Protein AF-A0A1Y2F6U6-F1 (afdb_monomer)

Organism: NCBI:txid1754190

Mean predicted aligned error: 13.82 Å

InterPro domains:
  IPR016137 RGS domain [PF00615] (166-212)
  IPR016137 RGS domain [PS50132] (163-225)
  IPR016137 RGS domain [SM00315] (163-368)
  IPR036305 RGS domain superfamily [SSF48097] (166-368)
  IPR044926 RGS, subdomain 2 [G3DSA:1.10.167.10] (152-228)
  IPR044926 RGS, subdomain 2 [G3DSA:1.10.167.10] (250-380)

Solvent-accessible surface area (backbone atoms only — not comparable to full-atom values): 23457 Å² total; per-residue (Å²): 130,87,77,76,64,89,52,55,55,88,90,59,56,77,87,38,65,68,56,40,53,49,48,68,70,49,52,92,79,51,93,49,42,67,47,55,54,44,57,74,55,58,32,69,64,54,55,47,47,50,50,41,70,67,42,44,61,58,52,48,54,53,46,48,43,57,71,50,48,47,52,51,50,49,54,56,51,65,68,49,63,88,81,43,77,59,47,62,56,53,51,53,44,54,53,50,47,52,52,32,46,52,51,29,52,55,46,68,69,35,68,74,49,63,76,32,77,64,30,78,78,53,47,52,65,52,33,56,52,48,39,54,49,50,50,45,55,66,54,47,46,57,52,51,50,52,49,52,50,52,60,60,50,63,78,69,66,48,97,43,71,69,33,50,51,57,36,61,72,32,75,66,52,31,50,56,51,43,56,50,25,53,75,69,74,44,37,43,52,52,52,48,53,54,50,51,52,58,56,51,49,64,63,60,58,58,73,67,65,78,73,78,85,69,86,77,94,72,92,77,94,70,93,76,83,82,82,78,87,73,94,70,88,86,82,82,93,75,81,81,86,81,75,86,82,75,86,71,81,78,74,78,76,78,76,74,75,94,79,86,90,83,89,85,82,88,82,89,83,91,82,86,88,82,97,72,89,75,76,79,77,78,71,79,73,79,82,47,76,65,55,54,52,52,52,54,54,48,47,52,37,56,42,29,54,37,88,91,23,95,37,50,52,94,60,59,68,69,55,44,54,46,39,56,51,52,51,53,50,63,72,73,47,92,57,58,74,65,59,47,50,53,55,59,68,55,53,53,52,68,56,51,52,46,42,52,52,46,43,43,71,72,44,47,50,55,52,53,51,53,52,52,52,49,53,53,55,64,72,75,109

Sequence (381 aa):
MDIDLSLFPSNWDIDNEEQFNYYKKCLPYMESEEDFDNIIQKSSLFKFIGIIVIHLPQISEVLIFLIIFLPLALIEVLKFDDTFKMKKKIIYSILLTFLCFIGFITFSSVKQINCSIIVKYIPSDTFAILLFLFSSIFLCVPTFKDIIYVENQKSETKATTNGMLKMLEDEILLREFSEFCRKENCAENILFYQHYWRYKKIFDNQRNSKIAKSNNYHNINSNIIVTSTYDYEDHDLVSQMSFDNNEASIYVEDNFSPNLINGIKEAQSNSDNDMSKKKYSNNGRKITKNDILLKEAKKLIDDFINTDSKLEINIKDKTKKKIIYDFSEIKNNELQQQDFKNRLKSLFDDAYKEVIESLFLNSYNNYIILKKNKKLADSMN

Secondary structure (DSSP, 8-state):
-----TTS-TTS-TT-HHHHHHHHHHGGG-SSHHHHHHHHHTTHHHHHHHHHHHHHHHHHHHHHIIIIIHHHHHHHHHHS-TT-HHHHHHHHHHHHHHHHHHHHHHHHH-HHHHTSHHHHHS-THHHHHHHHHHHIIIIIHHHHHHHHHHHHHTTT--SSHHHHHHHHHSHHHHHHHHHHHHHTT-HHHHHHHHHHHHHHHHHHHHHHTTS--S-------------------SS--PPPP-----------------------------------------------HHHHHHHHHHHHIIIIISTT-TT-----HHHHHHHHHHHHHHHHS---HHHHHHHHHTTTHHHHHHHHHHIIIIIIHHHHHHHHHHHHHHTT-

Structure (mmCIF, N/CA/C/O backbone):
data_AF-A0A1Y2F6U6-F1
#
_entry.id   AF-A0A1Y2F6U6-F1
#
loop_
_atom_site.group_PDB
_atom_site.id
_atom_site.type_symbol
_atom_site.label_atom_id
_atom_site.label_alt_id
_atom_site.label_comp_id
_atom_site.label_asym_id
_atom_site.label_entity_id
_atom_site.label_seq_id
_atom_site.pdbx_PDB_ins_code
_atom_site.Cartn_x
_atom_site.Cartn_y
_atom_site.Cartn_z
_atom_site.occupancy
_atom_site.B_iso_or_equiv
_atom_site.auth_seq_id
_atom_site.auth_comp_id
_atom_site.auth_asym_id
_atom_site.auth_atom_id
_atom_site.pdbx_PDB_model_num
ATOM 1 N N . MET A 1 1 ? 58.353 -7.578 -48.769 1.00 67.38 1 MET A N 1
ATOM 2 C CA . MET A 1 1 ? 57.278 -7.956 -49.703 1.00 67.38 1 MET A CA 1
ATOM 3 C C . MET A 1 1 ? 56.990 -6.716 -50.491 1.00 67.38 1 MET A C 1
ATOM 5 O O . MET A 1 1 ? 56.538 -5.743 -49.895 1.00 67.38 1 MET A O 1
ATOM 9 N N . ASP A 1 2 ? 57.343 -6.737 -51.765 1.00 85.88 2 ASP A N 1
ATOM 10 C CA . ASP A 1 2 ? 56.954 -5.666 -52.666 1.00 85.88 2 ASP A CA 1
ATOM 11 C C . ASP A 1 2 ? 55.442 -5.771 -52.835 1.00 85.88 2 ASP A C 1
ATOM 13 O O . ASP A 1 2 ? 54.910 -6.841 -53.133 1.00 85.88 2 ASP A O 1
ATOM 17 N N . ILE A 1 3 ? 54.746 -4.696 -52.479 1.00 90.62 3 ILE A N 1
ATOM 18 C CA . ILE A 1 3 ? 53.299 -4.613 -52.629 1.00 90.62 3 ILE A CA 1
ATOM 19 C C . ILE A 1 3 ? 53.067 -4.364 -54.114 1.00 90.62 3 ILE A C 1
ATOM 21 O O . ILE A 1 3 ? 53.479 -3.326 -54.628 1.00 90.62 3 ILE A O 1
ATOM 25 N N . ASP A 1 4 ? 52.454 -5.324 -54.799 1.00 91.25 4 ASP A N 1
ATOM 26 C CA . ASP A 1 4 ? 52.027 -5.134 -56.179 1.00 91.25 4 ASP A CA 1
ATOM 27 C C . ASP A 1 4 ? 50.946 -4.057 -56.191 1.00 91.25 4 ASP A C 1
ATOM 29 O O . ASP A 1 4 ? 49.896 -4.238 -55.585 1.00 91.25 4 ASP A O 1
ATOM 33 N N . LEU A 1 5 ? 51.232 -2.905 -56.793 1.00 93.56 5 LEU A N 1
ATOM 34 C CA . LEU A 1 5 ? 50.283 -1.797 -56.913 1.00 93.56 5 LEU A CA 1
ATOM 35 C C . LEU A 1 5 ? 49.474 -1.871 -58.211 1.00 93.56 5 LEU A C 1
ATOM 37 O O . LEU A 1 5 ? 48.604 -1.033 -58.420 1.00 93.56 5 LEU A O 1
ATOM 41 N N . SER A 1 6 ? 49.724 -2.862 -59.075 1.00 93.69 6 SER A N 1
ATOM 42 C CA . SER A 1 6 ? 48.957 -3.032 -60.315 1.00 93.69 6 SER A CA 1
ATOM 43 C C . SER A 1 6 ? 47.502 -3.446 -60.077 1.00 93.69 6 SER A C 1
ATOM 45 O O . SER A 1 6 ? 46.671 -3.272 -60.962 1.00 93.69 6 SER A O 1
ATOM 47 N N . LEU A 1 7 ? 47.199 -3.943 -58.873 1.00 92.88 7 LEU A N 1
ATOM 48 C CA . LEU A 1 7 ? 45.859 -4.317 -58.413 1.00 92.88 7 LEU A CA 1
ATOM 49 C C . LEU A 1 7 ? 45.202 -3.251 -57.514 1.00 92.88 7 LEU A C 1
ATOM 51 O O . LEU A 1 7 ? 44.118 -3.494 -56.983 1.00 92.88 7 LEU A O 1
ATOM 55 N N . PHE A 1 8 ? 45.852 -2.101 -57.290 1.00 94.00 8 PHE A N 1
ATOM 56 C CA . PHE A 1 8 ? 45.315 -1.035 -56.441 1.00 94.00 8 PHE A CA 1
ATOM 57 C C . PHE A 1 8 ? 44.169 -0.312 -57.162 1.00 94.00 8 PHE A C 1
ATOM 59 O O . PHE A 1 8 ? 44.398 0.177 -58.270 1.00 94.00 8 PHE A O 1
ATOM 66 N N . PRO A 1 9 ? 42.967 -0.203 -56.558 1.00 93.25 9 PRO A N 1
ATOM 67 C CA . PRO A 1 9 ? 41.831 0.433 -57.209 1.00 93.25 9 PRO A CA 1
ATOM 68 C C . PRO A 1 9 ? 42.154 1.852 -57.668 1.00 93.25 9 PRO A C 1
ATOM 70 O O . PRO A 1 9 ? 42.559 2.712 -56.886 1.00 93.25 9 PRO A O 1
ATOM 73 N N . SER A 1 10 ? 41.948 2.109 -58.952 1.00 93.94 10 SER A N 1
ATOM 74 C CA . SER A 1 10 ? 42.270 3.381 -59.608 1.00 93.94 10 SER A CA 1
ATOM 75 C C . SER A 1 10 ? 41.483 4.581 -59.061 1.00 93.94 10 SER A C 1
ATOM 77 O O . SER A 1 10 ? 41.882 5.731 -59.245 1.00 93.94 10 SER A O 1
ATOM 79 N N . ASN A 1 11 ? 40.368 4.324 -58.377 1.00 91.75 11 ASN A N 1
ATOM 80 C CA . ASN A 1 11 ? 39.524 5.315 -57.710 1.00 91.75 11 ASN A CA 1
ATOM 81 C C . ASN A 1 11 ? 39.897 5.557 -56.234 1.00 91.75 11 ASN A C 1
ATOM 83 O O . ASN A 1 11 ? 39.235 6.365 -55.576 1.00 91.75 11 ASN A O 1
ATOM 87 N N . TRP A 1 12 ? 40.895 4.853 -55.696 1.00 91.94 12 TRP A N 1
ATOM 88 C CA . TRP A 1 12 ? 41.352 5.002 -54.315 1.00 91.94 12 TRP A CA 1
ATOM 89 C C . TRP A 1 12 ? 42.521 5.978 -54.212 1.00 91.94 12 TRP A C 1
ATOM 91 O O . TRP A 1 12 ? 43.330 6.124 -55.125 1.00 91.94 12 TRP A O 1
ATOM 101 N N . ASP A 1 13 ? 42.600 6.649 -53.069 1.00 94.75 13 ASP A N 1
ATOM 102 C CA . ASP A 1 13 ? 43.692 7.543 -52.721 1.00 94.75 13 ASP A CA 1
ATOM 103 C C . ASP A 1 13 ? 44.753 6.752 -51.952 1.00 94.75 13 ASP A C 1
ATOM 105 O O . ASP A 1 13 ? 44.525 6.294 -50.830 1.00 94.75 13 ASP A O 1
ATOM 109 N N . ILE A 1 14 ? 45.920 6.564 -52.567 1.00 95.19 14 ILE A N 1
ATOM 110 C CA . ILE A 1 14 ? 47.028 5.814 -51.967 1.00 95.19 14 ILE A CA 1
ATOM 111 C C . ILE A 1 14 ? 47.599 6.510 -50.725 1.00 95.19 14 ILE A C 1
ATOM 113 O O . ILE A 1 14 ? 48.132 5.837 -49.841 1.00 95.19 14 ILE A O 1
ATOM 117 N N . ASP A 1 15 ? 47.442 7.833 -50.630 1.00 95.50 15 ASP A N 1
ATOM 118 C CA . ASP A 1 15 ? 47.896 8.621 -49.486 1.00 95.50 15 ASP A CA 1
ATOM 119 C C . ASP A 1 15 ? 46.904 8.541 -48.310 1.00 95.50 15 ASP A C 1
ATOM 121 O O . ASP A 1 15 ? 47.213 8.949 -47.186 1.00 95.50 15 ASP A O 1
ATOM 125 N N . ASN A 1 16 ? 45.716 7.962 -48.528 1.00 93.75 16 ASN A N 1
ATOM 126 C CA . ASN A 1 16 ? 44.767 7.670 -47.467 1.00 93.75 16 ASN A CA 1
ATOM 127 C C . ASN A 1 16 ? 45.171 6.384 -46.725 1.00 93.75 16 ASN A C 1
ATOM 129 O O . ASN A 1 16 ? 44.944 5.262 -47.187 1.00 93.75 16 ASN A O 1
ATOM 133 N N . GLU A 1 17 ? 45.728 6.558 -45.525 1.00 93.19 17 GLU A N 1
ATOM 134 C CA . GLU A 1 17 ? 46.228 5.474 -44.671 1.00 93.19 17 GLU A CA 1
ATOM 135 C C . GLU A 1 17 ? 45.186 4.367 -44.410 1.00 93.19 17 GLU A C 1
ATOM 137 O O . GLU A 1 17 ? 45.540 3.187 -44.349 1.00 93.19 17 GLU A O 1
ATOM 142 N N . GLU A 1 18 ? 43.895 4.697 -44.303 1.00 80.81 18 GLU A N 1
ATOM 143 C CA . GLU A 1 18 ? 42.837 3.701 -44.092 1.00 80.81 18 GLU A CA 1
ATOM 144 C C . GLU A 1 18 ? 42.615 2.828 -45.334 1.00 80.81 18 GLU A C 1
ATOM 146 O O . GLU A 1 18 ? 42.517 1.601 -45.222 1.00 80.81 18 GLU A O 1
ATOM 151 N N . GLN A 1 19 ? 42.580 3.443 -46.519 1.00 86.38 19 GLN A N 1
ATOM 152 C CA . GLN A 1 19 ? 42.400 2.739 -47.793 1.00 86.38 19 GLN A CA 1
ATOM 153 C C . GLN A 1 19 ? 43.611 1.857 -48.102 1.00 86.38 19 GLN A C 1
ATOM 155 O O . GLN A 1 19 ? 43.459 0.686 -48.455 1.00 86.38 19 GLN A O 1
ATOM 160 N N . PHE A 1 20 ? 44.817 2.374 -47.869 1.00 92.75 20 PHE A N 1
ATOM 161 C CA . PHE A 1 20 ? 46.051 1.623 -48.068 1.00 92.75 20 PHE A CA 1
ATOM 162 C C . PHE A 1 20 ? 46.188 0.440 -47.095 1.00 92.75 20 PHE A C 1
ATOM 164 O O . PHE A 1 20 ? 46.552 -0.671 -47.496 1.00 92.75 20 PHE A O 1
ATOM 171 N N . ASN A 1 21 ? 45.839 0.629 -45.817 1.00 85.56 21 ASN A N 1
ATOM 172 C CA . ASN A 1 21 ? 45.844 -0.456 -44.834 1.00 85.56 21 ASN A CA 1
ATOM 173 C C . ASN A 1 21 ? 44.807 -1.540 -45.164 1.00 85.56 21 ASN A C 1
ATOM 175 O O . ASN A 1 21 ? 45.090 -2.732 -44.998 1.00 85.56 21 ASN A O 1
ATOM 179 N N . TYR A 1 22 ? 43.629 -1.151 -45.660 1.00 80.94 22 TYR A N 1
ATOM 180 C CA . TYR A 1 22 ? 42.616 -2.095 -46.128 1.00 80.94 22 TYR A CA 1
ATOM 181 C C . TYR A 1 22 ? 43.105 -2.881 -47.351 1.00 80.94 22 TYR A C 1
ATOM 183 O O . TYR A 1 22 ? 43.048 -4.112 -47.351 1.00 80.94 22 TYR A O 1
ATOM 191 N N . TYR A 1 23 ? 43.666 -2.189 -48.346 1.00 89.56 23 TYR A N 1
ATOM 192 C CA . TYR A 1 23 ? 44.250 -2.793 -49.542 1.00 89.56 23 TYR A CA 1
ATOM 193 C C . TYR A 1 23 ? 45.287 -3.862 -49.188 1.00 89.56 23 TYR A C 1
ATOM 195 O O . TYR A 1 23 ? 45.158 -5.027 -49.565 1.00 89.56 23 TYR A O 1
ATOM 203 N N . LYS A 1 24 ? 46.271 -3.493 -48.361 1.00 91.38 24 LYS A N 1
ATOM 204 C CA . LYS A 1 24 ? 47.355 -4.383 -47.931 1.00 91.38 24 LYS A CA 1
ATOM 205 C C . LYS A 1 24 ? 46.846 -5.641 -47.223 1.00 91.38 24 LYS A C 1
ATOM 207 O O . LYS A 1 24 ? 47.450 -6.704 -47.346 1.00 91.38 24 LYS A O 1
ATOM 212 N N . LYS A 1 25 ? 45.747 -5.530 -46.471 1.00 82.25 25 LYS A N 1
ATOM 213 C CA . LYS A 1 25 ? 45.131 -6.654 -45.752 1.00 82.25 25 LYS A CA 1
ATOM 214 C C . LYS A 1 25 ? 44.403 -7.620 -46.690 1.00 82.25 25 LYS A C 1
ATOM 216 O O . LYS A 1 25 ? 44.369 -8.819 -46.417 1.00 82.25 25 LYS A O 1
ATOM 221 N N . CYS A 1 26 ? 43.817 -7.099 -47.763 1.00 78.12 26 CYS A N 1
ATOM 222 C CA . CYS A 1 26 ? 42.983 -7.848 -48.697 1.00 78.12 26 CYS A CA 1
ATOM 223 C C . CYS A 1 26 ? 43.759 -8.399 -49.905 1.00 78.12 26 CYS A C 1
ATOM 225 O O . CYS A 1 26 ? 43.351 -9.420 -50.445 1.00 78.12 26 CYS A O 1
ATOM 227 N N . LEU A 1 27 ? 44.906 -7.812 -50.263 1.00 87.88 27 LEU A N 1
ATOM 228 C CA . LEU A 1 27 ? 45.743 -8.204 -51.406 1.00 87.88 27 LEU A CA 1
ATOM 229 C C . LEU A 1 27 ? 45.997 -9.721 -51.573 1.00 87.88 27 LEU A C 1
ATOM 231 O O . LEU A 1 27 ? 45.923 -10.189 -52.703 1.00 87.88 27 LEU A O 1
ATOM 235 N N . PRO A 1 28 ? 46.239 -10.531 -50.517 1.00 86.75 28 PRO A N 1
ATOM 236 C CA . PRO A 1 28 ? 46.495 -11.968 -50.683 1.00 86.75 28 PRO A CA 1
ATOM 237 C C . PRO A 1 28 ? 45.309 -12.777 -51.227 1.00 86.75 28 PRO A C 1
ATOM 239 O O . PRO A 1 28 ? 45.477 -13.952 -51.543 1.00 86.75 28 PRO A O 1
ATOM 242 N N . TYR A 1 29 ? 44.114 -12.185 -51.259 1.00 76.81 29 TYR A N 1
ATOM 243 C CA . TYR A 1 29 ? 42.866 -12.853 -51.624 1.00 76.81 29 TYR A CA 1
ATOM 244 C C . TYR A 1 29 ? 42.280 -12.352 -52.950 1.00 76.81 29 TYR A C 1
ATOM 246 O O . TYR A 1 29 ? 41.166 -12.750 -53.279 1.00 76.81 29 TYR A O 1
ATOM 254 N N . MET A 1 30 ? 42.988 -11.477 -53.673 1.00 85.38 30 MET A N 1
ATOM 255 C CA . MET A 1 30 ? 42.488 -10.862 -54.906 1.00 85.38 30 MET A CA 1
ATOM 256 C C . MET A 1 30 ? 43.267 -11.354 -56.118 1.00 85.38 30 MET A C 1
ATOM 258 O O . MET A 1 30 ? 44.494 -11.436 -56.078 1.00 85.38 30 MET A O 1
ATOM 262 N N . GLU A 1 31 ? 42.544 -11.646 -57.198 1.00 91.88 31 GLU A N 1
ATOM 263 C CA . GLU A 1 31 ? 43.128 -11.997 -58.496 1.00 91.88 31 GLU A CA 1
ATOM 264 C C . GLU A 1 31 ? 43.044 -10.814 -59.478 1.00 91.88 31 GLU A C 1
ATOM 266 O O . GLU A 1 31 ? 43.812 -10.758 -60.439 1.00 91.88 31 GLU A O 1
ATOM 271 N N . SER A 1 32 ? 42.154 -9.846 -59.224 1.00 92.38 32 SER A N 1
ATOM 272 C CA . SER A 1 32 ? 41.930 -8.667 -60.067 1.00 92.38 32 SER A CA 1
ATOM 273 C C . SER A 1 32 ? 41.520 -7.415 -59.269 1.00 92.38 32 SER A C 1
ATOM 275 O O . SER A 1 32 ? 41.028 -7.512 -58.146 1.00 92.38 32 SER A O 1
ATOM 277 N N . GLU A 1 33 ? 41.690 -6.221 -59.855 1.00 90.94 33 GLU A N 1
ATOM 278 C CA . GLU A 1 33 ? 41.209 -4.941 -59.289 1.00 90.94 33 GLU A CA 1
ATOM 279 C C . GLU A 1 33 ? 39.685 -4.972 -59.043 1.00 90.94 33 GLU A C 1
ATOM 281 O O . GLU A 1 33 ? 39.200 -4.514 -58.006 1.00 90.94 33 GLU A O 1
ATOM 286 N N . GLU A 1 34 ? 38.933 -5.605 -59.952 1.00 86.56 34 GLU A N 1
ATOM 287 C CA . GLU A 1 34 ? 37.476 -5.757 -59.861 1.00 86.56 34 GLU A CA 1
ATOM 288 C C . GLU A 1 34 ? 37.030 -6.566 -58.630 1.00 86.56 34 GLU A C 1
ATOM 290 O O . GLU A 1 34 ? 35.884 -6.438 -58.197 1.00 86.56 34 GLU A O 1
ATOM 295 N N . ASP A 1 35 ? 37.905 -7.376 -58.020 1.00 81.44 35 ASP A N 1
ATOM 296 C CA . ASP A 1 35 ? 37.587 -8.134 -56.804 1.00 81.44 35 ASP A CA 1
ATOM 297 C C . ASP A 1 35 ? 37.471 -7.235 -55.567 1.00 81.44 35 ASP A C 1
ATOM 299 O O . ASP A 1 35 ? 36.643 -7.497 -54.690 1.00 81.44 35 ASP A O 1
ATOM 303 N N . PHE A 1 36 ? 38.226 -6.133 -55.515 1.00 80.50 36 PHE A N 1
ATOM 304 C CA . PHE A 1 36 ? 38.090 -5.134 -54.454 1.00 80.50 36 PHE A CA 1
ATOM 305 C C . PHE A 1 36 ? 36.737 -4.439 -54.545 1.00 80.50 36 PHE A C 1
ATOM 307 O O . PHE A 1 36 ? 35.992 -4.411 -53.561 1.00 80.50 36 PHE A O 1
ATOM 314 N N . ASP A 1 37 ? 36.377 -3.966 -55.738 1.00 77.00 37 ASP A N 1
ATOM 315 C CA . ASP A 1 37 ? 35.062 -3.384 -55.992 1.00 77.00 37 ASP A CA 1
ATOM 316 C C . ASP A 1 37 ? 33.958 -4.405 -55.733 1.00 77.00 37 ASP A C 1
ATOM 318 O O . ASP A 1 37 ? 32.958 -4.075 -55.100 1.00 77.00 37 ASP A O 1
ATOM 322 N N . ASN A 1 38 ? 34.161 -5.671 -56.096 1.00 72.19 38 ASN A N 1
ATOM 323 C CA . ASN A 1 38 ? 33.234 -6.745 -55.779 1.00 72.19 38 ASN A CA 1
ATOM 324 C C . ASN A 1 38 ? 33.166 -7.069 -54.287 1.00 72.19 38 ASN A C 1
ATOM 326 O O . ASN A 1 38 ? 32.120 -7.522 -53.871 1.00 72.19 38 ASN A O 1
ATOM 330 N N . ILE A 1 39 ? 34.169 -6.843 -53.446 1.00 69.06 39 ILE A N 1
ATOM 331 C CA . ILE A 1 39 ? 34.062 -7.050 -51.984 1.00 69.06 39 ILE A CA 1
ATOM 332 C C . ILE A 1 39 ? 33.438 -5.841 -51.287 1.00 69.06 39 ILE A C 1
ATOM 334 O O . ILE A 1 39 ? 32.725 -5.965 -50.288 1.00 69.06 39 ILE A O 1
ATOM 338 N N . ILE A 1 40 ? 33.662 -4.653 -51.839 1.00 64.56 40 ILE A N 1
ATOM 339 C CA . ILE A 1 40 ? 33.059 -3.410 -51.364 1.00 64.56 40 ILE A CA 1
ATOM 340 C C . ILE A 1 40 ? 31.579 -3.336 -51.786 1.00 64.56 40 ILE A C 1
ATOM 342 O O . ILE A 1 40 ? 30.739 -2.874 -50.996 1.00 64.56 40 ILE A O 1
ATOM 346 N N . GLN A 1 41 ? 31.249 -3.827 -52.993 1.00 63.78 41 GLN A N 1
ATOM 347 C CA . GLN A 1 41 ? 29.904 -3.881 -53.583 1.00 63.78 41 GLN A CA 1
ATOM 348 C C . GLN A 1 41 ? 29.143 -5.187 -53.304 1.00 63.78 41 GLN A C 1
ATOM 350 O O . GLN A 1 41 ? 27.955 -5.095 -52.985 1.00 63.78 41 GLN A O 1
ATOM 355 N N . LYS A 1 42 ? 29.757 -6.384 -53.366 1.00 52.56 42 LYS A N 1
ATOM 356 C CA . LYS A 1 42 ? 29.186 -7.630 -52.803 1.00 52.56 42 LYS A CA 1
ATOM 357 C C . LYS A 1 42 ? 29.424 -7.589 -51.292 1.00 52.56 42 LYS A C 1
ATOM 359 O O . LYS A 1 42 ? 30.460 -7.961 -50.774 1.00 52.56 42 LYS A O 1
ATOM 364 N N . SER A 1 43 ? 28.452 -7.208 -50.494 1.00 55.59 43 SER A N 1
ATOM 365 C CA . SER A 1 43 ? 27.049 -7.170 -50.833 1.00 55.59 43 SER A CA 1
ATOM 366 C C . SER A 1 43 ? 26.383 -6.218 -49.866 1.00 55.59 43 SER A C 1
ATOM 368 O O . SER A 1 43 ? 26.561 -6.334 -48.652 1.00 55.59 43 SER A O 1
ATOM 370 N N . SER A 1 44 ? 25.579 -5.290 -50.379 1.00 59.19 44 SER A N 1
ATOM 371 C CA . SER A 1 44 ? 24.551 -4.634 -49.565 1.00 59.19 44 SER A CA 1
ATOM 372 C C . SER A 1 44 ? 23.781 -5.675 -48.743 1.00 59.19 44 SER A C 1
ATOM 374 O O . SER A 1 44 ? 23.470 -5.421 -47.589 1.00 59.19 44 SER A O 1
ATOM 376 N N . LEU A 1 45 ? 23.615 -6.885 -49.288 1.00 62.31 45 LEU A N 1
ATOM 377 C CA . LEU A 1 45 ? 23.074 -8.078 -48.645 1.00 62.31 45 LEU A CA 1
ATOM 378 C C . LEU A 1 45 ? 23.979 -8.627 -47.521 1.00 62.31 45 LEU A C 1
ATOM 380 O O . LEU A 1 45 ? 23.446 -9.037 -46.506 1.00 62.31 45 LEU A O 1
ATOM 384 N N . PHE A 1 46 ? 25.314 -8.573 -47.610 1.00 64.25 46 PHE A N 1
ATOM 385 C CA . PHE A 1 46 ? 26.233 -8.976 -46.524 1.00 64.25 46 PHE A CA 1
ATOM 386 C C . PHE A 1 46 ? 26.276 -7.931 -45.401 1.00 64.25 46 PHE A C 1
ATOM 388 O O . PHE A 1 46 ? 26.282 -8.286 -44.228 1.00 64.25 46 PHE A O 1
ATOM 395 N N . LYS A 1 47 ? 26.215 -6.636 -45.743 1.00 67.62 47 LYS A N 1
ATOM 396 C CA . LYS A 1 47 ? 26.032 -5.549 -44.763 1.00 67.62 47 LYS A CA 1
ATOM 397 C C . LYS A 1 47 ? 24.663 -5.653 -44.084 1.00 67.62 47 LYS A C 1
ATOM 399 O O . LYS A 1 47 ? 24.567 -5.497 -42.873 1.00 67.62 47 LYS A O 1
ATOM 404 N N . PHE A 1 48 ? 23.616 -5.977 -44.841 1.00 68.81 48 PHE A N 1
ATOM 405 C CA . PHE A 1 48 ? 22.263 -6.173 -44.325 1.00 68.81 48 PHE A CA 1
ATOM 406 C C . PHE A 1 48 ? 22.158 -7.437 -43.464 1.00 68.81 48 PHE A C 1
ATOM 408 O O . PHE A 1 48 ? 21.618 -7.366 -42.370 1.00 68.81 48 PHE A O 1
ATOM 415 N N . ILE A 1 49 ? 22.743 -8.562 -43.892 1.00 73.56 49 ILE A N 1
ATOM 416 C CA . ILE A 1 49 ? 22.836 -9.799 -43.103 1.00 73.56 49 ILE A CA 1
ATOM 417 C C . ILE A 1 49 ? 23.672 -9.564 -41.847 1.00 73.56 49 ILE A C 1
ATOM 419 O O . ILE A 1 49 ? 23.260 -10.003 -40.788 1.00 73.56 49 ILE A O 1
ATOM 423 N N . GLY A 1 50 ? 24.795 -8.849 -41.919 1.00 70.31 50 GLY A N 1
ATOM 424 C CA . GLY A 1 50 ? 25.609 -8.522 -40.746 1.00 70.31 50 GLY A CA 1
ATOM 425 C C . GLY A 1 50 ? 24.842 -7.674 -39.732 1.00 70.31 50 GLY A C 1
ATOM 426 O O . GLY A 1 50 ? 24.781 -8.027 -38.559 1.00 70.31 50 GLY A O 1
ATOM 427 N N . ILE A 1 51 ? 24.178 -6.607 -40.189 1.00 69.12 51 ILE A N 1
ATOM 428 C CA . ILE A 1 51 ? 23.328 -5.758 -39.341 1.00 69.12 51 ILE A CA 1
ATOM 429 C C . ILE A 1 51 ? 22.169 -6.568 -38.752 1.00 69.12 51 ILE A C 1
ATOM 431 O O . ILE A 1 51 ? 21.892 -6.450 -37.564 1.00 69.12 51 ILE A O 1
ATOM 435 N N . ILE A 1 52 ? 21.512 -7.414 -39.547 1.00 74.25 52 ILE A N 1
ATOM 436 C CA . ILE A 1 52 ? 20.429 -8.274 -39.066 1.00 74.25 52 ILE A CA 1
ATOM 437 C C . ILE A 1 52 ? 20.966 -9.277 -38.051 1.00 74.25 52 ILE A C 1
ATOM 439 O O . ILE A 1 52 ? 20.473 -9.329 -36.942 1.00 74.25 52 ILE A O 1
ATOM 443 N N . VAL A 1 53 ? 21.991 -10.059 -38.360 1.00 77.81 53 VAL A N 1
ATOM 444 C CA . VAL A 1 53 ? 22.472 -11.112 -37.455 1.00 77.81 53 VAL A CA 1
ATOM 445 C C . VAL A 1 53 ? 22.989 -10.526 -36.137 1.00 77.81 53 VAL A C 1
ATOM 447 O O . VAL A 1 53 ? 22.759 -11.120 -35.087 1.00 77.81 53 VAL A O 1
ATOM 450 N N . ILE A 1 54 ? 23.623 -9.351 -36.168 1.00 75.56 54 ILE A N 1
ATOM 451 C CA . ILE A 1 54 ? 24.174 -8.705 -34.969 1.00 75.56 54 ILE A CA 1
ATOM 452 C C . ILE A 1 54 ? 23.088 -7.971 -34.168 1.00 75.56 54 ILE A C 1
ATOM 454 O O . ILE A 1 54 ? 23.039 -8.106 -32.946 1.00 75.56 54 ILE A O 1
ATOM 458 N N . HIS A 1 55 ? 22.203 -7.213 -34.823 1.00 74.88 55 HIS A N 1
ATOM 459 C CA . HIS A 1 55 ? 21.240 -6.349 -34.129 1.00 74.88 55 HIS A CA 1
ATOM 460 C C . HIS A 1 55 ? 19.838 -6.946 -33.990 1.00 74.88 55 HIS A C 1
ATOM 462 O O . HIS A 1 55 ? 19.102 -6.523 -33.105 1.00 74.88 55 HIS A O 1
ATOM 468 N N . LEU A 1 56 ? 19.440 -7.931 -34.803 1.00 79.81 56 LEU A N 1
ATOM 469 C CA . LEU A 1 56 ? 18.121 -8.571 -34.703 1.00 79.81 56 LEU A CA 1
ATOM 470 C C . LEU A 1 56 ? 17.891 -9.209 -33.327 1.00 79.81 56 LEU A C 1
ATOM 472 O O . LEU A 1 56 ? 16.801 -8.996 -32.803 1.00 79.81 56 LEU A O 1
ATOM 476 N N . PRO A 1 57 ? 18.856 -9.909 -32.690 1.00 79.31 57 PRO A N 1
ATOM 477 C CA . PRO A 1 57 ? 18.655 -10.421 -31.337 1.00 79.31 57 PRO A CA 1
ATOM 478 C C . PRO A 1 57 ? 18.354 -9.294 -30.343 1.00 79.31 57 PRO A C 1
ATOM 480 O O . PRO A 1 57 ? 17.365 -9.374 -29.620 1.00 79.31 57 PRO A O 1
ATOM 483 N N . GLN A 1 58 ? 19.122 -8.200 -30.391 1.00 75.56 58 GLN A N 1
ATOM 484 C CA . GLN A 1 58 ? 18.941 -7.031 -29.521 1.00 75.56 58 GLN A CA 1
ATOM 485 C C . GLN A 1 58 ? 17.584 -6.354 -29.760 1.00 75.56 58 GLN A C 1
ATOM 487 O O . GLN A 1 58 ? 16.836 -6.087 -28.825 1.00 75.56 58 GLN A O 1
ATOM 492 N N . ILE A 1 59 ? 17.222 -6.125 -31.025 1.00 77.94 59 ILE A N 1
ATOM 493 C CA . ILE A 1 59 ? 15.927 -5.548 -31.406 1.00 77.94 59 ILE A CA 1
ATOM 494 C C . ILE A 1 59 ? 14.783 -6.473 -30.974 1.00 77.94 59 ILE A C 1
ATOM 496 O O . ILE A 1 59 ? 13.760 -5.992 -30.489 1.00 77.94 59 ILE A O 1
ATOM 500 N N . SER A 1 60 ? 14.951 -7.791 -31.117 1.00 82.75 60 SER A N 1
ATOM 501 C CA . SER A 1 60 ? 13.945 -8.783 -30.732 1.00 82.75 60 SER A CA 1
ATOM 502 C C . SER A 1 60 ? 13.737 -8.836 -29.220 1.00 82.75 60 SER A C 1
ATOM 504 O O . SER A 1 60 ? 12.591 -8.849 -28.780 1.00 82.75 60 SER A O 1
ATOM 506 N N . GLU A 1 61 ? 14.808 -8.782 -28.423 1.00 80.44 61 GLU A N 1
ATOM 507 C 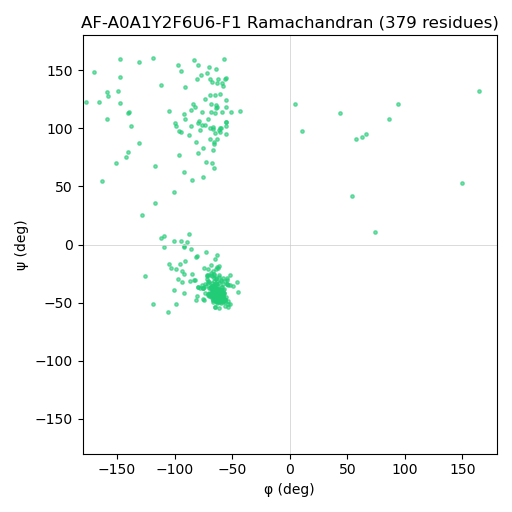CA . GLU A 1 61 ? 14.739 -8.742 -26.961 1.00 80.44 61 GLU A CA 1
ATOM 508 C C . GLU A 1 61 ? 13.980 -7.500 -26.496 1.00 80.44 61 GLU A C 1
ATOM 510 O O . GLU A 1 61 ? 13.047 -7.587 -25.695 1.00 80.44 61 GLU A O 1
ATOM 515 N N . VAL A 1 62 ? 14.311 -6.346 -27.076 1.00 80.06 62 VAL A N 1
ATOM 516 C CA . VAL A 1 62 ? 13.653 -5.088 -26.733 1.00 80.06 62 VAL A CA 1
ATOM 517 C C . VAL A 1 62 ? 12.188 -5.074 -27.186 1.00 80.06 62 VAL A C 1
ATOM 519 O O . VAL A 1 62 ? 11.325 -4.612 -26.441 1.00 80.06 62 VAL A O 1
ATOM 522 N N . LEU A 1 63 ? 11.864 -5.626 -28.361 1.00 83.06 63 LEU A N 1
ATOM 523 C CA . LEU A 1 63 ? 10.478 -5.767 -28.824 1.00 83.06 63 LEU A CA 1
ATOM 524 C C . LEU A 1 63 ? 9.664 -6.711 -27.936 1.00 83.06 63 LEU A C 1
ATOM 526 O O . LEU A 1 63 ? 8.525 -6.391 -27.606 1.00 83.06 63 LEU A O 1
ATOM 530 N N . ILE A 1 64 ? 10.232 -7.847 -27.523 1.00 88.12 64 ILE A N 1
ATOM 531 C CA . ILE A 1 64 ? 9.590 -8.782 -26.589 1.00 88.12 64 ILE A CA 1
ATOM 532 C C . ILE A 1 64 ? 9.324 -8.079 -25.257 1.00 88.12 64 ILE A C 1
ATOM 534 O O . ILE A 1 64 ? 8.209 -8.142 -24.736 1.00 88.12 64 ILE A O 1
ATOM 538 N N . PHE A 1 65 ? 10.314 -7.359 -24.728 1.00 83.38 65 PHE A N 1
ATOM 539 C CA . PHE A 1 65 ? 10.150 -6.574 -23.511 1.00 83.38 65 PHE A CA 1
ATOM 540 C C . PHE A 1 65 ? 9.022 -5.540 -23.648 1.00 83.38 65 PHE A C 1
ATOM 542 O O . PHE A 1 65 ? 8.154 -5.435 -22.781 1.00 83.38 65 PHE A O 1
ATOM 549 N N . LEU A 1 66 ? 8.973 -4.818 -24.766 1.00 82.94 66 LEU A N 1
ATOM 550 C CA . LEU A 1 66 ? 7.996 -3.755 -24.980 1.00 82.94 66 LEU A CA 1
ATOM 551 C C . LEU A 1 66 ? 6.574 -4.259 -25.252 1.00 82.94 66 LEU A C 1
ATOM 553 O O . LEU A 1 66 ? 5.620 -3.657 -24.774 1.00 82.94 66 LEU A O 1
ATOM 557 N N . ILE A 1 67 ? 6.416 -5.313 -26.054 1.00 87.00 67 ILE A N 1
ATOM 558 C CA . ILE A 1 67 ? 5.103 -5.796 -26.510 1.00 87.00 67 ILE A CA 1
ATOM 559 C C . ILE A 1 67 ? 4.493 -6.766 -25.497 1.00 87.00 67 ILE A C 1
ATOM 561 O O . ILE A 1 67 ? 3.273 -6.816 -25.359 1.00 87.00 67 ILE A O 1
ATOM 565 N N . ILE A 1 68 ? 5.320 -7.530 -24.778 1.00 89.38 68 ILE A N 1
ATOM 566 C CA . ILE A 1 68 ? 4.844 -8.561 -23.851 1.00 89.38 68 ILE A CA 1
ATOM 567 C C . ILE A 1 68 ? 5.014 -8.099 -22.406 1.00 89.38 68 ILE A C 1
ATOM 569 O O . ILE A 1 68 ? 4.028 -8.005 -21.677 1.00 89.38 68 ILE A O 1
ATOM 573 N N . PHE A 1 69 ? 6.234 -7.774 -21.973 1.00 84.69 69 PHE A N 1
ATOM 574 C CA . PHE A 1 69 ? 6.482 -7.492 -20.555 1.00 84.69 69 PHE A CA 1
ATOM 575 C C . PHE A 1 69 ? 5.877 -6.166 -20.093 1.00 84.69 69 PHE A C 1
ATOM 577 O O . PHE A 1 69 ? 5.271 -6.127 -19.025 1.00 84.69 69 PHE A O 1
ATOM 584 N N . LEU A 1 70 ? 5.991 -5.092 -20.880 1.00 84.69 70 LEU A N 1
ATOM 585 C CA . LEU A 1 70 ? 5.493 -3.776 -20.476 1.00 84.69 70 LEU A CA 1
ATOM 586 C C . LEU A 1 70 ? 3.957 -3.741 -20.314 1.00 84.69 70 LEU A C 1
ATOM 588 O O . LEU A 1 70 ? 3.497 -3.244 -19.283 1.00 84.69 70 LEU A O 1
ATOM 592 N N . PRO A 1 71 ? 3.138 -4.296 -21.236 1.00 86.81 71 PRO A N 1
ATOM 593 C CA . PRO A 1 71 ? 1.691 -4.336 -21.059 1.00 86.81 71 PRO A CA 1
ATOM 594 C C . PRO A 1 71 ? 1.280 -5.264 -19.922 1.00 86.81 71 PRO A C 1
ATOM 596 O O . PRO A 1 71 ? 0.369 -4.920 -19.176 1.00 86.81 71 PRO A O 1
ATOM 599 N N . LEU A 1 72 ? 1.967 -6.397 -19.731 1.00 85.25 72 LEU A N 1
ATOM 600 C CA . LEU A 1 72 ? 1.721 -7.273 -18.582 1.00 85.25 72 LEU A CA 1
ATOM 601 C C . LEU A 1 72 ? 2.024 -6.563 -17.259 1.00 85.25 72 LEU A C 1
ATOM 603 O O . LEU A 1 72 ? 1.204 -6.614 -16.344 1.00 85.25 72 LEU A O 1
ATOM 607 N N . ALA A 1 73 ? 3.147 -5.848 -17.173 1.00 83.94 73 ALA A N 1
ATOM 608 C CA . ALA A 1 73 ? 3.494 -5.044 -16.006 1.00 83.94 73 ALA A CA 1
ATOM 609 C C . ALA A 1 73 ? 2.450 -3.948 -15.755 1.00 83.94 73 ALA A C 1
ATOM 611 O O . ALA A 1 73 ? 2.024 -3.755 -14.620 1.00 83.94 73 ALA A O 1
ATOM 612 N N . LEU A 1 74 ? 1.984 -3.264 -16.805 1.00 86.44 74 LEU A N 1
ATOM 613 C CA . LEU A 1 74 ? 0.937 -2.254 -16.684 1.00 86.44 74 LEU A CA 1
ATOM 614 C C . LEU A 1 74 ? -0.391 -2.863 -16.216 1.00 86.44 74 LEU A C 1
ATOM 616 O O . LEU A 1 74 ? -1.012 -2.313 -15.313 1.00 86.44 74 LEU A O 1
ATOM 620 N N . ILE A 1 75 ? -0.814 -3.997 -16.782 1.00 89.06 75 ILE A N 1
ATOM 621 C CA . ILE A 1 75 ? -2.028 -4.718 -16.370 1.00 89.06 75 ILE A CA 1
ATOM 622 C C . ILE A 1 75 ? -1.936 -5.107 -14.894 1.00 89.06 75 ILE A C 1
ATOM 624 O O . ILE A 1 75 ? -2.889 -4.892 -14.149 1.00 89.06 75 ILE A O 1
ATOM 628 N N . GLU A 1 76 ? -0.797 -5.641 -14.455 1.00 82.44 76 GLU A N 1
ATOM 629 C CA . GLU A 1 76 ? -0.604 -6.040 -13.061 1.00 82.44 76 GLU A CA 1
ATOM 630 C C . GLU A 1 76 ? -0.618 -4.829 -12.119 1.00 82.44 76 GLU A C 1
ATOM 632 O O . GLU A 1 76 ? -1.288 -4.845 -11.090 1.00 82.44 76 GLU A O 1
ATOM 637 N N . VAL A 1 77 ? 0.019 -3.724 -12.513 1.00 83.94 77 VAL A N 1
ATOM 638 C CA . VAL A 1 77 ? -0.003 -2.473 -11.743 1.00 83.94 77 VAL A CA 1
ATOM 639 C C . VAL A 1 77 ? -1.404 -1.861 -11.692 1.00 83.94 77 VAL A C 1
ATOM 641 O O . VAL A 1 77 ? -1.787 -1.278 -10.676 1.00 83.94 77 VAL A O 1
ATOM 644 N N . LEU A 1 78 ? -2.199 -1.996 -12.755 1.00 84.88 78 LEU A N 1
ATOM 645 C CA . LEU A 1 78 ? -3.582 -1.521 -12.786 1.00 84.88 78 LEU A CA 1
ATOM 646 C C . LEU A 1 78 ? -4.496 -2.307 -11.838 1.00 84.88 78 LEU A C 1
ATOM 648 O O . LEU A 1 78 ? -5.449 -1.711 -11.334 1.00 84.88 78 LEU A O 1
ATOM 652 N N . LYS A 1 79 ? -4.182 -3.579 -11.546 1.00 84.88 79 LYS A N 1
ATOM 653 C CA . LYS A 1 79 ? -4.893 -4.387 -10.540 1.00 84.88 79 LYS A CA 1
ATOM 654 C C . LYS A 1 79 ? -4.614 -3.951 -9.105 1.00 84.88 79 LYS A C 1
ATOM 656 O O . LYS A 1 79 ? -5.407 -4.283 -8.228 1.00 84.88 79 LYS A O 1
ATOM 661 N N . PHE A 1 80 ? -3.516 -3.240 -8.840 1.00 76.69 80 PHE A N 1
ATOM 662 C CA . PHE A 1 80 ? -3.289 -2.699 -7.502 1.00 76.69 80 PHE A CA 1
ATOM 663 C C . PHE A 1 80 ? -4.377 -1.688 -7.149 1.00 76.69 80 PHE A C 1
ATOM 665 O O . PHE A 1 80 ? -4.762 -0.861 -7.980 1.00 76.69 80 PHE A O 1
ATOM 672 N N . ASP A 1 81 ? -4.849 -1.733 -5.904 1.00 76.38 81 ASP A N 1
ATOM 673 C CA . ASP A 1 81 ? -5.826 -0.771 -5.407 1.00 76.38 81 ASP A CA 1
ATOM 674 C C . ASP A 1 81 ? -5.317 0.669 -5.564 1.00 76.38 81 ASP A C 1
ATOM 676 O O . ASP A 1 81 ? -4.140 0.978 -5.345 1.00 76.38 81 ASP A O 1
ATOM 680 N N . ASP A 1 82 ? -6.223 1.588 -5.904 1.00 75.44 82 ASP A N 1
ATOM 681 C CA . ASP A 1 82 ? -5.908 3.017 -6.066 1.00 75.44 82 ASP A CA 1
ATOM 682 C C . ASP A 1 82 ? -5.436 3.687 -4.764 1.00 75.44 82 ASP A C 1
ATOM 684 O O . ASP A 1 82 ? -4.945 4.818 -4.772 1.00 75.44 82 ASP A O 1
ATOM 688 N N . THR A 1 83 ? -5.547 2.984 -3.636 1.00 65.50 83 THR A N 1
ATOM 689 C CA . THR A 1 83 ? -5.032 3.400 -2.329 1.00 65.50 83 THR A CA 1
ATOM 690 C C . THR A 1 83 ? -3.504 3.443 -2.289 1.00 65.50 83 THR A C 1
ATOM 692 O O . THR A 1 83 ? -2.930 4.198 -1.498 1.00 65.50 83 THR A O 1
ATOM 695 N N . PHE A 1 84 ? -2.814 2.703 -3.163 1.00 70.62 84 PHE A N 1
ATOM 696 C CA . PHE A 1 84 ? -1.359 2.707 -3.206 1.00 70.62 84 PHE A CA 1
ATOM 697 C C . PHE A 1 84 ? -0.830 3.951 -3.925 1.00 70.62 84 PHE A C 1
ATOM 699 O O . PHE A 1 84 ? -0.802 4.027 -5.153 1.00 70.62 84 PHE A O 1
ATOM 706 N N . LYS A 1 85 ? -0.276 4.903 -3.159 1.00 72.44 85 LYS A N 1
ATOM 707 C CA . LYS A 1 85 ? 0.433 6.086 -3.697 1.00 72.44 85 LYS A CA 1
ATOM 708 C C . LYS A 1 85 ? 1.527 5.716 -4.718 1.00 72.44 85 LYS A C 1
ATOM 710 O O . LYS A 1 85 ? 1.843 6.515 -5.599 1.00 72.44 85 LYS A O 1
ATOM 715 N N . MET A 1 86 ? 2.093 4.506 -4.626 1.00 75.31 86 MET A N 1
ATOM 716 C CA . MET A 1 86 ? 3.101 3.999 -5.567 1.00 75.31 86 MET A CA 1
ATOM 717 C C . MET A 1 86 ? 2.535 3.645 -6.946 1.00 75.31 86 MET A C 1
ATOM 719 O O . MET A 1 86 ? 3.268 3.773 -7.922 1.00 75.31 86 MET A O 1
ATOM 723 N N . LYS A 1 87 ? 1.243 3.302 -7.062 1.00 84.06 87 LYS A N 1
ATOM 724 C CA . LYS A 1 87 ? 0.601 2.937 -8.337 1.00 84.06 87 LYS A CA 1
ATOM 725 C C . LYS A 1 87 ? 0.807 4.021 -9.393 1.00 84.06 87 LYS A C 1
ATOM 727 O O . LYS A 1 87 ? 1.326 3.747 -10.469 1.00 84.06 87 LYS A O 1
ATOM 732 N N . LYS A 1 88 ? 0.499 5.278 -9.050 1.00 85.88 88 LYS A N 1
ATOM 733 C CA . LYS A 1 88 ? 0.678 6.426 -9.957 1.00 85.88 88 LYS A CA 1
ATOM 734 C C . LYS A 1 88 ? 2.138 6.598 -10.385 1.00 85.88 88 LYS A C 1
ATOM 736 O O . LYS A 1 88 ? 2.397 6.821 -11.560 1.00 85.88 88 LYS A O 1
ATOM 741 N N . LYS A 1 89 ? 3.092 6.457 -9.455 1.00 83.69 89 LYS A N 1
ATOM 742 C CA . LYS A 1 89 ? 4.531 6.582 -9.753 1.00 83.69 89 LYS A CA 1
ATOM 743 C C . LYS A 1 89 ? 5.017 5.484 -10.700 1.00 83.69 89 LYS A C 1
ATOM 745 O O . LYS A 1 89 ? 5.744 5.786 -11.639 1.00 83.69 89 LYS A O 1
ATOM 750 N N . ILE A 1 90 ? 4.584 4.241 -10.485 1.00 85.06 90 ILE A N 1
ATOM 751 C CA . ILE A 1 90 ? 4.938 3.110 -11.351 1.00 85.06 90 ILE A CA 1
ATOM 752 C C . ILE A 1 90 ? 4.326 3.295 -12.746 1.00 85.06 90 ILE A C 1
ATOM 754 O O . ILE A 1 90 ? 5.028 3.114 -13.735 1.00 85.06 90 ILE A O 1
ATOM 758 N N . ILE A 1 91 ? 3.066 3.737 -12.842 1.00 89.19 91 ILE A N 1
ATOM 759 C CA . ILE A 1 91 ? 2.423 4.048 -14.131 1.00 89.19 91 ILE A CA 1
ATOM 760 C C . ILE A 1 91 ? 3.193 5.147 -14.876 1.00 89.19 91 ILE A C 1
ATOM 762 O O . ILE A 1 91 ? 3.510 4.971 -16.049 1.00 89.19 91 ILE A O 1
ATOM 766 N N . TYR A 1 92 ? 3.545 6.254 -14.210 1.00 87.81 92 TYR A N 1
ATOM 767 C CA . TYR A 1 92 ? 4.347 7.311 -14.837 1.00 87.81 92 TYR A CA 1
ATOM 768 C C . TYR A 1 92 ? 5.725 6.814 -15.279 1.00 87.81 92 TYR A C 1
ATOM 770 O O . TYR A 1 92 ? 6.174 7.188 -16.358 1.00 87.81 92 TYR A O 1
ATOM 778 N N . SER A 1 93 ? 6.364 5.947 -14.489 1.00 86.56 93 SER A N 1
ATOM 779 C CA . SER A 1 93 ? 7.631 5.309 -14.859 1.00 86.56 93 SER A CA 1
ATOM 780 C C . SER A 1 93 ? 7.481 4.487 -16.143 1.00 86.56 93 SER A C 1
ATOM 782 O O . SER A 1 93 ? 8.204 4.723 -17.103 1.00 86.56 93 SER A O 1
ATOM 784 N N . ILE A 1 94 ? 6.472 3.609 -16.215 1.00 86.94 94 ILE A N 1
ATOM 785 C CA . ILE A 1 94 ? 6.171 2.784 -17.397 1.00 86.94 94 ILE A CA 1
ATOM 786 C C . ILE A 1 94 ? 5.912 3.653 -18.639 1.00 86.94 94 ILE A C 1
ATOM 788 O O . ILE A 1 94 ? 6.449 3.376 -19.712 1.00 86.94 94 ILE A O 1
ATOM 792 N N . LEU A 1 95 ? 5.119 4.722 -18.503 1.00 88.88 95 LEU A N 1
ATOM 793 C CA . LEU A 1 95 ? 4.832 5.650 -19.601 1.00 88.88 95 LEU A CA 1
ATOM 794 C C . LEU A 1 95 ? 6.087 6.396 -20.068 1.00 88.88 95 LEU A C 1
ATOM 796 O O . LEU A 1 95 ? 6.301 6.550 -21.269 1.00 88.88 95 LEU A O 1
ATOM 800 N N . LEU A 1 96 ? 6.935 6.831 -19.136 1.00 88.56 96 LEU A N 1
ATOM 801 C CA . LEU A 1 96 ? 8.194 7.498 -19.457 1.00 88.56 96 LEU A CA 1
ATOM 802 C C . LEU A 1 96 ? 9.168 6.542 -20.160 1.00 88.56 96 LEU A C 1
ATOM 804 O O . LEU A 1 96 ? 9.753 6.912 -21.174 1.00 88.56 96 LEU A O 1
ATOM 808 N N . THR A 1 97 ? 9.285 5.299 -19.684 1.00 85.56 97 THR A N 1
ATOM 809 C CA . THR A 1 97 ? 10.046 4.217 -20.330 1.00 85.56 97 THR A CA 1
ATOM 810 C C . THR A 1 97 ? 9.576 4.003 -21.770 1.00 85.56 97 THR A C 1
ATOM 812 O O . THR A 1 97 ? 10.398 3.937 -22.684 1.00 85.56 97 THR A O 1
ATOM 815 N N . PHE A 1 98 ? 8.261 3.969 -21.993 1.00 87.44 98 PHE A N 1
ATOM 816 C CA . PHE A 1 98 ? 7.677 3.837 -23.326 1.00 87.44 98 PHE A CA 1
ATOM 817 C C . PHE A 1 98 ? 8.014 5.030 -24.239 1.00 87.44 98 PHE A C 1
ATOM 819 O O . PHE A 1 98 ? 8.409 4.834 -25.388 1.00 87.44 98 PHE A O 1
ATOM 826 N N . LEU A 1 99 ? 7.933 6.264 -23.729 1.00 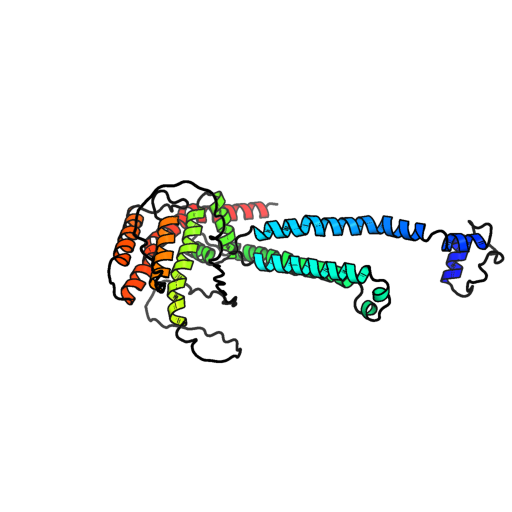89.50 99 LEU A N 1
ATOM 827 C CA . LEU A 1 99 ? 8.300 7.472 -24.478 1.00 89.50 99 LEU A CA 1
ATOM 828 C C . LEU A 1 99 ? 9.793 7.507 -24.837 1.00 89.50 99 LEU A C 1
ATOM 830 O O . LEU A 1 99 ? 10.136 7.802 -25.983 1.00 89.50 99 LEU A O 1
ATOM 834 N N . CYS A 1 100 ? 10.680 7.168 -23.896 1.00 87.12 100 CYS A N 1
ATOM 835 C CA . CYS A 1 100 ? 12.120 7.056 -24.150 1.00 87.12 100 CYS A CA 1
ATOM 836 C C . CYS A 1 100 ? 12.418 6.015 -25.231 1.00 87.12 100 CYS A C 1
ATOM 838 O O . CYS A 1 100 ? 13.267 6.245 -26.090 1.00 87.12 100 CYS A O 1
ATOM 840 N N . PHE A 1 101 ? 11.688 4.900 -25.228 1.00 84.62 101 PHE A N 1
ATOM 841 C CA . PHE A 1 101 ? 11.835 3.872 -26.246 1.00 84.62 101 PHE A CA 1
ATOM 842 C C . PHE A 1 101 ? 11.370 4.334 -27.635 1.00 84.62 101 PHE A C 1
ATOM 844 O O . PHE A 1 101 ? 12.085 4.133 -28.616 1.00 84.62 101 PHE A O 1
ATOM 851 N N . ILE A 1 102 ? 10.216 5.003 -27.738 1.00 87.50 102 ILE A N 1
ATOM 852 C CA . ILE A 1 102 ? 9.770 5.606 -29.006 1.00 87.50 102 ILE A CA 1
ATOM 853 C C . ILE A 1 102 ? 10.819 6.605 -29.511 1.00 87.50 102 ILE A C 1
ATOM 855 O O . ILE A 1 102 ? 11.154 6.596 -30.697 1.00 87.50 102 ILE A O 1
ATOM 859 N N . GLY A 1 103 ? 11.382 7.423 -28.617 1.00 86.12 103 GLY A N 1
ATOM 860 C CA . GLY A 1 103 ? 12.501 8.315 -28.928 1.00 86.12 103 GLY A CA 1
ATOM 861 C C . GLY A 1 103 ? 13.697 7.554 -29.504 1.00 86.12 103 GLY A C 1
ATOM 862 O O . GLY A 1 103 ? 14.180 7.882 -30.583 1.00 86.12 103 GLY A O 1
ATOM 863 N N . PHE A 1 104 ? 14.112 6.466 -28.855 1.00 86.56 104 PHE A N 1
ATOM 864 C CA . PHE A 1 104 ? 15.209 5.627 -29.336 1.00 86.56 104 PHE A CA 1
ATOM 865 C C . PHE A 1 104 ? 14.953 5.061 -30.745 1.00 86.56 104 PHE A C 1
ATOM 867 O O . PHE A 1 104 ? 15.808 5.190 -31.624 1.00 86.56 104 PHE A O 1
ATOM 874 N N . ILE A 1 105 ? 13.772 4.482 -30.994 1.00 82.69 105 ILE A N 1
ATOM 875 C CA . ILE A 1 105 ? 13.425 3.890 -32.297 1.00 82.69 105 ILE A CA 1
ATOM 876 C C . ILE A 1 105 ? 13.328 4.948 -33.397 1.00 82.69 105 ILE A C 1
ATOM 878 O O . ILE A 1 105 ? 13.837 4.729 -34.499 1.00 82.69 105 ILE A O 1
ATOM 882 N N . THR A 1 106 ? 12.697 6.091 -33.119 1.00 83.25 106 THR A N 1
ATOM 883 C CA . THR A 1 106 ? 12.530 7.174 -34.102 1.00 83.25 106 THR A CA 1
ATOM 884 C C . THR A 1 106 ? 13.872 7.773 -34.514 1.00 83.25 106 THR A C 1
ATOM 886 O O . THR A 1 106 ? 14.122 7.918 -35.710 1.00 83.25 106 THR A O 1
ATOM 889 N N . PHE A 1 107 ? 14.773 8.034 -33.562 1.00 79.56 107 PHE A N 1
ATOM 890 C CA . PHE A 1 107 ? 16.115 8.535 -33.870 1.00 79.56 107 PHE A CA 1
ATOM 891 C C . PHE A 1 107 ? 16.966 7.491 -34.601 1.00 79.56 107 PHE A C 1
ATOM 893 O O . PHE A 1 107 ? 17.612 7.825 -35.587 1.00 79.56 107 PHE A O 1
ATOM 900 N N . SER A 1 108 ? 16.902 6.220 -34.197 1.00 76.69 108 SER A N 1
ATOM 901 C CA . SER A 1 108 ? 17.711 5.157 -34.814 1.00 76.69 108 SER A CA 1
ATOM 902 C C . SER A 1 108 ? 17.257 4.792 -36.234 1.00 76.69 108 SER A C 1
ATOM 904 O O . SER A 1 108 ? 18.081 4.445 -37.079 1.00 76.69 108 SER A O 1
ATOM 906 N N . SER A 1 109 ? 15.952 4.871 -36.521 1.00 75.31 109 SER A N 1
ATOM 907 C CA . SER A 1 109 ? 15.384 4.403 -37.797 1.00 75.31 109 SER A CA 1
ATOM 908 C C . SER A 1 109 ? 15.459 5.441 -38.919 1.00 75.31 109 SER A C 1
ATOM 910 O O . SER A 1 109 ? 15.467 5.084 -40.100 1.00 75.31 109 SER A O 1
ATOM 912 N N . VAL A 1 110 ? 15.510 6.736 -38.592 1.00 75.88 110 VAL A N 1
ATOM 913 C CA . VAL A 1 110 ? 15.452 7.803 -39.597 1.00 75.88 110 VAL A CA 1
ATOM 914 C C . VAL A 1 110 ? 16.865 8.230 -39.995 1.00 75.88 110 VAL A C 1
ATOM 916 O O . VAL A 1 110 ? 17.483 9.091 -39.372 1.00 75.88 110 VAL A O 1
ATOM 919 N N . LYS A 1 111 ? 17.364 7.678 -41.109 1.00 73.00 111 LYS A N 1
ATOM 920 C CA . LYS A 1 111 ? 18.697 7.999 -41.664 1.00 73.00 111 LYS A CA 1
ATOM 921 C C . LYS A 1 111 ? 18.943 9.504 -41.852 1.00 73.00 111 LYS A C 1
ATOM 923 O O . LYS A 1 111 ? 20.057 9.966 -41.643 1.00 73.00 111 LYS A O 1
ATOM 928 N N . GLN A 1 112 ? 17.909 10.269 -42.212 1.00 65.00 112 GLN A N 1
ATOM 929 C CA . GLN A 1 112 ? 17.997 11.728 -42.369 1.00 65.00 112 GLN A CA 1
ATOM 930 C C . GLN A 1 112 ? 18.272 12.452 -41.041 1.00 65.00 112 GLN A C 1
ATOM 932 O O . GLN A 1 112 ? 18.949 13.476 -41.032 1.00 65.00 112 GLN A O 1
ATOM 937 N N . ILE A 1 113 ? 17.785 11.911 -39.921 1.00 62.66 113 ILE A N 1
ATOM 938 C CA . ILE A 1 113 ? 18.014 12.470 -38.586 1.00 62.66 113 ILE A CA 1
ATOM 939 C C . ILE A 1 113 ? 19.423 12.112 -38.108 1.00 62.66 113 ILE A C 1
ATOM 941 O O . ILE A 1 113 ? 20.089 12.983 -37.556 1.00 62.66 113 ILE A O 1
ATOM 945 N N . ASN A 1 114 ? 19.928 10.910 -38.413 1.00 56.00 114 ASN A N 1
ATOM 946 C CA . ASN A 1 114 ? 21.295 10.492 -38.057 1.00 56.00 114 ASN A CA 1
ATOM 947 C C . ASN A 1 114 ? 22.394 11.401 -38.627 1.00 56.00 114 ASN A C 1
ATOM 949 O O . ASN A 1 114 ? 23.440 11.554 -38.004 1.00 56.00 114 ASN A O 1
ATOM 953 N N . CYS A 1 115 ? 22.153 12.044 -39.771 1.00 64.69 115 CYS A N 1
ATOM 954 C CA . CYS A 1 115 ? 23.078 13.024 -40.350 1.00 64.69 115 CYS A CA 1
ATOM 955 C C . CYS A 1 115 ? 22.759 14.481 -39.962 1.00 64.69 115 CYS A C 1
ATOM 957 O O . CYS A 1 115 ? 23.417 15.402 -40.444 1.00 64.69 115 CYS A O 1
ATOM 959 N N . SER A 1 116 ? 21.746 14.718 -39.124 1.00 73.00 116 SER A N 1
ATOM 960 C CA . SER A 1 116 ? 21.354 16.064 -38.705 1.00 73.00 116 SER A CA 1
ATOM 961 C C . SER A 1 116 ? 22.260 16.607 -37.596 1.00 73.00 116 SER A C 1
ATOM 963 O O . SER A 1 116 ? 22.803 15.863 -36.779 1.00 73.00 116 SER A O 1
ATOM 965 N N . ILE A 1 117 ? 22.357 17.939 -37.513 1.00 77.81 117 ILE A N 1
ATOM 966 C CA . ILE A 1 117 ? 23.096 18.640 -36.450 1.00 77.81 117 ILE A CA 1
ATOM 967 C C . ILE A 1 117 ? 22.610 18.211 -35.054 1.00 77.81 117 ILE A C 1
ATOM 969 O O . ILE A 1 117 ? 23.403 18.167 -34.121 1.00 77.81 117 ILE A O 1
ATOM 973 N N . ILE A 1 118 ? 21.335 17.843 -34.908 1.00 73.94 118 ILE A N 1
ATOM 974 C CA . ILE A 1 118 ? 20.734 17.456 -33.626 1.00 73.94 118 ILE A CA 1
ATOM 975 C C . ILE A 1 118 ? 21.369 16.171 -33.074 1.00 73.94 118 ILE A C 1
ATOM 977 O O . ILE A 1 118 ? 21.670 16.114 -31.883 1.00 73.94 118 ILE A O 1
ATOM 981 N N . VAL A 1 119 ? 21.651 15.173 -33.921 1.00 70.88 119 VAL A N 1
ATOM 982 C CA . VAL A 1 119 ? 22.249 13.892 -33.487 1.00 70.88 119 VAL A CA 1
ATOM 983 C C . VAL A 1 119 ? 23.693 14.054 -33.020 1.00 70.88 119 VAL A C 1
ATOM 985 O O . VAL A 1 119 ? 24.151 13.303 -32.162 1.00 70.88 119 VAL A O 1
ATOM 988 N N . LYS A 1 120 ? 24.389 15.099 -33.485 1.00 73.75 120 LYS A N 1
ATOM 989 C CA . LYS A 1 120 ? 25.708 15.467 -32.956 1.00 73.75 120 LYS A CA 1
ATOM 990 C C . LYS A 1 120 ? 25.651 15.863 -31.475 1.00 73.75 120 LYS A C 1
ATOM 992 O O . LYS A 1 120 ? 26.621 15.648 -30.757 1.00 73.75 120 LYS A O 1
ATOM 997 N N . TYR A 1 121 ? 24.538 16.448 -31.029 1.00 84.62 121 TYR A N 1
ATOM 998 C CA . TYR A 1 121 ? 24.346 16.857 -29.636 1.00 84.62 121 TYR A CA 1
ATOM 999 C C . TYR A 1 121 ? 23.640 15.789 -28.796 1.00 84.62 121 TYR A C 1
ATOM 1001 O O . TYR A 1 121 ? 23.912 15.687 -27.603 1.00 84.62 121 TYR A O 1
ATOM 1009 N N . ILE A 1 122 ? 22.741 15.006 -29.398 1.00 86.00 122 ILE A N 1
ATOM 1010 C CA . ILE A 1 122 ? 21.968 13.964 -28.716 1.00 86.00 122 ILE A CA 1
ATOM 1011 C C . ILE A 1 122 ? 22.063 12.673 -29.540 1.00 86.00 122 ILE A C 1
ATOM 1013 O O . ILE A 1 122 ? 21.211 12.431 -30.400 1.00 86.00 122 ILE A O 1
ATOM 1017 N N . PRO A 1 123 ? 23.098 11.843 -29.317 1.00 81.00 123 PRO A N 1
ATOM 1018 C CA . PRO A 1 123 ? 23.191 10.549 -29.978 1.00 81.00 123 PRO A CA 1
ATOM 1019 C C . PRO A 1 123 ? 22.034 9.649 -29.530 1.00 81.00 123 PRO A C 1
ATOM 1021 O O . PRO A 1 123 ? 21.557 9.759 -28.397 1.00 81.00 123 PRO A O 1
ATOM 1024 N N . SER A 1 124 ? 21.608 8.723 -30.393 1.00 77.31 124 SER A N 1
ATOM 1025 C CA . SER A 1 124 ? 20.541 7.749 -30.099 1.00 77.31 124 SER A CA 1
ATOM 1026 C C . SER A 1 124 ? 20.753 7.024 -28.766 1.00 77.31 124 SER A C 1
ATOM 1028 O O . SER A 1 124 ? 19.802 6.805 -28.015 1.00 77.31 124 SER A O 1
ATOM 1030 N N . ASP A 1 125 ? 22.009 6.742 -28.422 1.00 78.25 125 ASP A N 1
ATOM 1031 C CA . ASP A 1 125 ? 22.405 6.041 -27.198 1.00 78.25 125 ASP A CA 1
ATOM 1032 C C . ASP A 1 125 ? 22.048 6.819 -25.924 1.00 78.25 125 ASP A C 1
ATOM 1034 O O . ASP A 1 125 ? 21.858 6.233 -24.859 1.00 78.25 125 ASP A O 1
ATOM 1038 N N . THR A 1 126 ? 21.857 8.138 -26.029 1.00 81.56 126 THR A N 1
ATOM 1039 C CA . THR A 1 126 ? 21.403 8.973 -24.909 1.00 81.56 126 THR A CA 1
ATOM 1040 C C . THR A 1 126 ? 20.009 8.563 -24.443 1.00 81.56 126 THR A C 1
ATOM 1042 O O . THR A 1 126 ? 19.746 8.581 -23.243 1.00 81.56 126 THR A O 1
ATOM 1045 N N . PHE A 1 127 ? 19.124 8.123 -25.345 1.00 81.44 127 PHE A N 1
ATOM 1046 C CA . PHE A 1 127 ? 17.802 7.620 -24.957 1.00 81.44 127 PHE A CA 1
ATOM 1047 C C . PHE A 1 127 ? 17.892 6.302 -24.188 1.00 81.44 127 PHE A C 1
ATOM 1049 O O . PHE A 1 127 ? 17.139 6.115 -23.236 1.00 81.44 127 PHE A O 1
ATOM 1056 N N . ALA A 1 128 ? 18.830 5.421 -24.547 1.00 80.12 128 ALA A N 1
ATOM 1057 C CA . ALA A 1 128 ? 19.078 4.191 -23.801 1.00 80.12 128 ALA A CA 1
ATOM 1058 C C . ALA A 1 128 ? 19.635 4.497 -22.400 1.00 80.12 128 ALA A C 1
ATOM 1060 O O . ALA A 1 128 ? 19.143 3.963 -21.408 1.00 80.12 128 ALA A O 1
ATOM 1061 N N . ILE A 1 129 ? 20.593 5.423 -22.288 1.00 83.31 129 ILE A N 1
ATOM 1062 C CA . ILE A 1 129 ? 21.131 5.859 -20.989 1.00 83.31 129 ILE A CA 1
ATOM 1063 C C . ILE A 1 129 ? 20.033 6.502 -20.131 1.00 83.31 129 ILE A C 1
ATOM 1065 O O . ILE A 1 129 ? 19.893 6.158 -18.958 1.00 83.31 129 ILE A O 1
ATOM 1069 N N . LEU A 1 130 ? 19.216 7.391 -20.708 1.00 84.75 130 LEU A N 1
ATOM 1070 C CA . LEU A 1 130 ? 18.074 8.002 -20.023 1.00 84.75 130 LEU A CA 1
ATOM 1071 C C . LEU A 1 130 ? 17.062 6.951 -19.566 1.00 84.75 130 LEU A C 1
ATOM 1073 O O . LEU A 1 130 ? 16.575 7.035 -18.445 1.00 84.75 130 LEU A O 1
ATOM 1077 N N . LEU A 1 131 ? 16.780 5.942 -20.392 1.00 85.69 131 LEU A N 1
ATOM 1078 C CA . LEU A 1 131 ? 15.898 4.830 -20.043 1.00 85.69 131 LEU A CA 1
ATOM 1079 C C . LEU A 1 131 ? 16.398 4.089 -18.795 1.00 85.69 131 LEU A C 1
ATOM 1081 O O . LEU A 1 131 ? 15.630 3.898 -17.849 1.00 85.69 131 LEU A O 1
ATOM 1085 N N . PHE A 1 132 ? 17.682 3.716 -18.761 1.00 81.50 132 PHE A N 1
ATOM 1086 C CA . PHE A 1 132 ? 18.290 3.058 -17.601 1.00 81.50 132 PHE A CA 1
ATOM 1087 C C . PHE A 1 132 ? 18.304 3.960 -16.367 1.00 81.50 132 PHE A C 1
ATOM 1089 O O . PHE A 1 132 ? 18.005 3.498 -15.264 1.00 81.50 132 PHE A O 1
ATOM 1096 N N . LEU A 1 133 ? 18.608 5.245 -16.546 1.00 85.56 133 LEU A N 1
ATOM 1097 C CA . LEU A 1 133 ? 18.663 6.222 -15.464 1.00 85.56 133 LEU A CA 1
ATOM 1098 C C . LEU A 1 133 ? 17.275 6.459 -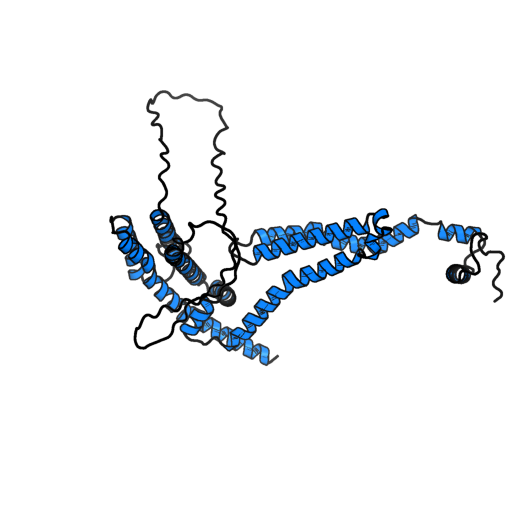14.861 1.00 85.56 133 LEU A C 1
ATOM 1100 O O . LEU A 1 133 ? 17.120 6.376 -13.645 1.00 85.56 133 LEU A O 1
ATOM 1104 N N . PHE A 1 134 ? 16.248 6.672 -15.685 1.00 83.69 134 PHE A N 1
ATOM 1105 C CA . PHE A 1 134 ? 14.875 6.829 -15.211 1.00 83.69 134 PHE A CA 1
ATOM 1106 C C . PHE A 1 134 ? 14.354 5.553 -14.562 1.00 83.69 134 PHE A C 1
ATOM 1108 O O . PHE A 1 134 ? 13.817 5.626 -13.461 1.00 83.69 134 PHE A O 1
ATOM 1115 N N . SER A 1 135 ? 14.563 4.387 -15.177 1.00 79.75 135 SER A N 1
ATOM 1116 C CA . SER A 1 135 ? 14.161 3.108 -14.584 1.00 79.75 135 SER A CA 1
ATOM 1117 C C . SER A 1 135 ? 14.794 2.919 -13.199 1.00 79.75 135 SER A C 1
ATOM 1119 O O . SER A 1 135 ? 14.094 2.660 -12.218 1.00 79.75 135 SER A O 1
ATOM 1121 N N . SER A 1 136 ? 16.098 3.182 -13.078 1.00 80.25 136 SER A N 1
ATOM 1122 C CA . SER A 1 136 ? 16.823 3.086 -11.806 1.00 80.25 136 SER A CA 1
ATOM 1123 C C . SER A 1 136 ? 16.321 4.099 -10.772 1.00 80.25 136 SER A C 1
ATOM 1125 O O . SER A 1 136 ? 16.100 3.751 -9.613 1.00 80.25 136 SER A O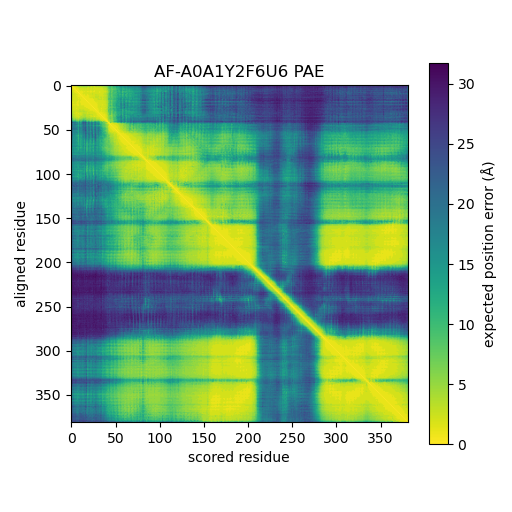 1
ATOM 1127 N N . ILE A 1 137 ? 16.092 5.353 -11.166 1.00 85.19 137 ILE A N 1
ATOM 1128 C CA . ILE A 1 137 ? 15.627 6.400 -10.246 1.00 85.19 137 ILE A CA 1
ATOM 1129 C C . ILE A 1 137 ? 14.183 6.157 -9.801 1.00 85.19 137 ILE A C 1
ATOM 1131 O O . ILE A 1 137 ? 13.874 6.342 -8.630 1.00 85.19 137 ILE A O 1
ATOM 1135 N N . PHE A 1 138 ? 13.286 5.746 -10.693 1.00 79.12 138 PHE A N 1
ATOM 1136 C CA . PHE A 1 138 ? 11.872 5.591 -10.353 1.00 79.12 138 PHE A CA 1
ATOM 1137 C C . PHE A 1 138 ? 11.553 4.264 -9.664 1.00 79.12 138 PHE A C 1
ATOM 1139 O O . PHE A 1 138 ? 10.631 4.232 -8.850 1.00 79.12 138 PHE A O 1
ATOM 1146 N N . LEU A 1 139 ? 12.288 3.187 -9.956 1.00 76.19 139 LEU A N 1
ATOM 1147 C CA . LEU A 1 139 ? 12.034 1.869 -9.367 1.00 76.19 139 LEU A CA 1
ATOM 1148 C C . LEU A 1 139 ? 12.972 1.575 -8.196 1.00 76.19 139 LEU A C 1
ATOM 1150 O O . LEU A 1 139 ? 12.511 1.226 -7.106 1.00 76.19 139 LEU A O 1
ATOM 1154 N N . CYS A 1 140 ? 14.282 1.736 -8.394 1.00 77.88 140 CYS A N 1
ATOM 1155 C CA . CYS A 1 140 ? 15.256 1.333 -7.386 1.00 77.88 140 CYS A CA 1
ATOM 1156 C C . CYS A 1 140 ? 15.274 2.319 -6.218 1.00 77.88 140 CYS A C 1
ATOM 1158 O O . CYS A 1 140 ? 15.199 1.882 -5.075 1.00 77.88 140 CYS A O 1
ATOM 1160 N N . VAL A 1 141 ? 15.324 3.634 -6.463 1.00 82.62 141 VAL A N 1
ATOM 1161 C CA . VAL A 1 141 ? 15.500 4.615 -5.372 1.00 82.62 141 VAL A CA 1
ATOM 1162 C C . VAL A 1 141 ? 14.363 4.581 -4.342 1.00 82.62 141 VAL A C 1
ATOM 1164 O O . VAL A 1 141 ? 14.686 4.525 -3.156 1.00 82.62 141 VAL A O 1
ATOM 1167 N N . PRO A 1 142 ? 13.061 4.570 -4.702 1.00 78.12 142 PRO A N 1
ATOM 1168 C CA . PRO A 1 142 ? 11.995 4.464 -3.706 1.00 78.12 142 PRO A CA 1
ATOM 1169 C C . PRO A 1 142 ? 12.070 3.157 -2.919 1.00 78.12 142 PRO A C 1
ATOM 1171 O O . PRO A 1 142 ? 11.940 3.176 -1.703 1.00 78.12 142 PRO A O 1
ATOM 1174 N N . THR A 1 143 ? 12.365 2.045 -3.595 1.00 74.06 143 THR A N 1
ATOM 1175 C CA . THR A 1 143 ? 12.482 0.729 -2.955 1.00 74.06 143 THR A CA 1
ATOM 1176 C C . THR A 1 143 ? 13.663 0.683 -1.986 1.00 74.06 143 THR A C 1
ATOM 1178 O O . THR A 1 143 ? 13.508 0.257 -0.847 1.00 74.06 143 THR A O 1
ATOM 1181 N N . PHE A 1 144 ? 14.835 1.177 -2.393 1.00 74.12 144 PHE A N 1
ATOM 1182 C CA . PHE A 1 144 ? 16.004 1.284 -1.520 1.00 74.12 144 PHE A CA 1
ATOM 1183 C C . PHE A 1 144 ? 15.753 2.234 -0.356 1.00 74.12 144 PHE A C 1
ATOM 1185 O O . PHE A 1 144 ? 16.135 1.921 0.766 1.00 74.12 144 PHE A O 1
ATOM 1192 N N . LYS A 1 145 ? 15.089 3.369 -0.596 1.00 85.12 145 LYS A N 1
ATOM 1193 C CA . LYS A 1 145 ? 14.719 4.307 0.465 1.00 85.12 145 LYS A CA 1
ATOM 1194 C C . LYS A 1 145 ? 13.798 3.640 1.482 1.00 85.12 145 LYS A C 1
ATOM 1196 O O . LYS A 1 145 ? 14.063 3.767 2.671 1.00 85.12 145 LYS A O 1
ATOM 1201 N N . ASP A 1 146 ? 12.780 2.909 1.033 1.00 76.44 146 ASP A N 1
ATOM 1202 C CA . ASP A 1 146 ? 11.864 2.174 1.908 1.00 76.44 146 ASP A CA 1
ATOM 1203 C C . ASP A 1 146 ? 12.607 1.070 2.684 1.00 76.44 146 ASP A C 1
ATOM 1205 O O . ASP A 1 146 ? 12.409 0.937 3.888 1.00 76.44 146 ASP A O 1
ATOM 1209 N N . ILE A 1 147 ? 13.522 0.329 2.044 1.00 76.88 147 ILE A N 1
ATOM 1210 C CA . ILE A 1 147 ? 14.347 -0.700 2.706 1.00 76.88 147 ILE A CA 1
ATOM 1211 C C . ILE A 1 147 ? 15.257 -0.083 3.772 1.00 76.88 147 ILE A C 1
ATOM 1213 O O . ILE A 1 147 ? 15.273 -0.561 4.903 1.00 76.88 147 ILE A O 1
ATOM 1217 N N . ILE A 1 148 ? 15.998 0.978 3.435 1.00 82.25 148 ILE A N 1
ATOM 1218 C CA . ILE A 1 148 ? 16.890 1.678 4.373 1.00 82.25 148 ILE A CA 1
ATOM 1219 C C . ILE A 1 148 ? 16.078 2.266 5.526 1.00 82.25 148 ILE A C 1
ATOM 1221 O O . ILE A 1 148 ? 16.483 2.172 6.681 1.00 82.25 148 ILE A O 1
ATOM 1225 N N . TYR A 1 149 ? 14.916 2.848 5.225 1.00 86.50 149 TYR A N 1
ATOM 1226 C CA . TYR A 1 149 ? 14.017 3.398 6.228 1.00 86.50 149 TYR A CA 1
ATOM 1227 C C . TYR A 1 149 ? 13.546 2.325 7.214 1.00 86.50 149 TYR A C 1
ATOM 1229 O O . TYR A 1 149 ? 13.685 2.498 8.425 1.00 86.50 149 TYR A O 1
ATOM 1237 N N . VAL A 1 150 ? 13.064 1.191 6.697 1.00 79.12 150 VAL A N 1
ATOM 1238 C CA . VAL A 1 150 ? 12.660 0.030 7.498 1.00 79.12 150 VAL A CA 1
ATOM 1239 C C . VAL A 1 150 ? 13.835 -0.497 8.322 1.00 79.12 150 VAL A C 1
ATOM 1241 O O . VAL A 1 150 ? 13.661 -0.799 9.500 1.00 79.12 150 VAL A O 1
ATOM 1244 N N . GLU A 1 151 ? 15.037 -0.582 7.750 1.00 80.75 151 GLU A N 1
ATOM 1245 C CA . GLU A 1 151 ? 16.226 -1.065 8.459 1.00 80.75 151 GLU A CA 1
ATOM 1246 C C . GLU A 1 151 ? 16.635 -0.145 9.615 1.00 80.75 151 GLU A C 1
ATOM 1248 O O . GLU A 1 151 ? 16.928 -0.624 10.711 1.00 80.75 151 GLU A O 1
ATOM 1253 N N . ASN A 1 152 ? 16.578 1.171 9.410 1.00 85.06 152 ASN A N 1
ATOM 1254 C CA . ASN A 1 152 ? 16.902 2.150 10.444 1.00 85.06 152 ASN A CA 1
ATOM 1255 C C . ASN A 1 152 ? 15.869 2.122 11.587 1.00 85.06 152 ASN A C 1
ATOM 1257 O O . ASN A 1 152 ? 16.241 2.034 12.760 1.00 85.06 152 ASN A O 1
ATOM 1261 N N . GLN A 1 153 ? 14.574 2.101 11.253 1.00 82.81 153 GLN A N 1
ATOM 1262 C CA . GLN A 1 153 ? 13.467 2.057 12.222 1.00 82.81 153 GLN A CA 1
ATOM 1263 C C . GLN A 1 153 ? 13.415 0.752 13.035 1.00 82.81 153 GLN A C 1
ATOM 1265 O O . GLN A 1 153 ? 13.018 0.770 14.202 1.00 82.81 153 GLN A O 1
ATOM 1270 N N . LYS A 1 154 ? 13.879 -0.383 12.485 1.00 72.62 154 LYS A N 1
ATOM 1271 C CA . LYS A 1 154 ? 13.949 -1.673 13.213 1.00 72.62 154 LYS A CA 1
ATOM 1272 C C . LYS A 1 154 ? 14.711 -1.584 14.534 1.00 72.62 154 LYS A C 1
ATOM 1274 O O . LYS A 1 154 ? 14.467 -2.388 15.433 1.00 72.62 154 LYS A O 1
ATOM 1279 N N . SER A 1 155 ? 15.670 -0.667 14.642 1.00 66.69 155 SER A N 1
ATOM 1280 C CA . SER A 1 155 ? 16.469 -0.503 15.858 1.00 66.69 155 SER A CA 1
ATOM 1281 C C . SER A 1 155 ? 15.699 0.172 17.002 1.00 66.69 155 SER A C 1
ATOM 1283 O O . SER A 1 155 ? 16.047 -0.026 18.166 1.00 66.69 155 SER A O 1
ATOM 1285 N N . GLU A 1 156 ? 14.616 0.891 16.693 1.00 74.94 156 GLU A N 1
ATOM 1286 C CA . GLU A 1 156 ? 13.895 1.737 17.649 1.00 74.94 156 GLU A CA 1
ATOM 1287 C C . GLU A 1 156 ? 12.557 1.148 18.124 1.00 74.94 156 GLU A C 1
ATOM 1289 O O . GLU A 1 156 ? 12.031 1.568 19.162 1.00 74.94 156 GLU A O 1
ATOM 1294 N N . THR A 1 157 ? 12.003 0.147 17.428 1.00 81.88 157 THR A N 1
ATOM 1295 C CA . THR A 1 157 ? 10.704 -0.443 17.789 1.00 81.88 157 THR A CA 1
ATOM 1296 C C . THR A 1 157 ? 10.786 -1.235 19.097 1.00 81.88 157 THR A C 1
ATOM 1298 O O . THR A 1 157 ? 11.235 -2.384 19.145 1.00 81.88 157 THR A O 1
ATOM 1301 N N . LYS A 1 158 ? 10.330 -0.613 20.189 1.00 91.25 158 LYS A N 1
ATOM 1302 C CA . LYS A 1 158 ? 10.183 -1.247 21.507 1.00 91.25 158 LYS A CA 1
ATOM 1303 C C . LYS A 1 158 ? 8.929 -2.127 21.541 1.00 91.25 158 LYS A C 1
ATOM 1305 O O . LYS A 1 158 ? 7.903 -1.784 20.953 1.00 91.25 158 LYS A O 1
ATOM 1310 N N . ALA A 1 159 ? 8.990 -3.234 22.283 1.00 94.19 159 ALA A N 1
ATOM 1311 C CA . ALA A 1 159 ? 7.851 -4.123 22.548 1.00 94.19 159 ALA A CA 1
ATOM 1312 C C . ALA A 1 159 ? 6.889 -3.502 23.583 1.00 94.19 159 ALA A C 1
ATOM 1314 O O . ALA A 1 159 ? 6.684 -4.033 24.669 1.00 94.19 159 ALA A O 1
ATOM 1315 N N . THR A 1 160 ? 6.372 -2.313 23.283 1.00 96.31 160 THR A N 1
ATOM 1316 C CA . THR A 1 160 ? 5.437 -1.562 24.126 1.00 96.31 160 THR A CA 1
ATOM 1317 C C . THR A 1 160 ? 4.257 -1.091 23.287 1.00 96.31 160 THR A C 1
ATOM 1319 O O . THR A 1 160 ? 4.388 -0.935 22.071 1.00 96.31 160 THR A O 1
ATOM 1322 N N . THR A 1 161 ? 3.115 -0.820 23.922 1.00 95.31 161 THR A N 1
ATOM 1323 C CA . THR A 1 161 ? 1.916 -0.323 23.229 1.00 95.31 161 THR A CA 1
ATOM 1324 C C . THR A 1 161 ? 2.205 0.972 22.473 1.00 95.31 161 THR A C 1
ATOM 1326 O O . THR A 1 161 ? 1.828 1.103 21.315 1.00 95.31 161 THR A O 1
ATOM 1329 N N . ASN A 1 162 ? 2.971 1.891 23.073 1.00 95.19 162 ASN A N 1
ATOM 1330 C CA . ASN A 1 162 ? 3.391 3.126 22.403 1.00 95.19 162 ASN A CA 1
ATOM 1331 C C . ASN A 1 162 ? 4.315 2.857 21.206 1.00 95.19 162 ASN A C 1
ATOM 1333 O O . ASN A 1 162 ? 4.237 3.567 20.210 1.00 95.19 162 ASN A O 1
ATOM 1337 N N . GLY A 1 163 ? 5.174 1.833 21.280 1.00 94.44 163 GLY A N 1
ATOM 1338 C CA . GLY A 1 163 ? 5.984 1.396 20.140 1.00 94.44 163 GLY A CA 1
ATOM 1339 C C . GLY A 1 163 ? 5.118 0.889 18.986 1.00 94.44 163 GLY A C 1
ATOM 1340 O O . GLY A 1 163 ? 5.335 1.285 17.844 1.00 94.44 163 GLY A O 1
ATOM 1341 N N . MET A 1 164 ? 4.086 0.098 19.294 1.00 96.62 164 MET A N 1
ATOM 1342 C CA . MET A 1 164 ? 3.115 -0.355 18.299 1.00 96.62 164 MET A CA 1
ATOM 1343 C C . MET A 1 164 ? 2.336 0.814 17.695 1.00 96.62 164 MET A C 1
ATOM 1345 O O . MET A 1 164 ? 2.199 0.875 16.482 1.00 96.62 164 MET A O 1
ATOM 1349 N N . LEU A 1 165 ? 1.845 1.754 18.508 1.00 96.06 165 LEU A N 1
ATOM 1350 C CA . LEU A 1 165 ? 1.097 2.910 18.007 1.00 96.06 165 LEU A CA 1
ATOM 1351 C C . LEU A 1 165 ? 1.946 3.757 17.053 1.00 96.06 165 LEU A C 1
ATOM 1353 O O . LEU A 1 165 ? 1.495 4.032 15.948 1.00 96.06 165 LEU A O 1
ATOM 1357 N N . LYS A 1 166 ? 3.200 4.057 17.414 1.00 94.44 166 LYS A N 1
ATOM 1358 C CA . LYS A 1 166 ? 4.148 4.745 16.519 1.00 94.44 166 LYS A CA 1
ATOM 1359 C C . LYS A 1 166 ? 4.382 3.981 15.214 1.00 94.44 166 LYS A C 1
ATOM 1361 O O . LYS A 1 166 ? 4.471 4.584 14.153 1.00 94.44 166 LYS A O 1
ATOM 1366 N N . MET A 1 167 ? 4.463 2.653 15.284 1.00 94.56 167 MET A N 1
ATOM 1367 C CA . MET A 1 167 ? 4.599 1.803 14.100 1.00 94.56 167 MET A CA 1
ATOM 1368 C C . MET A 1 167 ? 3.341 1.838 13.217 1.00 94.56 167 MET A C 1
ATOM 1370 O O . MET A 1 167 ? 3.457 1.843 11.998 1.00 94.56 167 MET A O 1
ATOM 1374 N N . LEU A 1 168 ? 2.145 1.857 13.813 1.00 95.69 168 LEU A N 1
ATOM 1375 C CA . LEU A 1 168 ? 0.879 1.939 13.077 1.00 95.69 168 LEU A CA 1
ATOM 1376 C C . LEU A 1 168 ? 0.653 3.324 12.445 1.00 95.69 168 LEU A C 1
ATOM 1378 O O . LEU A 1 168 ? -0.044 3.422 11.438 1.00 95.69 168 LEU A O 1
ATOM 1382 N N . GLU A 1 169 ? 1.237 4.379 13.015 1.00 93.62 169 GLU A N 1
ATOM 1383 C CA . GLU A 1 169 ? 1.219 5.740 12.459 1.00 93.62 169 GLU A CA 1
ATOM 1384 C C . GLU A 1 169 ? 2.110 5.888 11.218 1.00 93.62 169 GLU A C 1
ATOM 1386 O O . GLU A 1 169 ? 1.842 6.715 10.344 1.00 93.62 169 GLU A O 1
ATOM 1391 N N . ASP A 1 170 ? 3.154 5.071 11.120 1.00 93.06 170 ASP A N 1
ATOM 1392 C CA . ASP A 1 170 ? 4.089 5.064 10.006 1.00 93.06 170 ASP A CA 1
ATOM 1393 C C . ASP A 1 170 ? 3.547 4.254 8.816 1.00 93.06 170 ASP A C 1
ATOM 1395 O O . ASP A 1 170 ? 3.351 3.045 8.910 1.00 93.06 170 ASP A O 1
ATOM 1399 N N . GLU A 1 171 ? 3.338 4.891 7.656 1.00 89.38 171 GLU A N 1
ATOM 1400 C CA . GLU A 1 171 ? 2.763 4.225 6.472 1.00 89.38 171 GLU A CA 1
ATOM 1401 C C . GLU A 1 171 ? 3.591 3.025 5.968 1.00 89.38 171 GLU A C 1
ATOM 1403 O O . GLU A 1 171 ? 3.029 2.088 5.389 1.00 89.38 171 GLU A O 1
ATOM 1408 N N . ILE A 1 172 ? 4.916 3.051 6.140 1.00 88.06 172 ILE A N 1
ATOM 1409 C CA . ILE A 1 172 ? 5.819 2.001 5.658 1.00 88.06 172 ILE A CA 1
ATOM 1410 C C . ILE A 1 172 ? 5.817 0.836 6.648 1.00 88.06 172 ILE A C 1
ATOM 1412 O O . ILE A 1 172 ? 5.637 -0.316 6.242 1.00 88.06 172 ILE A O 1
ATOM 1416 N N . LEU A 1 173 ? 5.952 1.123 7.944 1.00 91.44 173 LEU A N 1
ATOM 1417 C CA . LEU A 1 173 ? 5.944 0.081 8.972 1.00 91.44 173 LEU A CA 1
ATOM 1418 C C . LEU A 1 173 ? 4.561 -0.550 9.145 1.00 91.44 173 LEU A C 1
ATOM 1420 O O . LEU A 1 173 ? 4.467 -1.768 9.293 1.00 91.44 173 LEU A O 1
ATOM 1424 N N . LEU A 1 174 ? 3.486 0.238 9.047 1.00 94.69 174 LEU A N 1
ATOM 1425 C CA . LEU A 1 174 ? 2.114 -0.264 9.019 1.00 94.69 174 LEU A CA 1
ATOM 1426 C C . LEU A 1 174 ? 1.920 -1.252 7.868 1.00 94.69 174 LEU A C 1
ATOM 1428 O O . LEU A 1 174 ? 1.289 -2.287 8.061 1.00 94.69 174 LEU A O 1
ATOM 1432 N N . ARG A 1 175 ? 2.471 -0.967 6.680 1.00 91.69 175 ARG A N 1
ATOM 1433 C CA . ARG A 1 175 ? 2.389 -1.880 5.530 1.00 91.69 175 ARG A CA 1
ATOM 1434 C C . ARG A 1 175 ? 3.092 -3.199 5.828 1.00 91.69 175 ARG A C 1
ATOM 1436 O O . ARG A 1 175 ? 2.503 -4.258 5.625 1.00 91.69 175 ARG A O 1
ATOM 1443 N N . GLU A 1 176 ? 4.316 -3.147 6.341 1.00 92.00 176 GLU A N 1
ATOM 1444 C CA . GLU A 1 176 ? 5.048 -4.357 6.717 1.00 92.00 176 GLU A CA 1
ATOM 1445 C C . GLU A 1 176 ? 4.304 -5.166 7.794 1.00 92.00 176 GLU A C 1
ATOM 1447 O O . GLU A 1 176 ? 4.133 -6.380 7.661 1.00 92.00 176 GLU A O 1
ATOM 1452 N N . PHE A 1 177 ? 3.799 -4.495 8.830 1.00 96.06 177 PHE A N 1
ATOM 1453 C CA . PHE A 1 177 ? 3.038 -5.140 9.894 1.00 96.06 177 PHE A CA 1
ATOM 1454 C C . PHE A 1 177 ? 1.688 -5.685 9.411 1.00 96.06 177 PHE A C 1
ATOM 1456 O O . PHE A 1 177 ? 1.247 -6.736 9.871 1.00 96.06 177 PHE A O 1
ATOM 1463 N N . SER A 1 178 ? 1.046 -5.034 8.441 1.00 96.19 178 SER A N 1
ATOM 1464 C CA . SER A 1 178 ? -0.195 -5.525 7.837 1.00 96.19 178 SER A CA 1
ATOM 1465 C C . SER A 1 178 ? 0.011 -6.838 7.076 1.00 96.19 178 SER A C 1
ATOM 1467 O O . SER A 1 178 ? -0.822 -7.736 7.180 1.00 96.19 178 SER A O 1
ATOM 1469 N N . GLU A 1 179 ? 1.149 -7.010 6.392 1.00 92.62 179 GLU A N 1
ATOM 1470 C CA . GLU A 1 179 ? 1.503 -8.280 5.743 1.00 92.62 179 GLU A CA 1
ATOM 1471 C C . GLU A 1 179 ? 1.771 -9.383 6.767 1.00 92.62 179 GLU A C 1
ATOM 1473 O O . GLU A 1 179 ? 1.419 -10.541 6.538 1.00 92.62 179 GLU A O 1
ATOM 1478 N N . PHE A 1 180 ? 2.359 -9.034 7.914 1.00 96.44 180 PHE A N 1
ATOM 1479 C CA . PHE A 1 180 ? 2.462 -9.957 9.039 1.00 96.44 180 PHE A CA 1
ATOM 1480 C C . PHE A 1 180 ? 1.069 -10.366 9.545 1.00 96.44 180 PHE A C 1
ATOM 1482 O O . PHE A 1 180 ? 0.775 -11.556 9.629 1.00 96.44 180 PHE A O 1
ATOM 1489 N N . CYS A 1 181 ? 0.175 -9.401 9.772 1.00 97.50 181 CYS A N 1
ATOM 1490 C CA . CYS A 1 181 ? -1.192 -9.663 10.221 1.00 97.50 181 CYS A CA 1
ATOM 1491 C C . CYS A 1 181 ? -1.999 -10.499 9.216 1.00 97.50 181 CYS A C 1
ATOM 1493 O O . CYS A 1 181 ? -2.815 -11.327 9.610 1.00 97.50 181 CYS A O 1
ATOM 1495 N N . ARG A 1 182 ? -1.744 -10.345 7.911 1.00 95.75 182 ARG A N 1
ATOM 1496 C CA . ARG A 1 182 ? -2.362 -11.179 6.872 1.00 95.75 182 ARG A CA 1
ATOM 1497 C C . ARG A 1 182 ? -1.957 -12.649 6.982 1.00 95.75 182 ARG A C 1
ATOM 1499 O O . ARG A 1 182 ? -2.774 -13.513 6.690 1.00 95.75 182 ARG A O 1
ATOM 1506 N N . LYS A 1 183 ? -0.722 -12.935 7.401 1.00 96.38 183 LYS A N 1
ATOM 1507 C CA . LYS A 1 183 ? -0.235 -14.309 7.614 1.00 96.38 183 LYS A CA 1
ATOM 1508 C C . LYS A 1 183 ? -0.780 -14.921 8.903 1.00 96.38 183 LYS A C 1
ATOM 1510 O O . LYS A 1 183 ? -1.076 -16.108 8.923 1.00 96.38 183 LYS A O 1
ATOM 1515 N N . GLU A 1 184 ? -0.953 -14.101 9.936 1.00 96.75 184 GLU A N 1
ATOM 1516 C CA . GLU A 1 184 ? -1.494 -14.502 11.243 1.00 96.75 184 GLU A CA 1
ATOM 1517 C C . GLU A 1 184 ? -3.034 -14.439 11.319 1.00 96.75 184 GLU A C 1
ATOM 1519 O O . GLU A 1 184 ? -3.603 -14.591 12.395 1.00 96.75 184 GLU A O 1
ATOM 1524 N N . ASN A 1 185 ? -3.725 -14.222 10.191 1.00 96.19 185 ASN A N 1
ATOM 1525 C CA . ASN A 1 185 ? -5.188 -14.103 10.112 1.00 96.19 185 ASN A CA 1
ATOM 1526 C C . ASN A 1 185 ? -5.788 -13.046 11.064 1.00 96.19 185 ASN A C 1
ATOM 1528 O O . ASN A 1 185 ? -6.812 -13.293 11.691 1.00 96.19 185 ASN A O 1
ATOM 1532 N N . CYS A 1 186 ? -5.149 -11.879 11.175 1.00 97.44 186 CYS A N 1
ATOM 1533 C CA . CYS A 1 186 ? -5.651 -10.732 11.942 1.00 97.44 186 CYS A CA 1
ATOM 1534 C C . CYS A 1 186 ? -5.679 -9.425 11.124 1.00 97.44 186 CYS A C 1
ATOM 1536 O O . CYS A 1 186 ? -5.574 -8.317 11.662 1.00 97.44 186 CYS A O 1
ATOM 1538 N N . ALA A 1 187 ? -5.773 -9.540 9.795 1.00 97.50 187 ALA A N 1
ATOM 1539 C CA . ALA A 1 187 ? -5.774 -8.401 8.876 1.00 97.50 187 ALA A CA 1
ATOM 1540 C C . ALA A 1 187 ? -6.992 -7.478 9.069 1.00 97.50 187 ALA A C 1
ATOM 1542 O O . ALA A 1 187 ? -6.885 -6.271 8.859 1.00 97.50 187 ALA A O 1
ATOM 1543 N N . GLU A 1 188 ? -8.128 -8.017 9.508 1.00 98.19 188 GLU A N 1
ATOM 1544 C CA . GLU A 1 188 ? -9.357 -7.281 9.802 1.00 98.19 188 GLU A CA 1
ATOM 1545 C C . GLU A 1 188 ? -9.154 -6.205 10.876 1.00 98.19 188 GLU A C 1
ATOM 1547 O O . GLU A 1 188 ? -9.655 -5.091 10.730 1.00 98.19 188 GLU A O 1
ATOM 1552 N N . ASN A 1 189 ? -8.321 -6.473 11.886 1.00 98.25 189 ASN A N 1
ATOM 1553 C CA . ASN A 1 189 ? -7.989 -5.506 12.934 1.00 98.25 189 ASN A CA 1
ATOM 1554 C C . ASN A 1 189 ? -7.197 -4.307 12.381 1.00 98.25 189 ASN A C 1
ATOM 1556 O O . ASN A 1 189 ? -7.447 -3.158 12.754 1.00 98.25 189 ASN A O 1
ATOM 1560 N N . ILE A 1 190 ? -6.272 -4.555 11.447 1.00 98.19 190 ILE A N 1
ATOM 1561 C CA . ILE A 1 190 ? -5.508 -3.497 10.769 1.00 98.19 190 ILE A CA 1
ATOM 1562 C C . ILE A 1 190 ? -6.401 -2.691 9.822 1.00 98.19 190 ILE A C 1
ATOM 1564 O O . ILE A 1 190 ? -6.323 -1.461 9.794 1.00 98.19 190 ILE A O 1
ATOM 1568 N N . LEU A 1 191 ? -7.275 -3.364 9.073 1.00 97.00 191 LEU A N 1
ATOM 1569 C CA . LEU A 1 191 ? -8.231 -2.701 8.188 1.00 97.00 191 LEU A CA 1
ATOM 1570 C C . LEU A 1 191 ? -9.193 -1.813 8.985 1.00 97.00 191 LEU A C 1
ATOM 1572 O O . LEU A 1 191 ? -9.407 -0.658 8.610 1.00 97.00 191 LEU A O 1
ATOM 1576 N N . PHE A 1 192 ? -9.705 -2.300 10.118 1.00 98.38 192 PHE A N 1
ATOM 1577 C CA . PHE A 1 192 ? -10.533 -1.503 11.016 1.00 98.38 192 PHE A CA 1
ATOM 1578 C C . PHE A 1 192 ? -9.776 -0.280 11.547 1.00 98.38 192 PHE A C 1
ATOM 1580 O O . PHE A 1 192 ? -10.305 0.829 11.473 1.00 98.38 192 PHE A O 1
ATOM 1587 N N . TYR A 1 193 ? -8.526 -0.439 12.004 1.00 98.06 193 TYR A N 1
ATOM 1588 C CA . TYR A 1 193 ? -7.674 0.678 12.435 1.00 98.06 193 TYR A CA 1
ATOM 1589 C C . TYR A 1 193 ? -7.566 1.769 11.354 1.00 98.06 193 TYR A C 1
ATOM 1591 O O . TYR A 1 193 ? -7.800 2.951 11.626 1.00 98.06 193 TYR A O 1
ATOM 1599 N N . GLN A 1 194 ? -7.272 1.384 10.108 1.00 96.75 194 GLN A N 1
ATOM 1600 C CA . GLN A 1 194 ? -7.160 2.320 8.985 1.00 96.75 194 GLN A CA 1
ATOM 1601 C C . GLN A 1 194 ? -8.494 3.019 8.678 1.00 96.75 194 GLN A C 1
ATOM 1603 O O . GLN A 1 194 ? -8.535 4.239 8.479 1.00 96.75 194 GLN A O 1
ATOM 1608 N N . HIS A 1 195 ? -9.598 2.265 8.662 1.00 97.06 195 HIS A N 1
ATOM 1609 C CA . HIS A 1 195 ? -10.938 2.801 8.423 1.00 97.06 195 HIS A CA 1
ATOM 1610 C C . HIS A 1 195 ? -11.396 3.748 9.537 1.00 97.06 195 HIS A C 1
ATOM 1612 O O . HIS A 1 195 ? -11.968 4.799 9.243 1.00 97.06 195 HIS A O 1
ATOM 1618 N N . TYR A 1 196 ? -11.092 3.431 10.795 1.00 97.75 196 TYR A N 1
ATOM 1619 C CA . TYR A 1 196 ? -11.374 4.275 11.952 1.00 97.75 196 TYR A CA 1
ATOM 1620 C C . TYR A 1 196 ? -10.688 5.642 11.835 1.00 97.75 196 TYR A C 1
ATOM 1622 O O . TYR A 1 196 ? -11.340 6.679 11.977 1.00 97.75 196 TYR A O 1
ATOM 1630 N N . TRP A 1 197 ? -9.395 5.684 11.499 1.00 96.38 197 TRP A N 1
ATOM 1631 C CA . TRP A 1 197 ? -8.681 6.956 11.340 1.00 96.38 197 TRP A CA 1
ATOM 1632 C C . TRP A 1 197 ? -9.145 7.746 10.119 1.00 96.38 197 TRP A C 1
ATOM 1634 O O . TRP A 1 197 ? -9.301 8.970 10.197 1.00 96.38 197 TRP A O 1
ATOM 1644 N N . ARG A 1 198 ? -9.452 7.062 9.008 1.00 95.50 198 ARG A N 1
ATOM 1645 C CA . ARG A 1 198 ? -10.081 7.694 7.840 1.00 95.50 198 ARG A CA 1
ATOM 1646 C C . ARG A 1 198 ? -11.410 8.344 8.219 1.00 95.50 198 ARG A C 1
ATOM 1648 O O . ARG A 1 198 ? -11.642 9.488 7.836 1.00 95.50 198 ARG A O 1
ATOM 1655 N N . TYR A 1 199 ? -12.240 7.646 8.989 1.00 96.56 199 TYR A N 1
ATOM 1656 C CA . TYR A 1 199 ? -13.507 8.146 9.512 1.00 96.56 199 TYR A CA 1
ATOM 1657 C C . TYR A 1 199 ? -13.309 9.363 10.430 1.00 96.56 199 TYR A C 1
ATOM 1659 O O . TYR A 1 199 ? -13.932 10.407 10.219 1.00 96.56 199 TYR A O 1
ATOM 1667 N N . LYS A 1 200 ? -12.375 9.287 11.386 1.00 96.12 200 LYS A N 1
ATOM 1668 C CA . LYS A 1 200 ? -12.066 10.370 12.335 1.00 96.12 200 LYS A CA 1
ATOM 1669 C C . LYS A 1 200 ? -11.610 11.652 11.624 1.00 96.12 200 LYS A C 1
ATOM 1671 O O . LYS A 1 200 ? -12.071 12.744 11.964 1.00 96.12 200 LYS A O 1
ATOM 1676 N N . LYS A 1 201 ? -10.817 11.519 10.553 1.00 94.75 201 LYS A N 1
ATOM 1677 C CA . LYS A 1 201 ? -10.320 12.638 9.730 1.00 94.75 201 LYS A CA 1
ATOM 1678 C C . LYS A 1 201 ? -11.436 13.445 9.047 1.00 94.75 201 LYS A C 1
ATOM 1680 O O . LYS A 1 201 ? -11.263 14.641 8.798 1.00 94.75 201 LYS A O 1
ATOM 1685 N N . ILE A 1 202 ? -12.604 12.844 8.785 1.00 94.25 202 ILE A N 1
ATOM 1686 C CA . ILE A 1 202 ? -13.758 13.546 8.185 1.00 94.25 202 ILE A CA 1
ATOM 1687 C C . ILE A 1 202 ? -14.277 14.653 9.119 1.00 94.25 202 ILE A C 1
ATOM 1689 O O . ILE A 1 202 ? -14.798 15.667 8.648 1.00 94.25 202 ILE A O 1
ATOM 1693 N N . PHE A 1 203 ? -14.109 14.499 10.435 1.00 93.50 203 PHE A N 1
ATOM 1694 C CA . PHE A 1 203 ? -14.532 15.493 11.422 1.00 93.50 203 PHE A CA 1
ATOM 1695 C C . PHE A 1 203 ? -13.539 16.653 11.546 1.00 93.50 203 PHE A C 1
ATOM 1697 O O . PHE A 1 203 ? -13.962 17.801 11.700 1.00 93.50 203 PHE A O 1
ATOM 1704 N N . ASP A 1 204 ? -12.239 16.381 11.432 1.00 89.88 204 ASP A N 1
ATOM 1705 C CA . ASP A 1 204 ? -11.192 17.386 11.649 1.00 89.88 204 ASP A CA 1
ATOM 1706 C C . ASP A 1 204 ? -11.082 18.362 10.464 1.00 89.88 204 ASP A C 1
ATOM 1708 O O . ASP A 1 204 ? -10.999 19.578 10.654 1.00 89.88 204 ASP A O 1
ATOM 1712 N N . ASN A 1 205 ? -11.249 17.865 9.232 1.00 82.88 205 ASN A N 1
ATOM 1713 C CA . ASN A 1 205 ? -11.248 18.687 8.014 1.00 82.88 205 ASN A CA 1
ATOM 1714 C C . ASN A 1 205 ? -12.368 19.748 7.979 1.00 82.88 205 ASN A C 1
ATOM 1716 O O . ASN A 1 205 ? -12.299 20.720 7.223 1.00 82.88 205 ASN A O 1
ATOM 1720 N N . GLN A 1 206 ? -13.414 19.605 8.800 1.00 75.25 206 GLN A N 1
ATOM 1721 C CA . GLN A 1 206 ? -14.524 20.559 8.811 1.00 75.25 206 GLN A CA 1
ATOM 1722 C C . GLN A 1 206 ? -14.151 21.906 9.429 1.00 75.25 206 GLN A C 1
ATOM 1724 O O . GLN A 1 206 ? -14.714 22.920 9.009 1.00 75.25 206 GLN A O 1
ATOM 1729 N N . ARG A 1 207 ? -13.212 21.938 10.384 1.00 67.00 207 ARG A N 1
ATOM 1730 C CA . ARG A 1 207 ? -12.813 23.185 11.057 1.00 67.00 207 ARG A CA 1
ATOM 1731 C C . ARG A 1 207 ? -12.042 24.124 10.125 1.00 67.00 207 ARG A C 1
ATOM 1733 O O . ARG A 1 207 ? -12.259 25.329 10.186 1.00 67.00 207 ARG A O 1
ATOM 1740 N N . ASN A 1 208 ? -11.276 23.578 9.180 1.00 64.12 208 ASN A N 1
ATOM 1741 C CA . ASN A 1 208 ? -10.409 24.371 8.298 1.00 64.12 208 ASN A CA 1
ATOM 1742 C C . ASN A 1 208 ? -11.088 24.801 6.983 1.00 64.12 208 ASN A C 1
ATOM 1744 O O . ASN A 1 208 ? -10.636 25.726 6.316 1.00 64.12 208 ASN A O 1
ATOM 1748 N N . SER A 1 209 ? -12.231 24.203 6.627 1.00 59.41 209 SER A N 1
ATOM 1749 C CA . SER A 1 209 ? -12.944 24.521 5.375 1.00 59.41 209 SER A CA 1
ATOM 1750 C C . SER A 1 209 ? -13.658 25.886 5.345 1.00 59.41 209 SER A C 1
ATOM 1752 O O . SER A 1 209 ? -14.176 26.278 4.301 1.00 59.41 209 SER A O 1
ATOM 1754 N N . LYS A 1 210 ? -13.711 26.631 6.462 1.00 53.09 210 LYS A N 1
ATOM 1755 C CA . LYS A 1 210 ? -14.410 27.931 6.538 1.00 53.09 210 LYS A CA 1
ATOM 1756 C C . LYS A 1 210 ? -13.577 29.150 6.103 1.00 53.09 210 LYS A C 1
ATOM 1758 O O . LYS A 1 210 ? -14.152 30.229 6.031 1.00 53.09 210 LYS A O 1
ATOM 1763 N N . ILE A 1 211 ? -12.291 29.001 5.761 1.00 47.22 211 ILE A N 1
ATOM 1764 C CA . ILE A 1 211 ? -11.413 30.138 5.391 1.00 47.22 211 ILE A CA 1
ATOM 1765 C C . ILE A 1 211 ? -11.053 30.177 3.887 1.00 47.22 211 ILE A C 1
ATOM 1767 O O . ILE A 1 211 ? -10.482 31.149 3.415 1.00 47.22 211 ILE A O 1
ATOM 1771 N N . ALA A 1 212 ? -11.487 29.214 3.068 1.00 41.56 212 ALA A N 1
ATOM 1772 C CA . ALA A 1 212 ? -11.204 29.217 1.623 1.00 41.56 212 ALA A CA 1
ATOM 1773 C C . ALA A 1 212 ? -12.380 29.726 0.758 1.00 41.56 212 ALA A C 1
ATOM 1775 O O . ALA A 1 212 ? -12.730 29.137 -0.261 1.00 41.56 212 ALA A O 1
ATOM 1776 N N . LYS A 1 213 ? -13.015 30.832 1.167 1.00 44.47 213 LYS A N 1
ATOM 1777 C CA . LYS A 1 213 ? -13.793 31.698 0.260 1.00 44.47 213 LYS A CA 1
ATOM 1778 C C . LYS A 1 213 ? -13.145 33.080 0.228 1.00 44.47 213 LYS A C 1
ATOM 1780 O O . LYS A 1 213 ? -13.700 34.050 0.727 1.00 44.47 213 LYS A O 1
ATOM 1785 N N . SER A 1 214 ? -11.946 33.147 -0.330 1.00 33.50 214 SER A N 1
ATOM 1786 C CA . SER A 1 214 ? -11.316 34.395 -0.741 1.00 33.50 214 SER A CA 1
ATOM 1787 C C . SER A 1 214 ? -10.425 34.097 -1.936 1.00 33.50 214 SER A C 1
ATOM 1789 O O . SER A 1 214 ? -9.690 33.114 -1.943 1.00 33.50 214 SER A O 1
ATOM 1791 N N . ASN A 1 215 ? -10.574 34.927 -2.955 1.00 38.28 215 ASN A N 1
ATOM 1792 C CA . ASN A 1 215 ? -9.909 34.854 -4.243 1.00 38.28 215 ASN A CA 1
ATOM 1793 C C . ASN A 1 215 ? -8.373 34.875 -4.139 1.00 38.28 215 ASN A C 1
ATOM 1795 O O . ASN A 1 215 ? -7.814 35.440 -3.203 1.00 38.28 215 ASN A O 1
ATOM 1799 N N . ASN A 1 216 ? -7.762 34.392 -5.226 1.00 33.81 216 ASN A N 1
ATOM 1800 C CA . ASN A 1 216 ? -6.397 34.629 -5.711 1.00 33.81 216 ASN A CA 1
ATOM 1801 C C . ASN A 1 216 ? -5.250 33.758 -5.175 1.00 33.81 216 ASN A C 1
ATOM 1803 O O . ASN A 1 216 ? -4.742 33.931 -4.074 1.00 33.81 216 ASN A O 1
ATOM 1807 N N . TYR A 1 217 ? -4.777 32.887 -6.076 1.00 35.28 217 TYR A N 1
ATOM 1808 C CA . TYR A 1 217 ? -3.400 32.864 -6.587 1.00 35.28 217 TYR A CA 1
ATOM 1809 C C . TYR A 1 217 ? -2.399 33.772 -5.846 1.00 35.28 217 TYR A C 1
ATOM 1811 O O . TYR A 1 217 ? -2.269 34.948 -6.172 1.00 35.28 217 TYR A O 1
ATOM 1819 N N . HIS A 1 218 ? -1.634 33.207 -4.916 1.00 31.23 218 HIS A N 1
ATOM 1820 C CA . HIS A 1 218 ? -0.186 33.043 -5.067 1.00 31.23 218 HIS A CA 1
ATOM 1821 C C . HIS A 1 218 ? 0.388 32.292 -3.859 1.00 31.23 218 HIS A C 1
ATOM 1823 O O . HIS A 1 218 ? 0.235 32.698 -2.714 1.00 31.23 218 HIS A O 1
ATOM 1829 N N . ASN A 1 219 ? 1.043 31.178 -4.176 1.00 36.19 219 ASN A N 1
ATOM 1830 C CA . ASN A 1 219 ? 2.281 30.663 -3.596 1.00 36.19 219 ASN A CA 1
ATOM 1831 C C . ASN A 1 219 ? 2.860 31.454 -2.400 1.00 36.19 219 ASN A C 1
ATOM 1833 O O . ASN A 1 219 ? 3.235 32.605 -2.588 1.00 36.19 219 ASN A O 1
ATOM 1837 N N . ILE A 1 220 ? 3.020 30.801 -1.242 1.00 29.55 220 ILE A N 1
ATOM 1838 C CA . ILE A 1 220 ? 4.236 30.825 -0.404 1.00 29.55 220 ILE A CA 1
ATOM 1839 C C . ILE A 1 220 ? 4.141 29.686 0.628 1.00 29.55 220 ILE A C 1
ATOM 1841 O O . ILE A 1 220 ? 3.217 29.620 1.440 1.00 29.55 220 ILE A O 1
ATOM 1845 N N . ASN A 1 221 ? 5.154 28.815 0.593 1.00 35.75 221 ASN A N 1
ATOM 1846 C CA . ASN A 1 221 ? 5.577 27.945 1.688 1.00 35.75 221 ASN A CA 1
ATOM 1847 C C . ASN A 1 221 ? 5.593 28.717 3.013 1.00 35.75 221 ASN A C 1
ATOM 1849 O O . ASN A 1 221 ? 6.432 29.595 3.209 1.00 35.75 221 ASN A O 1
ATOM 1853 N N . SER A 1 222 ? 4.735 28.345 3.958 1.00 31.41 222 SER A N 1
ATOM 1854 C CA . SER A 1 222 ? 4.955 28.686 5.361 1.00 31.41 222 SER A CA 1
ATOM 1855 C C . SER A 1 222 ? 4.571 27.509 6.248 1.00 31.41 222 SER A C 1
ATOM 1857 O O . SER A 1 222 ? 3.415 27.100 6.334 1.00 31.41 222 SER A O 1
ATOM 1859 N N . ASN A 1 223 ? 5.591 26.954 6.902 1.00 35.25 223 ASN A N 1
ATOM 1860 C CA . ASN A 1 223 ? 5.448 26.063 8.041 1.00 35.25 223 ASN A CA 1
ATOM 1861 C C . ASN A 1 223 ? 4.821 26.866 9.185 1.00 35.25 223 ASN A C 1
ATOM 1863 O O . ASN A 1 223 ? 5.521 27.572 9.908 1.00 35.25 223 ASN A O 1
ATOM 1867 N N . ILE A 1 224 ? 3.500 26.785 9.334 1.00 27.30 224 ILE A N 1
ATOM 1868 C CA . ILE A 1 224 ? 2.799 27.320 10.500 1.00 27.30 224 ILE A CA 1
ATOM 1869 C C . ILE A 1 224 ? 2.597 26.163 11.476 1.00 27.30 224 ILE A C 1
ATOM 1871 O O . ILE A 1 224 ? 1.678 25.356 11.346 1.00 27.30 224 ILE A O 1
ATOM 1875 N N . I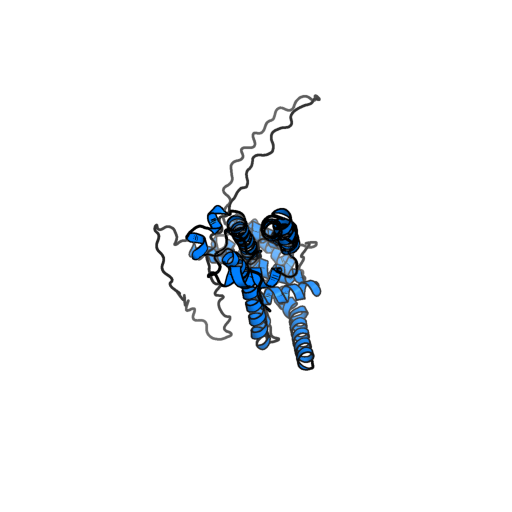LE A 1 225 ? 3.498 26.091 12.454 1.00 33.12 225 ILE A N 1
ATOM 1876 C CA . ILE A 1 225 ? 3.328 25.295 13.666 1.00 33.12 225 ILE A CA 1
ATOM 1877 C C . ILE A 1 225 ? 2.255 25.998 14.500 1.00 33.12 225 ILE A C 1
ATOM 1879 O O . ILE A 1 225 ? 2.478 27.082 15.035 1.00 33.12 225 ILE A O 1
ATOM 1883 N N . VAL A 1 226 ? 1.070 25.394 14.572 1.00 29.36 226 VAL A N 1
ATOM 1884 C CA . VAL A 1 226 ? -0.012 25.828 15.459 1.00 29.36 226 VAL A CA 1
ATOM 1885 C C . VAL A 1 226 ? 0.190 25.143 16.806 1.00 29.36 226 VAL A C 1
ATOM 1887 O O . VAL A 1 226 ? -0.243 24.014 17.013 1.00 29.36 226 VAL A O 1
ATOM 1890 N N . THR A 1 227 ? 0.854 25.823 17.735 1.00 27.55 227 THR A N 1
ATOM 1891 C CA . THR A 1 227 ? 0.829 25.474 19.157 1.00 27.55 227 THR A CA 1
ATOM 1892 C C . THR A 1 227 ? -0.506 25.923 19.748 1.00 27.55 227 THR A C 1
ATOM 1894 O O . THR A 1 227 ? -0.719 27.103 20.014 1.00 27.55 227 THR A O 1
ATOM 1897 N N . SER A 1 228 ? -1.435 24.987 19.955 1.00 31.50 228 SER A N 1
ATOM 1898 C CA . SER A 1 228 ? -2.582 25.223 20.836 1.00 31.50 228 SER A CA 1
ATOM 1899 C C . SER A 1 228 ? -2.171 24.896 22.270 1.00 31.50 228 SER A C 1
ATOM 1901 O O . SER A 1 228 ? -2.092 23.726 22.641 1.00 31.50 228 SER A O 1
ATOM 1903 N N . THR A 1 229 ? -1.900 25.925 23.068 1.00 25.91 229 THR A N 1
ATOM 1904 C CA . THR A 1 229 ? -1.771 25.825 24.525 1.00 25.91 229 THR A CA 1
ATOM 1905 C C . THR A 1 229 ? -3.131 25.477 25.123 1.00 25.91 229 THR A C 1
ATOM 1907 O O . THR A 1 229 ? -3.999 26.341 25.247 1.00 25.91 229 THR A O 1
ATOM 1910 N N . TYR A 1 230 ? -3.318 24.207 25.469 1.00 30.69 230 TYR A N 1
ATOM 1911 C CA . TYR A 1 230 ? -4.258 23.812 26.506 1.00 30.69 230 TYR A CA 1
ATOM 1912 C C . TYR A 1 230 ? -3.434 23.438 27.727 1.00 30.69 230 TYR A C 1
ATOM 1914 O O . TYR A 1 230 ? -2.632 22.509 27.681 1.00 30.69 230 TYR A O 1
ATOM 1922 N N . ASP A 1 231 ? -3.610 24.237 28.771 1.00 27.81 231 ASP A N 1
ATOM 1923 C CA . ASP A 1 231 ? -3.029 24.036 30.087 1.00 27.81 231 ASP A CA 1
ATOM 1924 C C . ASP A 1 231 ? -3.788 22.879 30.748 1.00 27.81 231 ASP A C 1
ATOM 1926 O O . ASP A 1 231 ? -4.959 23.010 31.111 1.00 27.81 231 ASP A O 1
ATOM 1930 N N . TYR A 1 232 ? -3.160 21.708 30.772 1.00 32.69 232 TYR A N 1
ATOM 1931 C CA . TYR A 1 232 ? -3.596 20.557 31.552 1.00 32.69 232 TYR A CA 1
ATOM 1932 C C . TYR A 1 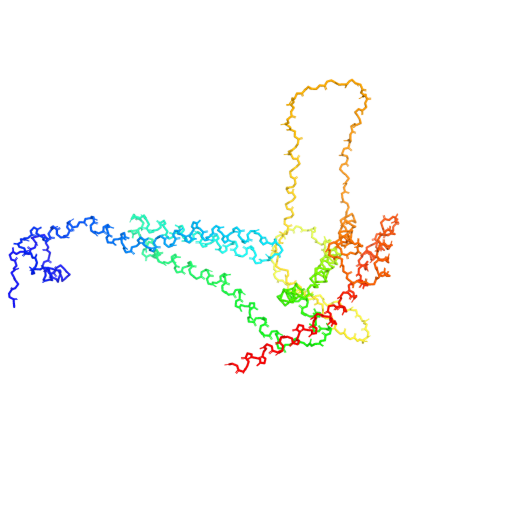232 ? -2.342 19.903 32.123 1.00 32.69 232 TYR A C 1
ATOM 1934 O O . TYR A 1 232 ? -1.487 19.417 31.381 1.00 32.69 232 TYR A O 1
ATOM 1942 N N . GLU A 1 233 ? -2.227 19.969 33.444 1.00 32.19 233 GLU A N 1
ATOM 1943 C CA . GLU A 1 233 ? -1.108 19.440 34.209 1.00 32.19 233 GLU A CA 1
ATOM 1944 C C . GLU A 1 233 ? -1.027 17.906 34.094 1.00 32.19 233 GLU A C 1
ATOM 1946 O O . GLU A 1 233 ? -2.001 17.193 34.326 1.00 32.19 233 GLU A O 1
ATOM 1951 N N . ASP A 1 234 ? 0.176 17.454 33.734 1.00 35.19 234 ASP A N 1
ATOM 1952 C CA . ASP A 1 234 ? 0.838 16.196 34.100 1.00 35.19 234 ASP A CA 1
ATOM 1953 C C . ASP A 1 234 ? 0.147 14.849 33.778 1.00 35.19 234 ASP A C 1
ATOM 1955 O O . ASP A 1 234 ? -0.592 14.282 34.578 1.00 35.19 234 ASP A O 1
ATOM 1959 N N . HIS A 1 235 ? 0.441 14.305 32.586 1.00 33.84 235 HIS A N 1
ATOM 1960 C CA . HIS A 1 235 ? 1.052 12.978 32.347 1.00 33.84 235 HIS A CA 1
ATOM 1961 C C . HIS A 1 235 ? 0.886 12.546 30.867 1.00 33.84 235 HIS A C 1
ATOM 1963 O O . HIS A 1 235 ? -0.203 12.584 30.303 1.00 33.84 235 HIS A O 1
ATOM 1969 N N . ASP A 1 236 ? 1.995 12.095 30.268 1.00 35.31 236 ASP A N 1
ATOM 1970 C CA . ASP A 1 236 ? 2.152 11.416 28.967 1.00 35.31 236 ASP A CA 1
ATOM 1971 C C . ASP A 1 236 ? 1.843 12.196 27.668 1.00 35.31 236 ASP A C 1
ATOM 1973 O O . ASP A 1 236 ? 0.743 12.216 27.115 1.00 35.31 236 ASP A O 1
ATOM 1977 N N . LEU A 1 237 ? 2.921 12.750 27.101 1.00 34.69 237 LEU A N 1
ATOM 1978 C CA . LEU A 1 237 ? 3.011 13.347 25.766 1.00 34.69 237 LEU A CA 1
ATOM 1979 C C . LEU A 1 237 ? 2.719 12.319 24.655 1.00 34.69 237 LEU A C 1
ATOM 1981 O O . LEU A 1 237 ? 3.606 11.585 24.211 1.00 34.69 237 LEU A O 1
ATOM 1985 N N . VAL A 1 238 ? 1.485 12.319 24.150 1.00 35.81 238 VAL A N 1
ATOM 1986 C CA . VAL A 1 238 ? 1.127 11.729 22.852 1.00 35.81 238 VAL A CA 1
ATOM 1987 C C . VAL A 1 238 ? 1.377 12.774 21.762 1.00 35.81 238 VAL A C 1
ATOM 1989 O O . VAL A 1 238 ? 0.763 13.841 21.745 1.00 35.81 238 VAL A O 1
ATOM 1992 N N . SER A 1 239 ? 2.316 12.478 20.863 1.00 34.19 239 SER A N 1
ATOM 1993 C CA . SER A 1 239 ? 2.689 13.329 19.732 1.00 34.19 239 SER A CA 1
ATOM 1994 C C . SER A 1 239 ? 1.501 13.575 18.794 1.00 34.19 239 SER A C 1
ATOM 1996 O O . SER A 1 239 ? 0.827 12.645 18.359 1.00 34.19 239 SER A O 1
ATOM 1998 N N . GLN A 1 240 ? 1.252 14.843 18.460 1.00 36.88 240 GLN A N 1
ATOM 1999 C CA . GLN A 1 240 ? 0.316 15.230 17.405 1.00 36.88 240 GLN A CA 1
ATOM 2000 C C . GLN A 1 240 ? 0.878 14.835 16.032 1.00 36.88 240 GLN A C 1
ATOM 2002 O O . GLN A 1 240 ? 2.004 15.185 15.687 1.00 36.88 240 GLN A O 1
ATOM 2007 N N . MET A 1 241 ? 0.067 14.125 15.247 1.00 35.69 241 MET A N 1
ATOM 2008 C CA . MET A 1 241 ? 0.379 13.709 13.879 1.00 35.69 241 MET A CA 1
ATOM 2009 C C . MET A 1 241 ? 0.537 14.921 12.948 1.00 35.69 241 MET A C 1
ATOM 2011 O O . MET A 1 241 ? -0.426 15.652 12.710 1.00 35.69 241 MET A O 1
ATOM 2015 N N . SER A 1 242 ? 1.710 15.091 12.339 1.00 28.70 242 SER A N 1
ATOM 2016 C CA . SER A 1 242 ? 1.877 15.889 11.121 1.00 28.70 242 SER A CA 1
ATOM 2017 C C . SER A 1 242 ? 1.905 14.944 9.920 1.00 28.70 242 SER A C 1
ATOM 2019 O O . SER A 1 242 ? 2.913 14.295 9.657 1.00 28.70 242 SER A O 1
ATOM 2021 N N . PHE A 1 243 ? 0.795 14.842 9.190 1.00 36.31 243 PHE A N 1
ATOM 2022 C CA . PHE A 1 243 ? 0.817 14.244 7.857 1.00 36.31 243 PHE A CA 1
ATOM 2023 C C . PHE A 1 243 ? 1.238 15.320 6.858 1.00 36.31 243 PHE A C 1
ATOM 2025 O O . PHE A 1 243 ? 0.555 16.339 6.743 1.00 36.31 243 PHE A O 1
ATOM 2032 N N . ASP A 1 244 ? 2.333 15.082 6.135 1.00 31.98 244 ASP A N 1
ATOM 2033 C CA . ASP A 1 244 ? 2.764 15.920 5.016 1.00 31.98 244 ASP A CA 1
ATOM 2034 C C . ASP A 1 244 ? 1.632 16.042 3.986 1.00 31.98 244 ASP A C 1
ATOM 2036 O O . ASP A 1 244 ? 1.318 15.115 3.230 1.00 31.98 244 ASP A O 1
ATOM 2040 N N . ASN A 1 245 ? 1.000 17.214 3.969 1.00 38.50 245 ASN A N 1
ATOM 2041 C CA . ASN A 1 245 ? 0.051 17.624 2.947 1.00 38.50 245 ASN A CA 1
ATOM 2042 C C . ASN A 1 245 ? 0.829 18.001 1.681 1.00 38.50 245 ASN A C 1
ATOM 2044 O O . ASN A 1 245 ? 1.078 19.175 1.433 1.00 38.50 245 ASN A O 1
ATOM 2048 N N . ASN A 1 246 ? 1.182 17.012 0.859 1.00 33.94 246 ASN A N 1
ATOM 2049 C CA . ASN A 1 246 ? 1.428 17.267 -0.559 1.00 33.94 246 ASN A CA 1
ATOM 2050 C C . ASN A 1 246 ? 0.120 17.059 -1.324 1.00 33.94 246 ASN A C 1
ATOM 2052 O O . ASN A 1 246 ? -0.382 15.941 -1.463 1.00 33.94 246 ASN A O 1
ATOM 2056 N N . GLU A 1 247 ? -0.440 18.184 -1.761 1.00 36.44 247 GLU A N 1
ATOM 2057 C CA . GLU A 1 247 ? -1.685 18.319 -2.504 1.00 36.44 247 GLU A CA 1
ATOM 2058 C C . GLU A 1 247 ? -1.680 17.463 -3.779 1.00 36.44 247 GLU A C 1
ATOM 2060 O O . GLU A 1 247 ? -1.099 17.810 -4.802 1.00 36.44 247 GLU A O 1
ATOM 2065 N N . ALA A 1 248 ? -2.416 16.356 -3.747 1.00 31.91 248 ALA A N 1
ATOM 2066 C CA . ALA A 1 248 ? -3.245 15.997 -4.882 1.00 31.91 248 ALA A CA 1
ATOM 2067 C C . ALA A 1 248 ? -4.655 16.442 -4.506 1.00 31.91 248 ALA A C 1
ATOM 2069 O O . ALA A 1 248 ? -5.296 15.823 -3.653 1.00 31.91 248 ALA A O 1
ATOM 2070 N N . SER A 1 249 ? -5.121 17.543 -5.095 1.00 32.94 249 SER A N 1
ATOM 2071 C CA . SER A 1 249 ? -6.540 17.863 -5.104 1.00 32.94 249 SER A CA 1
ATOM 2072 C C . SER A 1 249 ? -7.281 16.621 -5.596 1.00 32.94 249 SER A C 1
ATOM 2074 O O . SER A 1 249 ? -7.099 16.150 -6.719 1.00 32.94 249 SER A O 1
ATOM 2076 N N . ILE A 1 250 ? -8.070 16.027 -4.705 1.00 29.83 250 ILE A N 1
ATOM 2077 C CA . ILE A 1 250 ? -9.035 15.006 -5.081 1.00 29.83 250 ILE A CA 1
ATOM 2078 C C . ILE A 1 250 ? -10.091 15.766 -5.877 1.00 29.83 250 ILE A C 1
ATOM 2080 O O . ILE A 1 250 ? -11.040 16.309 -5.315 1.00 29.83 250 ILE A O 1
ATOM 2084 N N . TYR A 1 251 ? -9.899 15.840 -7.193 1.00 29.78 251 TYR A N 1
ATOM 2085 C CA . TYR A 1 251 ? -11.036 15.895 -8.089 1.00 29.78 251 TYR A CA 1
ATOM 2086 C C . TYR A 1 251 ? -11.814 14.613 -7.815 1.00 29.78 251 TYR A C 1
ATOM 2088 O O . TYR A 1 251 ? -11.423 13.522 -8.224 1.00 29.78 251 TYR A O 1
ATOM 2096 N N . VAL A 1 252 ? -12.884 14.740 -7.035 1.00 34.06 252 VAL A N 1
ATOM 2097 C CA . VAL A 1 252 ? -13.994 13.804 -7.131 1.00 34.06 252 VAL A CA 1
ATOM 2098 C C . VAL A 1 252 ? -14.569 14.065 -8.520 1.00 34.06 252 VAL A C 1
ATOM 2100 O O . VAL A 1 252 ? -15.423 14.930 -8.696 1.00 34.06 252 VAL A O 1
ATOM 2103 N N . GLU A 1 253 ? -14.015 13.405 -9.538 1.00 29.39 253 GLU A N 1
ATOM 2104 C CA . GLU A 1 253 ? -14.741 13.200 -10.783 1.00 29.39 253 GLU A CA 1
ATOM 2105 C C . GLU A 1 253 ? -15.911 12.281 -10.439 1.00 29.39 253 GLU A C 1
ATOM 2107 O O . GLU A 1 253 ? -15.828 11.057 -10.522 1.00 29.39 253 GLU A O 1
ATOM 2112 N N . ASP A 1 254 ? -17.020 12.895 -10.027 1.00 35.78 254 ASP A N 1
ATOM 2113 C CA . ASP A 1 254 ? -18.350 12.306 -10.108 1.00 35.78 254 ASP A CA 1
ATOM 2114 C C . ASP A 1 254 ? -18.715 12.154 -11.597 1.00 35.78 254 ASP A C 1
ATOM 2116 O O . ASP A 1 254 ? -19.642 12.778 -12.104 1.00 35.78 254 ASP A O 1
ATOM 2120 N N . ASN A 1 255 ? -17.995 11.296 -12.322 1.00 32.22 255 ASN A N 1
ATOM 2121 C CA . ASN A 1 255 ? -18.451 10.750 -13.596 1.00 32.22 255 ASN A CA 1
ATOM 2122 C C . ASN A 1 255 ? -19.329 9.520 -13.326 1.00 32.22 255 ASN A C 1
ATOM 2124 O O . ASN A 1 255 ? -19.108 8.431 -13.849 1.00 32.22 255 ASN A O 1
ATOM 2128 N N . PHE A 1 256 ? -20.378 9.710 -12.523 1.00 34.41 256 PHE A N 1
ATOM 2129 C CA . PHE A 1 256 ? -21.583 8.899 -12.653 1.00 34.41 256 PHE A CA 1
ATOM 2130 C C . PHE A 1 256 ? -22.400 9.504 -13.795 1.00 34.41 256 PHE A C 1
ATOM 2132 O O . PHE A 1 256 ? -23.233 10.381 -13.586 1.00 34.41 256 PHE A O 1
ATOM 2139 N N . SER A 1 257 ? -22.133 9.049 -15.020 1.00 28.20 257 SER A N 1
ATOM 2140 C CA . SER A 1 257 ? -23.040 9.245 -16.153 1.00 28.20 257 SER A CA 1
ATOM 2141 C C . SER A 1 257 ? -24.297 8.400 -15.915 1.00 28.20 257 SER A C 1
ATOM 2143 O O . SER A 1 257 ? -24.201 7.170 -15.919 1.00 28.20 257 SER A O 1
ATOM 2145 N N . PRO A 1 258 ? -25.490 8.990 -15.718 1.00 36.00 258 PRO A N 1
ATOM 2146 C CA . PRO A 1 258 ? -26.728 8.239 -15.640 1.00 36.00 258 PRO A CA 1
ATOM 2147 C C . PRO A 1 258 ? -27.321 8.159 -17.048 1.00 36.00 258 PRO A C 1
ATOM 2149 O O . PRO A 1 258 ? -28.382 8.709 -17.305 1.00 36.00 258 PRO A O 1
ATOM 2152 N N . ASN A 1 259 ? -26.620 7.528 -17.987 1.00 34.81 259 ASN A N 1
ATOM 2153 C CA . ASN A 1 259 ? -27.126 7.315 -19.342 1.00 34.81 259 ASN A CA 1
ATOM 2154 C C . ASN A 1 259 ? -26.702 5.936 -19.846 1.00 34.81 259 ASN A C 1
ATOM 2156 O O . ASN A 1 259 ? -25.802 5.844 -20.672 1.00 34.81 259 ASN A O 1
ATOM 2160 N N . LEU A 1 260 ? -27.349 4.867 -19.362 1.00 37.03 260 LEU A N 1
ATOM 2161 C CA . LEU A 1 260 ? -27.466 3.623 -20.136 1.00 37.03 260 LEU A CA 1
ATOM 2162 C C . LEU A 1 260 ? -28.564 2.664 -19.632 1.00 37.03 260 LEU A C 1
ATOM 2164 O O . LEU A 1 260 ? -28.295 1.500 -19.380 1.00 37.03 260 LEU A O 1
ATOM 2168 N N . ILE A 1 261 ? -29.819 3.111 -19.508 1.00 36.50 261 ILE A N 1
ATOM 2169 C CA . ILE A 1 261 ? -30.973 2.193 -19.604 1.00 36.50 261 ILE A CA 1
ATOM 2170 C C . ILE A 1 261 ? -32.080 2.898 -20.390 1.00 36.50 261 ILE A C 1
ATOM 2172 O O . ILE A 1 261 ? -33.010 3.471 -19.833 1.00 36.50 261 ILE A O 1
ATOM 2176 N N . ASN A 1 262 ? -31.937 2.896 -21.712 1.00 37.06 262 ASN A N 1
ATOM 2177 C CA . ASN A 1 262 ? -33.049 3.008 -22.648 1.00 37.06 262 ASN A CA 1
ATOM 2178 C C . ASN A 1 262 ? -32.583 2.448 -23.991 1.00 37.06 262 ASN A C 1
ATOM 2180 O O . ASN A 1 262 ? -31.782 3.084 -24.670 1.00 37.06 262 ASN A O 1
ATOM 2184 N N . GLY A 1 263 ? -33.092 1.272 -24.369 1.00 33.81 263 GLY A N 1
ATOM 2185 C CA . GLY A 1 263 ? -32.973 0.806 -25.749 1.00 33.81 263 GLY A CA 1
ATOM 2186 C C . GLY A 1 263 ? -32.899 -0.698 -25.989 1.00 33.81 263 GLY A C 1
ATOM 2187 O O . GLY A 1 263 ? -32.013 -1.100 -26.723 1.00 33.81 263 GLY A O 1
ATOM 2188 N N . ILE A 1 264 ? -33.831 -1.506 -25.467 1.00 36.06 264 ILE A N 1
ATOM 2189 C CA . ILE A 1 264 ? -34.399 -2.624 -26.248 1.00 36.06 264 ILE A CA 1
ATOM 2190 C C . ILE A 1 264 ? -35.910 -2.635 -25.987 1.00 36.06 264 ILE A C 1
ATOM 2192 O O . ILE A 1 264 ? -36.377 -3.024 -24.918 1.00 36.06 264 ILE A O 1
ATOM 2196 N N . LYS A 1 265 ? -36.664 -2.121 -26.960 1.00 45.31 265 LYS A N 1
ATOM 2197 C CA . LYS A 1 265 ? -38.085 -2.416 -27.152 1.00 45.31 265 LYS A CA 1
ATOM 2198 C C . LYS A 1 265 ? -38.197 -3.506 -28.219 1.00 45.31 265 LYS A C 1
ATOM 2200 O O . LYS A 1 265 ? -37.358 -3.552 -29.110 1.00 45.31 265 LYS A O 1
ATOM 2205 N N . GLU A 1 266 ? -39.313 -4.231 -28.125 1.00 39.53 266 GLU A N 1
ATOM 2206 C CA . GLU A 1 266 ? -39.881 -5.252 -29.028 1.00 39.53 266 GLU A CA 1
ATOM 2207 C C . GLU A 1 266 ? -39.487 -6.697 -28.651 1.00 39.53 266 GLU A C 1
ATOM 2209 O O . GLU A 1 266 ? -38.312 -7.008 -28.541 1.00 39.53 266 GLU A O 1
ATOM 2214 N N . ALA A 1 267 ? -40.407 -7.628 -28.351 1.00 40.81 267 ALA A N 1
ATOM 2215 C CA . ALA A 1 267 ? -41.794 -7.760 -28.800 1.00 40.81 267 ALA A CA 1
ATOM 2216 C C . ALA A 1 267 ? -42.759 -8.379 -27.751 1.00 40.81 267 ALA A C 1
ATOM 2218 O O . ALA A 1 267 ? -42.404 -9.283 -27.005 1.00 40.81 267 ALA A O 1
ATOM 2219 N N . GLN A 1 268 ? -43.995 -7.858 -27.770 1.00 46.84 268 GLN A N 1
ATOM 2220 C CA . GLN A 1 268 ? -45.302 -8.525 -27.606 1.00 46.84 268 GLN A CA 1
ATOM 2221 C C . GLN A 1 268 ? -45.517 -9.585 -26.501 1.00 46.84 268 GLN A C 1
ATOM 2223 O O . GLN A 1 268 ? -45.149 -10.743 -26.645 1.00 46.84 268 GLN A O 1
ATOM 2228 N N . SER A 1 269 ? -46.359 -9.260 -25.514 1.00 43.53 269 SER A N 1
ATOM 2229 C CA . SER A 1 269 ? -47.715 -9.844 -25.428 1.00 43.53 269 SER A CA 1
ATOM 2230 C C . SER A 1 269 ? -48.571 -9.134 -24.367 1.00 43.53 269 SER A C 1
ATOM 2232 O O . SER A 1 269 ? -48.070 -8.569 -23.399 1.00 43.53 269 SER A O 1
ATOM 2234 N N . ASN A 1 270 ? -49.869 -9.092 -24.651 1.00 50.12 270 ASN A N 1
ATOM 2235 C CA . ASN A 1 270 ? -50.910 -8.292 -24.015 1.00 50.12 270 ASN A CA 1
ATOM 2236 C C . ASN A 1 270 ? -51.215 -8.697 -22.564 1.00 50.12 270 ASN A C 1
ATOM 2238 O O . ASN A 1 270 ? -51.391 -9.879 -22.285 1.00 50.12 270 ASN A O 1
ATOM 2242 N N . SER A 1 271 ? -51.439 -7.711 -21.693 1.00 51.19 271 SER A N 1
ATOM 2243 C CA . SER A 1 271 ? -52.459 -7.803 -20.642 1.00 51.19 271 SER A CA 1
ATOM 2244 C C . SER A 1 271 ? -52.857 -6.405 -20.180 1.00 51.19 271 SER A C 1
ATOM 2246 O O . SER A 1 271 ? -52.011 -5.571 -19.857 1.00 51.19 271 SER A O 1
ATOM 2248 N N . ASP A 1 272 ? -54.162 -6.179 -20.191 1.00 54.31 272 ASP A N 1
ATOM 2249 C CA . ASP A 1 272 ? -54.848 -4.913 -19.992 1.00 54.31 272 ASP A CA 1
ATOM 2250 C C . ASP A 1 272 ? -54.780 -4.355 -18.560 1.00 54.31 272 ASP A C 1
ATOM 2252 O O . ASP A 1 272 ? -54.753 -5.090 -17.576 1.00 54.31 272 ASP A O 1
ATOM 2256 N N . ASN A 1 273 ? -54.884 -3.023 -18.511 1.00 59.25 273 ASN A N 1
ATOM 2257 C CA . ASN A 1 273 ? -55.458 -2.195 -17.447 1.00 59.25 273 ASN A CA 1
ATOM 2258 C C . ASN A 1 273 ? -54.814 -2.222 -16.052 1.00 59.25 273 ASN A C 1
ATOM 2260 O O . ASN A 1 273 ? -55.304 -2.892 -15.150 1.00 59.25 273 ASN A O 1
ATOM 2264 N N . ASP A 1 274 ? -53.884 -1.289 -15.809 1.00 48.84 274 ASP A N 1
ATOM 2265 C CA . ASP A 1 274 ? -53.993 -0.491 -14.582 1.00 48.84 274 ASP A CA 1
ATOM 2266 C C . ASP A 1 274 ? -53.464 0.944 -14.758 1.00 48.84 274 ASP A C 1
ATOM 2268 O O . ASP A 1 274 ? -52.320 1.207 -15.146 1.00 48.84 274 ASP A O 1
ATOM 2272 N N . MET A 1 275 ? -54.354 1.898 -14.504 1.00 57.00 275 MET A N 1
ATOM 2273 C CA . MET A 1 275 ? -54.195 3.320 -14.759 1.00 57.00 275 MET A CA 1
ATOM 2274 C C . MET A 1 275 ? -53.732 4.017 -13.472 1.00 57.00 275 MET A C 1
ATOM 2276 O O . MET A 1 275 ? -54.496 4.702 -12.804 1.00 57.00 275 MET A O 1
ATOM 2280 N N . SER A 1 276 ? -52.452 3.888 -13.111 1.00 50.44 276 SER A N 1
ATOM 2281 C CA . SER A 1 276 ? -51.842 4.786 -12.115 1.00 50.44 276 SER A CA 1
ATOM 2282 C C . SER A 1 276 ? -50.336 4.982 -12.332 1.00 50.44 276 SER A C 1
ATOM 2284 O O . SER A 1 276 ? -49.482 4.579 -11.546 1.00 50.44 276 SER A O 1
ATOM 2286 N N . LYS A 1 277 ? -49.973 5.694 -13.408 1.00 54.84 277 LYS A N 1
ATOM 2287 C CA . LYS A 1 277 ? -48.618 6.252 -13.568 1.00 54.84 277 LYS A CA 1
ATOM 2288 C C . LYS A 1 277 ? -48.374 7.339 -12.511 1.00 54.84 277 LYS A C 1
ATOM 2290 O O . LYS A 1 277 ? -48.471 8.533 -12.795 1.00 54.84 277 LYS A O 1
ATOM 2295 N N . LYS A 1 278 ? -48.020 6.929 -11.288 1.00 51.97 278 LYS A N 1
ATOM 2296 C CA . LYS A 1 278 ? -47.353 7.787 -10.302 1.00 51.97 278 LYS A CA 1
ATOM 2297 C C . LYS A 1 278 ? -46.023 8.222 -10.910 1.00 51.97 278 LYS A C 1
ATOM 2299 O O . LYS A 1 278 ? -45.055 7.468 -10.939 1.00 51.97 278 LYS A O 1
ATOM 2304 N N . LYS A 1 279 ? -45.995 9.448 -11.437 1.00 50.88 279 LYS A N 1
ATOM 2305 C CA . LYS A 1 279 ? -44.760 10.164 -11.757 1.00 50.88 279 LYS A CA 1
ATOM 2306 C C . LYS A 1 279 ? -43.923 10.208 -10.478 1.00 50.88 279 LYS A C 1
ATOM 2308 O O . LYS A 1 279 ? -44.215 11.001 -9.586 1.00 50.88 279 LYS A O 1
ATOM 2313 N N . TYR A 1 280 ? -42.913 9.347 -10.381 1.00 48.31 280 TYR A N 1
ATOM 2314 C CA . TYR A 1 280 ? -41.848 9.483 -9.396 1.00 48.31 280 TYR A CA 1
ATOM 2315 C C . TYR A 1 280 ? -41.113 10.784 -9.716 1.00 48.31 280 TYR A C 1
ATOM 2317 O O . TYR A 1 280 ? -40.219 10.843 -10.556 1.00 48.31 280 TYR A O 1
ATOM 2325 N N . SER A 1 281 ? -41.581 11.862 -9.092 1.00 48.88 281 SER A N 1
ATOM 2326 C CA . SER A 1 281 ? -40.851 13.111 -8.973 1.00 48.88 281 SER A CA 1
ATOM 2327 C C . SER A 1 281 ? -39.563 12.783 -8.220 1.00 48.88 281 SER A C 1
ATOM 2329 O O . SER A 1 281 ? -39.551 12.671 -6.995 1.00 48.88 281 SER A O 1
ATOM 2331 N N . ASN A 1 282 ? -38.485 12.565 -8.976 1.00 51.41 282 ASN A N 1
ATOM 2332 C CA . ASN A 1 282 ? -37.114 12.554 -8.479 1.00 51.41 282 ASN A CA 1
ATOM 2333 C C . ASN A 1 282 ? -36.767 13.986 -8.046 1.00 51.41 282 ASN A C 1
ATOM 2335 O O . ASN A 1 282 ? -36.005 14.698 -8.696 1.00 51.41 282 ASN A O 1
ATOM 2339 N N . ASN A 1 283 ? -37.378 14.442 -6.953 1.00 57.19 283 ASN A N 1
ATOM 2340 C CA . ASN A 1 283 ? -36.909 15.613 -6.240 1.00 57.19 283 ASN A CA 1
ATOM 2341 C C . ASN A 1 283 ? -35.552 15.234 -5.655 1.00 57.19 283 ASN A C 1
ATOM 2343 O O . ASN A 1 283 ? -35.482 14.524 -4.652 1.00 57.19 283 ASN A O 1
ATOM 2347 N N . GLY A 1 284 ? -34.479 15.656 -6.329 1.00 72.12 284 GLY A N 1
ATOM 2348 C CA . GLY A 1 284 ? -33.103 15.450 -5.896 1.00 72.12 284 GLY A CA 1
ATOM 2349 C C . GLY A 1 284 ? -32.912 16.014 -4.493 1.00 72.12 284 GLY A C 1
ATOM 2350 O O . GLY A 1 284 ? -32.700 17.214 -4.311 1.00 72.12 284 GLY A O 1
ATOM 2351 N N . ARG A 1 285 ? -33.042 15.150 -3.483 1.00 79.06 285 ARG A N 1
ATOM 2352 C CA . ARG A 1 285 ? -32.826 15.511 -2.087 1.00 79.06 285 ARG A CA 1
ATOM 2353 C C . ARG A 1 285 ? -31.355 15.885 -1.960 1.00 79.06 285 ARG A C 1
ATOM 2355 O O . ARG A 1 285 ? -30.482 15.065 -2.233 1.00 79.06 285 ARG A O 1
ATOM 2362 N N . LYS A 1 286 ? -31.081 17.138 -1.593 1.00 85.25 286 LYS A N 1
ATOM 2363 C CA . LYS A 1 286 ? -29.715 17.613 -1.354 1.00 85.25 286 LYS A CA 1
ATOM 2364 C C . LYS A 1 286 ? -29.100 16.748 -0.253 1.00 85.25 286 LYS A C 1
ATOM 2366 O O . LYS A 1 286 ? -29.577 16.789 0.878 1.00 85.25 286 LYS A O 1
ATOM 2371 N N . ILE A 1 287 ? -28.079 15.967 -0.601 1.00 88.25 287 ILE A N 1
ATOM 2372 C CA . ILE A 1 287 ? -27.317 15.151 0.348 1.00 88.25 287 ILE A CA 1
ATOM 2373 C C . ILE A 1 287 ? -26.642 16.108 1.328 1.00 88.25 287 ILE A C 1
ATOM 2375 O O . ILE A 1 287 ? -25.862 16.979 0.932 1.00 88.25 287 ILE A O 1
ATOM 2379 N N . THR A 1 288 ? -26.975 15.989 2.608 1.00 92.00 288 THR A N 1
ATOM 2380 C CA . THR A 1 288 ? -26.373 16.815 3.650 1.00 92.00 288 THR A CA 1
ATOM 2381 C C . THR A 1 288 ? -25.038 16.217 4.093 1.00 92.00 288 THR A C 1
ATOM 2383 O O . THR A 1 288 ? -24.774 15.026 3.941 1.00 92.00 288 THR A O 1
ATOM 2386 N N . LYS A 1 289 ? -24.167 17.035 4.696 1.00 90.81 289 LYS A N 1
ATOM 2387 C CA . LYS A 1 289 ? -22.898 16.543 5.267 1.00 90.81 289 LYS A CA 1
ATOM 2388 C C . LYS A 1 289 ? -23.118 15.481 6.352 1.00 90.81 289 LYS A C 1
ATOM 2390 O O . LYS A 1 289 ? -22.289 14.590 6.502 1.00 90.81 289 LYS A O 1
ATOM 2395 N N . ASN A 1 290 ? -24.222 15.574 7.092 1.00 93.44 290 ASN A N 1
ATOM 2396 C CA . ASN A 1 290 ? -24.575 14.593 8.115 1.00 93.44 290 ASN A CA 1
ATOM 2397 C C . ASN A 1 290 ? -24.936 13.242 7.483 1.00 93.44 290 ASN A C 1
ATOM 2399 O O . ASN A 1 290 ? -24.538 12.213 8.018 1.00 93.44 290 ASN A O 1
ATOM 2403 N N . ASP A 1 291 ? -25.588 13.241 6.316 1.00 93.81 291 ASP A N 1
ATOM 2404 C CA . ASP A 1 291 ? -25.897 12.006 5.583 1.00 93.81 291 ASP A CA 1
ATOM 2405 C C . ASP A 1 291 ? -24.621 11.270 5.158 1.00 93.81 291 ASP A C 1
ATOM 2407 O O . ASP A 1 291 ? -24.555 10.047 5.249 1.00 93.81 291 ASP A O 1
ATOM 2411 N N . ILE A 1 292 ? -23.582 12.008 4.749 1.00 94.31 292 ILE A N 1
ATOM 2412 C CA . ILE A 1 292 ? -22.272 11.431 4.408 1.00 94.31 292 ILE A CA 1
ATOM 2413 C C . ILE A 1 292 ? -21.637 10.780 5.645 1.00 94.31 292 ILE A C 1
ATOM 2415 O O . ILE A 1 292 ? -21.178 9.644 5.564 1.00 94.31 292 ILE A O 1
ATOM 2419 N N . LEU A 1 293 ? -21.652 11.458 6.799 1.00 96.00 293 LEU A N 1
ATOM 2420 C CA . LEU A 1 293 ? -21.104 10.911 8.048 1.00 96.00 293 LEU A CA 1
ATOM 2421 C C . LEU A 1 293 ? -21.850 9.652 8.506 1.00 96.00 293 LEU A C 1
ATOM 2423 O O . LEU A 1 293 ? -21.216 8.670 8.881 1.00 96.00 293 LEU A O 1
ATOM 2427 N N . LEU A 1 294 ? -23.185 9.660 8.441 1.00 96.94 294 LEU A N 1
ATOM 2428 C CA . LEU A 1 294 ? -24.005 8.493 8.774 1.00 96.94 294 LEU A CA 1
ATOM 2429 C C . LEU A 1 294 ? -23.759 7.335 7.810 1.00 96.94 294 LEU A C 1
ATOM 2431 O O . LEU A 1 294 ? -23.740 6.185 8.240 1.00 96.94 294 LEU A O 1
ATOM 2435 N N . LYS A 1 295 ? -23.559 7.625 6.520 1.00 96.94 295 LYS A N 1
ATOM 2436 C CA . LYS A 1 295 ? -23.235 6.613 5.510 1.00 96.94 295 LYS A CA 1
ATOM 2437 C C . LYS A 1 295 ? -21.884 5.954 5.792 1.00 96.94 295 LYS A C 1
ATOM 2439 O O . LYS A 1 295 ? -21.802 4.732 5.742 1.00 96.94 295 LYS A O 1
ATOM 2444 N N . GLU A 1 296 ? -20.857 6.736 6.118 1.00 97.25 296 GLU A N 1
ATOM 2445 C CA . GLU A 1 296 ? -19.532 6.204 6.466 1.00 97.25 296 GLU A CA 1
ATOM 2446 C C . GLU A 1 296 ? -19.561 5.414 7.781 1.00 97.25 296 GLU A C 1
ATOM 2448 O O . GLU A 1 296 ? -19.042 4.304 7.833 1.00 97.25 296 GLU A O 1
ATOM 2453 N N . ALA A 1 297 ? -20.235 5.918 8.821 1.00 98.19 297 ALA A N 1
ATOM 2454 C CA . ALA A 1 297 ? -20.405 5.180 10.074 1.00 98.19 297 ALA A CA 1
ATOM 2455 C C . ALA A 1 297 ? -21.150 3.853 9.857 1.00 98.19 297 ALA A C 1
ATOM 2457 O O . ALA A 1 297 ? -20.716 2.813 10.347 1.00 98.19 297 ALA A O 1
ATOM 2458 N N . LYS A 1 298 ? -22.232 3.868 9.067 1.00 98.25 298 LYS A N 1
ATOM 2459 C CA . LYS A 1 298 ? -22.967 2.651 8.711 1.00 98.25 298 LYS A CA 1
ATOM 2460 C C . LYS A 1 298 ? -22.070 1.644 7.995 1.00 98.25 298 LYS A C 1
ATOM 2462 O O . LYS A 1 298 ? -22.123 0.467 8.316 1.00 98.25 298 LYS A O 1
ATOM 2467 N N . LYS A 1 299 ? -21.226 2.106 7.069 1.00 98.06 299 LYS A N 1
ATOM 2468 C CA . LYS A 1 299 ? -20.276 1.242 6.369 1.00 98.06 299 LYS A CA 1
ATOM 2469 C C . LYS A 1 299 ? -19.317 0.542 7.340 1.00 98.06 299 LYS A C 1
ATOM 2471 O O . LYS A 1 299 ? -19.148 -0.661 7.226 1.00 98.06 299 LYS A O 1
ATOM 2476 N N . LEU A 1 300 ? -18.747 1.253 8.322 1.00 98.50 300 LEU A N 1
ATOM 2477 C CA . LEU A 1 300 ? -17.918 0.605 9.351 1.00 98.50 300 LEU A CA 1
ATOM 2478 C C . LEU A 1 300 ? -18.701 -0.442 10.160 1.00 98.50 300 LEU A C 1
ATOM 2480 O O . LEU A 1 300 ? -18.155 -1.496 10.474 1.00 98.50 300 LEU A O 1
ATOM 2484 N N . ILE A 1 301 ? -19.962 -0.158 10.496 1.00 98.50 301 ILE A N 1
ATOM 2485 C CA . ILE A 1 301 ? -20.814 -1.103 11.229 1.00 98.50 301 ILE A CA 1
ATOM 2486 C C . ILE A 1 301 ? -21.061 -2.366 10.401 1.00 98.50 301 ILE A C 1
ATOM 2488 O O . ILE A 1 301 ? -20.877 -3.471 10.907 1.00 98.50 301 ILE A O 1
ATOM 2492 N N . ASP A 1 302 ? -21.438 -2.195 9.136 1.00 98.12 302 ASP A N 1
ATOM 2493 C CA . ASP A 1 302 ? -21.757 -3.293 8.227 1.00 98.12 302 ASP A CA 1
ATOM 2494 C C . ASP A 1 302 ? -20.517 -4.144 7.896 1.00 98.12 302 ASP A C 1
ATOM 2496 O O . ASP A 1 302 ? -20.624 -5.368 7.839 1.00 98.12 302 ASP A O 1
ATOM 2500 N N . ASP A 1 303 ? -19.350 -3.514 7.722 1.00 98.12 303 ASP A N 1
ATOM 2501 C CA . ASP A 1 303 ? -18.113 -4.196 7.329 1.00 98.12 303 ASP A CA 1
ATOM 2502 C C . ASP A 1 303 ? -17.413 -4.905 8.507 1.00 98.12 303 ASP A C 1
ATOM 2504 O O . ASP A 1 303 ? -16.841 -5.974 8.292 1.00 98.12 303 ASP A O 1
ATOM 2508 N N . PHE A 1 304 ? -17.442 -4.328 9.722 1.00 98.56 304 PHE A N 1
ATOM 2509 C CA . PHE A 1 304 ? -16.606 -4.780 10.851 1.00 98.56 304 PHE A CA 1
ATOM 2510 C C . PHE A 1 304 ? -17.359 -5.124 12.149 1.00 98.56 304 PHE A C 1
ATOM 2512 O O . PHE A 1 304 ? -16.840 -5.889 12.959 1.00 98.56 304 PHE A O 1
ATOM 2519 N N . ILE A 1 305 ? -18.530 -4.529 12.418 1.00 98.50 305 ILE A N 1
ATOM 2520 C CA . ILE A 1 305 ? -19.180 -4.621 13.745 1.00 98.50 305 ILE A CA 1
ATOM 2521 C C . ILE A 1 305 ? -20.305 -5.653 13.776 1.00 98.50 305 ILE A C 1
ATOM 2523 O O . ILE A 1 305 ? -20.477 -6.332 14.791 1.00 98.50 305 ILE A O 1
ATOM 2527 N N . ASN A 1 306 ? -21.094 -5.742 12.704 1.00 98.25 306 ASN A N 1
ATOM 2528 C CA . ASN A 1 306 ? -22.215 -6.670 12.632 1.00 98.25 306 ASN A CA 1
ATOM 2529 C C . ASN A 1 306 ? -21.732 -8.120 12.732 1.00 98.25 306 ASN A C 1
ATOM 2531 O O . ASN A 1 306 ? -20.701 -8.491 12.165 1.00 98.25 306 ASN A O 1
ATOM 2535 N N . THR A 1 307 ? -22.532 -8.933 13.419 1.00 96.81 307 THR A N 1
ATOM 2536 C CA . THR A 1 307 ? -22.403 -10.389 13.381 1.00 96.81 307 THR A CA 1
ATOM 2537 C C . THR A 1 307 ? -22.536 -10.848 11.932 1.00 96.81 307 THR A C 1
ATOM 2539 O O . THR A 1 307 ? -23.387 -10.329 11.208 1.00 96.81 307 THR A O 1
ATOM 2542 N N . ASP A 1 308 ? -21.675 -11.770 11.509 1.00 96.06 308 ASP A N 1
ATOM 2543 C CA . ASP A 1 308 ? -21.606 -12.301 10.139 1.00 96.06 308 ASP A CA 1
ATOM 2544 C C . ASP A 1 308 ? -21.002 -11.332 9.103 1.00 96.06 308 ASP A C 1
ATOM 2546 O O . ASP A 1 308 ? -21.058 -11.583 7.893 1.00 96.06 308 ASP A O 1
ATOM 2550 N N . SER A 1 309 ? -20.397 -10.224 9.545 1.00 97.38 309 SER A N 1
ATOM 2551 C CA . SER A 1 309 ? -19.646 -9.355 8.636 1.00 97.38 309 SER A CA 1
ATOM 2552 C C . SER A 1 309 ? -18.366 -10.047 8.149 1.00 97.38 309 SER A C 1
ATOM 2554 O O . SER A 1 309 ? -17.694 -10.779 8.874 1.00 97.38 309 SER A O 1
ATOM 2556 N N . LYS A 1 310 ? -18.003 -9.828 6.878 1.00 96.12 310 LYS A N 1
ATOM 2557 C CA . LYS A 1 310 ? -16.839 -10.495 6.261 1.00 96.12 310 LYS A CA 1
ATOM 2558 C C . LYS A 1 310 ? -15.520 -10.143 6.961 1.00 96.12 310 LYS A C 1
ATOM 2560 O O . LYS A 1 310 ? -14.576 -10.925 6.897 1.00 96.12 310 LYS A O 1
ATOM 2565 N N . LEU A 1 311 ? -15.448 -8.959 7.568 1.00 97.81 311 LEU A N 1
ATOM 2566 C CA . LEU A 1 311 ? -14.288 -8.457 8.300 1.00 97.81 311 LEU A CA 1
ATOM 2567 C C . LEU A 1 311 ? -14.645 -8.240 9.779 1.00 97.81 311 LEU A C 1
ATOM 2569 O O . LEU A 1 311 ? -14.172 -7.281 10.386 1.00 97.81 311 LEU A O 1
ATOM 2573 N N . GLU A 1 312 ? -15.499 -9.102 10.347 1.00 98.31 312 GLU A N 1
ATOM 2574 C CA . GLU A 1 312 ? -15.936 -8.997 11.741 1.00 98.31 312 GLU A CA 1
ATOM 2575 C C . GLU A 1 312 ? -14.736 -8.965 12.695 1.00 98.31 312 GLU A C 1
ATOM 2577 O O . GLU A 1 312 ? -13.966 -9.922 12.785 1.00 98.31 312 GLU A O 1
ATOM 2582 N N . ILE A 1 313 ? -14.584 -7.865 13.438 1.00 98.31 313 ILE A N 1
ATOM 2583 C CA . ILE A 1 313 ? -13.505 -7.732 14.420 1.00 98.31 313 ILE A CA 1
ATOM 2584 C C . ILE A 1 313 ? -13.853 -8.455 15.726 1.00 98.31 313 ILE A C 1
ATOM 2586 O O . ILE A 1 313 ? -14.992 -8.434 16.215 1.00 98.31 313 ILE A O 1
ATOM 2590 N N . ASN A 1 314 ? -12.838 -9.071 16.333 1.00 97.50 314 ASN A N 1
ATOM 2591 C CA . ASN A 1 314 ? -12.971 -9.782 17.601 1.00 97.50 314 ASN A CA 1
ATOM 2592 C C . ASN A 1 314 ? -12.967 -8.807 18.793 1.00 97.50 314 ASN A C 1
ATOM 2594 O O . ASN A 1 314 ? -11.955 -8.625 19.470 1.00 97.50 314 ASN A O 1
ATOM 2598 N N . ILE A 1 315 ? -14.110 -8.162 19.022 1.00 98.44 315 ILE A N 1
ATOM 2599 C CA . ILE A 1 315 ? -14.374 -7.282 20.170 1.00 98.44 315 ILE A CA 1
ATOM 2600 C C . ILE A 1 315 ? -15.532 -7.823 21.012 1.00 98.44 315 ILE A C 1
ATOM 2602 O O . ILE A 1 315 ? -16.360 -8.602 20.535 1.00 98.44 315 ILE A O 1
ATOM 2606 N N . LYS A 1 316 ? -15.630 -7.375 22.266 1.00 98.44 316 LYS A N 1
ATOM 2607 C CA . LYS A 1 316 ? -16.673 -7.803 23.207 1.00 98.44 316 LYS A CA 1
ATOM 2608 C C . LYS A 1 316 ? -18.076 -7.490 22.674 1.00 98.44 316 LYS A C 1
ATOM 2610 O O . LYS A 1 316 ? -18.357 -6.373 22.239 1.00 98.44 316 LYS A O 1
ATOM 2615 N N . ASP A 1 317 ? -19.012 -8.424 22.857 1.00 98.31 317 ASP A N 1
ATOM 2616 C CA . ASP A 1 317 ? -20.428 -8.255 22.479 1.00 98.31 317 ASP A CA 1
ATOM 2617 C C . ASP A 1 317 ? -21.077 -7.010 23.086 1.00 98.31 317 ASP A C 1
ATOM 2619 O O . ASP A 1 317 ? -21.931 -6.373 22.468 1.00 98.31 317 ASP A O 1
ATOM 2623 N N . LYS A 1 318 ? -20.672 -6.647 24.309 1.00 98.44 318 LYS A N 1
ATOM 2624 C CA . LYS A 1 318 ? -21.131 -5.422 24.973 1.00 98.44 318 LYS A CA 1
ATOM 2625 C C . LYS A 1 318 ? -20.804 -4.186 24.130 1.00 98.44 318 LYS A C 1
ATOM 2627 O O . LYS A 1 318 ? -21.652 -3.309 23.991 1.00 98.44 318 LYS A O 1
ATOM 2632 N N . THR A 1 319 ? -19.605 -4.140 23.561 1.00 98.56 319 THR A N 1
ATOM 2633 C CA . THR A 1 319 ? -19.112 -3.035 22.734 1.00 98.56 319 THR A CA 1
ATOM 2634 C C . THR A 1 319 ? -19.833 -3.011 21.387 1.00 98.56 319 THR A C 1
ATOM 2636 O O . THR A 1 319 ? -20.340 -1.960 21.002 1.00 98.56 319 THR A O 1
ATOM 2639 N N . LYS A 1 320 ? -20.023 -4.171 20.736 1.00 98.62 320 LYS A N 1
ATOM 2640 C CA . LYS A 1 320 ? -20.835 -4.288 19.504 1.00 98.62 320 LYS A CA 1
ATOM 2641 C C . LYS A 1 320 ? -22.258 -3.762 19.703 1.00 98.62 320 LYS A C 1
ATOM 2643 O O . LYS A 1 320 ? -22.715 -2.882 18.975 1.00 98.62 320 LYS A O 1
ATOM 2648 N N . LYS A 1 321 ? -22.947 -4.254 20.740 1.00 98.38 321 LYS A N 1
ATOM 2649 C CA . LYS A 1 321 ? -24.324 -3.851 21.072 1.00 98.38 321 LYS A CA 1
ATOM 2650 C C . LYS A 1 321 ? -24.426 -2.360 21.382 1.00 98.38 321 LYS A C 1
ATOM 2652 O O . LYS A 1 321 ? -25.369 -1.721 20.925 1.00 98.38 321 LYS A O 1
ATOM 2657 N N . LYS A 1 322 ? -23.453 -1.806 22.115 1.00 98.38 322 LYS A N 1
ATOM 2658 C CA . LYS A 1 322 ? -23.385 -0.372 22.419 1.00 98.38 322 LYS A CA 1
ATOM 2659 C C . LYS A 1 322 ? -23.277 0.466 21.144 1.00 98.38 322 LYS A C 1
ATOM 2661 O O . LYS A 1 322 ? -24.072 1.379 20.971 1.00 98.38 322 LYS A O 1
ATOM 2666 N N . ILE A 1 323 ? -22.374 0.113 20.227 1.00 98.50 323 ILE A N 1
ATOM 2667 C CA . ILE A 1 323 ? -22.194 0.824 18.949 1.00 98.50 323 ILE A CA 1
ATOM 2668 C C . ILE A 1 323 ? -23.486 0.819 18.124 1.00 98.50 323 ILE A C 1
ATOM 2670 O O . ILE A 1 323 ? -23.908 1.864 17.634 1.00 98.50 323 ILE A O 1
ATOM 2674 N N . ILE A 1 324 ? -24.136 -0.343 17.987 1.00 98.44 324 ILE A N 1
ATOM 2675 C CA . ILE A 1 324 ? -25.383 -0.478 17.216 1.00 98.44 324 ILE A CA 1
ATOM 2676 C C . ILE A 1 324 ? -26.503 0.364 17.843 1.00 98.44 324 ILE A C 1
ATOM 2678 O O . ILE A 1 324 ? -27.212 1.080 17.131 1.00 98.44 324 ILE A O 1
ATOM 2682 N N . TYR A 1 325 ? -26.642 0.305 19.170 1.00 98.25 325 TYR A N 1
ATOM 2683 C CA . TYR A 1 325 ? -27.616 1.099 19.910 1.00 98.25 325 TYR A CA 1
ATOM 2684 C C . TYR A 1 325 ? -27.359 2.603 19.735 1.00 98.25 325 TYR A C 1
ATOM 2686 O O . TYR A 1 325 ? -28.244 3.310 19.248 1.00 98.25 325 TYR A O 1
ATOM 2694 N N . ASP A 1 326 ? -26.143 3.071 20.028 1.00 98.00 326 ASP A N 1
ATOM 2695 C CA . ASP A 1 326 ? -25.756 4.483 19.939 1.00 98.00 326 ASP A CA 1
ATOM 2696 C C . ASP A 1 326 ? -25.944 5.020 18.513 1.00 98.00 326 ASP A C 1
ATOM 2698 O O . ASP A 1 326 ? -26.474 6.115 18.321 1.00 98.00 326 ASP A O 1
ATOM 2702 N N . PHE A 1 327 ? -25.586 4.237 17.491 1.00 97.81 327 PHE A N 1
ATOM 2703 C CA . PHE A 1 327 ? -25.810 4.606 16.095 1.00 97.81 327 PHE A CA 1
ATOM 2704 C C . PHE A 1 327 ? -27.301 4.740 15.757 1.00 97.81 327 PHE A C 1
ATOM 2706 O O . PHE A 1 327 ? -27.702 5.700 15.092 1.00 97.81 327 PHE A O 1
ATOM 2713 N N . SER A 1 328 ? -28.136 3.801 16.218 1.00 97.44 328 SER A N 1
ATOM 2714 C CA . SER A 1 328 ? -29.586 3.853 16.000 1.00 97.44 328 SER A CA 1
ATOM 2715 C C . SER A 1 328 ? -30.227 5.067 16.679 1.00 97.44 328 SER A C 1
ATOM 2717 O O . SER A 1 328 ? -31.082 5.727 16.088 1.00 97.44 328 SER A O 1
ATOM 2719 N N . GLU A 1 329 ? -29.755 5.415 17.876 1.00 97.00 329 GLU A N 1
ATOM 2720 C CA . GLU A 1 329 ? -30.212 6.576 18.629 1.00 97.00 329 GLU A CA 1
ATOM 2721 C C . GLU A 1 329 ? -29.818 7.884 17.923 1.00 97.00 329 GLU A C 1
ATOM 2723 O O . GLU A 1 329 ? -30.668 8.745 17.697 1.00 97.00 329 GLU A O 1
ATOM 2728 N N . ILE A 1 330 ? -28.554 8.009 17.496 1.00 96.56 330 ILE A N 1
ATOM 2729 C CA . ILE A 1 330 ? -28.046 9.173 16.745 1.00 96.56 330 ILE A CA 1
ATOM 2730 C C . ILE A 1 330 ? -28.817 9.370 15.434 1.00 96.56 330 ILE A C 1
ATOM 2732 O O . ILE A 1 330 ? -29.047 10.504 15.016 1.00 96.56 330 ILE A O 1
ATOM 2736 N N . LYS A 1 331 ? -29.206 8.277 14.769 1.00 96.38 331 LYS A N 1
ATOM 2737 C CA . LYS A 1 331 ? -29.935 8.317 13.497 1.00 96.38 331 LYS A CA 1
ATOM 2738 C C . LYS A 1 331 ? -31.394 8.759 13.657 1.00 96.38 331 LYS A C 1
ATOM 2740 O O . LYS A 1 331 ? -31.917 9.408 12.754 1.00 96.38 331 LYS A O 1
ATOM 2745 N N . ASN A 1 332 ? -32.049 8.370 14.750 1.00 95.62 332 ASN A N 1
ATOM 2746 C CA . ASN A 1 332 ? -33.483 8.596 14.947 1.00 95.62 332 ASN A CA 1
ATOM 2747 C C . ASN A 1 332 ? -33.798 9.907 15.680 1.00 95.62 332 ASN A C 1
ATOM 2749 O O . ASN A 1 332 ? -34.886 10.449 15.499 1.00 95.62 332 ASN A O 1
ATOM 2753 N N . ASN A 1 333 ? -32.871 10.420 16.490 1.00 92.25 333 ASN A N 1
ATOM 2754 C CA . ASN A 1 333 ? -33.109 11.611 17.298 1.00 92.25 333 ASN A CA 1
ATOM 2755 C C . ASN A 1 333 ? -32.704 12.895 16.559 1.00 92.25 333 ASN A C 1
ATOM 2757 O O . ASN A 1 333 ? -31.605 12.996 16.012 1.00 92.25 333 ASN A O 1
ATOM 2761 N N . GLU A 1 334 ? -33.559 13.921 16.622 1.00 87.62 334 GLU A N 1
ATOM 2762 C CA . GLU A 1 334 ? -33.227 15.292 16.208 1.00 87.62 334 GLU A CA 1
ATOM 2763 C C . GLU A 1 334 ? -32.290 15.940 17.239 1.00 87.62 334 GLU A C 1
ATOM 2765 O O . GLU A 1 334 ? -32.666 16.801 18.031 1.00 87.62 334 GLU A O 1
ATOM 2770 N N . LEU A 1 335 ? -31.043 15.472 17.271 1.00 85.19 335 LEU A N 1
ATOM 2771 C CA . LEU A 1 335 ? -30.003 16.039 18.120 1.00 85.19 335 LEU A CA 1
ATOM 2772 C C . LEU A 1 335 ? -29.568 17.409 17.592 1.00 85.19 335 LEU A C 1
ATOM 2774 O O . LEU A 1 335 ? -29.496 17.643 16.380 1.00 85.19 335 LEU A O 1
ATOM 2778 N N . GLN A 1 336 ? -29.180 18.298 18.511 1.00 90.12 336 GLN A N 1
ATOM 2779 C CA . GLN A 1 336 ? -28.470 19.514 18.131 1.00 90.12 336 GLN A CA 1
ATOM 2780 C C . GLN A 1 336 ? -27.220 19.153 17.317 1.00 90.12 336 GLN A C 1
ATOM 2782 O O . GLN A 1 336 ? -26.535 18.164 17.588 1.00 90.12 336 GLN A O 1
ATOM 2787 N N . GLN A 1 337 ? -26.901 19.971 16.310 1.00 87.56 337 GLN A N 1
ATOM 2788 C CA . GLN A 1 337 ? -25.863 19.650 15.325 1.00 87.56 337 GLN A CA 1
ATOM 2789 C C . GLN A 1 337 ? -24.486 19.365 15.956 1.00 87.56 337 GLN A C 1
ATOM 2791 O O . GLN A 1 337 ? -23.713 18.578 15.405 1.00 87.56 337 GLN A O 1
ATOM 2796 N N . GLN A 1 338 ? -24.169 20.004 17.084 1.00 89.25 338 GLN A N 1
ATOM 2797 C CA . GLN A 1 338 ? -22.899 19.818 17.782 1.00 89.25 338 GLN A CA 1
ATOM 2798 C C . GLN A 1 338 ? -22.848 18.482 18.537 1.00 89.25 338 GLN A C 1
ATOM 2800 O O . GLN A 1 338 ? -21.883 17.733 18.376 1.00 89.25 338 GLN A O 1
ATOM 2805 N N . ASP A 1 339 ? -23.904 18.148 19.278 1.00 93.88 339 ASP A N 1
ATOM 2806 C CA . ASP A 1 339 ? -24.005 16.888 20.021 1.00 93.88 339 ASP A CA 1
ATOM 2807 C C . ASP A 1 339 ? -24.036 15.687 19.079 1.00 93.88 339 ASP A C 1
ATOM 2809 O O . ASP A 1 339 ? -23.333 14.703 19.307 1.00 93.88 339 ASP A O 1
ATOM 2813 N N . PHE A 1 340 ? -24.764 15.809 17.963 1.00 94.75 340 PHE A N 1
ATOM 2814 C CA . PHE A 1 340 ? -24.768 14.821 16.886 1.00 94.75 340 PHE A CA 1
ATOM 2815 C C . PHE A 1 340 ? -23.343 14.486 16.426 1.00 94.75 340 PHE A C 1
ATOM 2817 O O . PHE A 1 340 ? -22.955 13.319 16.373 1.00 94.75 340 PHE A O 1
ATOM 2824 N N . LYS A 1 341 ? -22.532 15.509 16.124 1.00 94.81 341 LYS A N 1
ATOM 2825 C CA . LYS A 1 341 ? -21.161 15.309 15.636 1.00 94.81 341 LYS A CA 1
ATOM 2826 C C . LYS A 1 341 ? -20.249 14.716 16.696 1.00 94.81 341 LYS A C 1
ATOM 2828 O O . LYS A 1 341 ? -19.446 13.855 16.358 1.00 94.81 341 LYS A O 1
ATOM 2833 N N . ASN A 1 342 ? -20.352 15.178 17.939 1.00 95.62 342 ASN A N 1
ATOM 2834 C CA . ASN A 1 342 ? -19.516 14.686 19.029 1.00 95.62 342 ASN A CA 1
ATOM 2835 C C . ASN A 1 342 ? -19.794 13.205 19.308 1.00 95.62 342 ASN A C 1
ATOM 2837 O O . ASN A 1 342 ? -18.854 12.415 19.320 1.00 95.62 342 ASN A O 1
ATOM 2841 N N . ARG A 1 343 ? -21.074 12.820 19.428 1.00 97.25 343 ARG A N 1
ATOM 2842 C CA . ARG A 1 343 ? -21.475 11.420 19.638 1.00 97.25 343 ARG A CA 1
ATOM 2843 C C . ARG A 1 343 ? -21.057 10.522 18.479 1.00 97.25 343 ARG A C 1
ATOM 2845 O O . ARG A 1 343 ? -20.547 9.430 18.697 1.00 97.25 343 ARG A O 1
ATOM 2852 N N . LEU A 1 344 ? -21.240 10.992 17.244 1.00 96.88 344 LEU A N 1
ATOM 2853 C CA . LEU A 1 344 ? -20.857 10.237 16.055 1.00 96.88 344 LEU A CA 1
ATOM 2854 C C . LEU A 1 344 ? -19.324 10.098 15.958 1.00 96.88 344 LEU A C 1
ATOM 2856 O O . LEU A 1 344 ? -18.829 9.017 15.646 1.00 96.88 344 LEU A O 1
ATOM 2860 N N . LYS A 1 345 ? -18.552 11.142 16.297 1.00 97.38 345 LYS A N 1
ATOM 2861 C CA . LYS A 1 345 ? -17.077 11.110 16.299 1.00 97.38 345 LYS A CA 1
ATOM 2862 C C . LYS A 1 345 ? -16.517 10.057 17.262 1.00 97.38 345 LYS A C 1
ATOM 2864 O O . LYS A 1 345 ? -15.562 9.384 16.891 1.00 97.38 345 LYS A O 1
ATOM 2869 N N . SER A 1 346 ? -17.106 9.906 18.448 1.00 97.88 346 SER A N 1
ATOM 2870 C CA . SER A 1 346 ? -16.660 8.947 19.472 1.00 97.88 346 SER A CA 1
ATOM 2871 C C . SER A 1 346 ? -17.292 7.556 19.353 1.00 97.88 346 SER A C 1
ATOM 2873 O O . SER A 1 346 ? -17.036 6.697 20.193 1.00 97.88 346 SER A O 1
ATOM 2875 N N . LEU A 1 347 ? -18.136 7.321 18.340 1.00 98.44 347 LEU A N 1
ATOM 2876 C CA . LEU A 1 347 ? -18.954 6.107 18.218 1.00 98.44 347 LEU A CA 1
ATOM 2877 C C . LEU A 1 347 ? -18.127 4.812 18.273 1.00 98.44 347 LEU A C 1
ATOM 2879 O O . LEU A 1 347 ? -18.593 3.813 18.804 1.00 98.44 347 LEU A O 1
ATOM 2883 N N . PHE A 1 348 ? -16.901 4.833 17.749 1.00 98.56 348 PHE A N 1
ATOM 2884 C CA . PHE A 1 348 ? -16.053 3.646 17.605 1.00 98.56 348 PHE A CA 1
ATOM 2885 C C . PHE A 1 348 ? -14.851 3.614 18.561 1.00 98.56 348 PHE A C 1
ATOM 2887 O O . PHE A 1 348 ? -13.999 2.741 18.420 1.00 98.56 348 PHE A O 1
ATOM 2894 N N . ASP A 1 349 ? -14.754 4.540 19.521 1.00 98.50 349 ASP A N 1
ATOM 2895 C CA . ASP A 1 349 ? -13.557 4.685 20.367 1.00 98.50 349 ASP A CA 1
ATOM 2896 C C . ASP A 1 349 ? -13.308 3.457 21.260 1.00 98.50 349 ASP A C 1
ATOM 2898 O O . ASP A 1 349 ? -12.165 3.018 21.406 1.00 98.50 349 ASP A O 1
ATOM 2902 N N . ASP A 1 350 ? -14.371 2.849 21.795 1.00 98.56 350 ASP A N 1
ATOM 2903 C CA . ASP A 1 350 ? -14.264 1.635 22.615 1.00 98.56 350 ASP A CA 1
ATOM 2904 C C . ASP A 1 350 ? -13.792 0.431 21.780 1.00 98.56 350 ASP A C 1
ATOM 2906 O O . ASP A 1 350 ? -12.887 -0.295 22.190 1.00 98.56 350 ASP A O 1
ATOM 2910 N N . ALA A 1 351 ? -14.351 0.250 20.577 1.00 98.62 351 ALA A N 1
ATOM 2911 C CA . ALA A 1 351 ? -13.922 -0.806 19.656 1.00 98.62 351 ALA A CA 1
ATOM 2912 C C . ALA A 1 351 ? -12.475 -0.601 19.197 1.00 98.62 351 ALA A C 1
ATOM 2914 O O . ALA A 1 351 ? -11.702 -1.553 19.164 1.00 98.62 351 ALA A O 1
ATOM 2915 N N . TYR A 1 352 ? -12.086 0.642 18.900 1.00 98.62 352 TYR A N 1
ATOM 2916 C CA . TYR A 1 352 ? -10.703 0.997 18.592 1.00 98.62 352 TYR A CA 1
ATOM 2917 C C . TYR A 1 352 ? -9.754 0.589 19.716 1.00 98.62 352 TYR A C 1
ATOM 2919 O O . TYR A 1 352 ? -8.747 -0.065 19.452 1.00 98.62 352 TYR A O 1
ATOM 2927 N N . LYS A 1 353 ? -10.088 0.911 20.969 1.00 98.50 353 LYS A N 1
ATOM 2928 C CA . LYS A 1 353 ? -9.264 0.534 22.120 1.00 98.50 353 LYS A CA 1
ATOM 2929 C C . LYS A 1 353 ? -9.100 -0.985 22.233 1.00 98.50 353 LYS A C 1
ATOM 2931 O O . LYS A 1 353 ? -7.975 -1.453 22.384 1.00 98.50 353 LYS A O 1
ATOM 2936 N N . GLU A 1 354 ? -10.186 -1.746 22.103 1.00 98.62 354 GLU A N 1
ATOM 2937 C CA . GLU A 1 354 ? -10.135 -3.215 22.146 1.00 98.62 354 GLU A CA 1
ATOM 2938 C C . GLU A 1 354 ? -9.314 -3.811 20.991 1.00 98.62 354 GLU A C 1
ATOM 2940 O O . GLU A 1 354 ? -8.526 -4.731 21.208 1.00 98.62 354 GLU A O 1
ATOM 2945 N N . VAL A 1 355 ? -9.432 -3.261 19.778 1.00 98.50 355 VAL A N 1
ATOM 2946 C CA . VAL A 1 355 ? -8.636 -3.691 18.617 1.00 98.50 355 VAL A CA 1
ATOM 2947 C C . VAL A 1 355 ? -7.149 -3.407 18.823 1.00 98.50 355 VAL A C 1
ATOM 2949 O O . VAL A 1 355 ? -6.320 -4.266 18.528 1.00 98.50 355 VAL A O 1
ATOM 2952 N N . ILE A 1 356 ? -6.791 -2.241 19.365 1.00 98.44 356 ILE A N 1
ATOM 2953 C CA . ILE A 1 356 ? -5.401 -1.903 19.703 1.00 98.44 356 ILE A CA 1
ATOM 2954 C C . ILE A 1 356 ? -4.851 -2.855 20.771 1.00 98.44 356 ILE A C 1
ATOM 2956 O O . ILE A 1 356 ? -3.746 -3.372 20.619 1.00 98.44 356 ILE A O 1
ATOM 2960 N N . GLU A 1 357 ? -5.613 -3.130 21.830 1.00 98.25 357 GLU A N 1
ATOM 2961 C CA . GLU A 1 357 ? -5.211 -4.090 22.8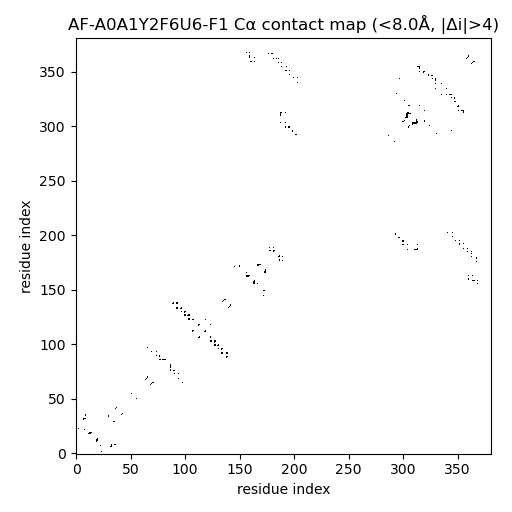64 1.00 98.25 357 GLU A CA 1
ATOM 2962 C C . GLU A 1 357 ? -5.013 -5.498 22.276 1.00 98.25 357 GLU A C 1
ATOM 2964 O O . GLU A 1 357 ? -4.000 -6.143 22.552 1.00 98.25 357 GLU A O 1
ATOM 2969 N N . SER A 1 358 ? -5.925 -5.945 21.407 1.00 97.75 358 SER A N 1
ATOM 2970 C CA . SER A 1 358 ? -5.831 -7.236 20.719 1.00 97.75 358 SER A CA 1
ATOM 2971 C C . SER A 1 358 ? -4.606 -7.319 19.802 1.00 97.75 358 SER A C 1
ATOM 2973 O O . SER A 1 358 ? -3.826 -8.266 19.907 1.00 97.75 358 SER A O 1
ATOM 2975 N N . LEU A 1 359 ? -4.377 -6.307 18.955 1.00 98.00 359 LEU A N 1
ATOM 2976 C CA . LEU A 1 359 ? -3.201 -6.233 18.082 1.00 98.00 359 LEU A CA 1
ATOM 2977 C C . LEU A 1 359 ? -1.905 -6.275 18.887 1.00 98.00 359 LEU A C 1
ATOM 2979 O O . LEU A 1 359 ? -0.970 -6.978 18.503 1.00 98.00 359 LEU A O 1
ATOM 2983 N N . PHE A 1 360 ? -1.850 -5.557 20.010 1.00 98.00 360 PHE A N 1
ATOM 2984 C CA . PHE A 1 360 ? -0.662 -5.511 20.852 1.00 98.00 360 PHE A CA 1
ATOM 2985 C C . PHE A 1 360 ? -0.348 -6.878 21.462 1.00 98.00 360 PHE A C 1
ATOM 2987 O O . PHE A 1 360 ? 0.767 -7.387 21.314 1.00 98.00 360 PHE A O 1
ATOM 2994 N N . LEU A 1 361 ? -1.339 -7.475 22.128 1.00 97.31 361 LEU A N 1
ATOM 2995 C CA . LEU A 1 361 ? -1.170 -8.721 22.869 1.00 97.31 361 LEU A CA 1
ATOM 2996 C C . LEU A 1 361 ? -0.934 -9.916 21.941 1.00 97.31 361 LEU A C 1
ATOM 2998 O O . LEU A 1 361 ? -0.051 -10.724 22.223 1.00 97.31 361 LEU A O 1
ATOM 3002 N N . ASN A 1 362 ? -1.679 -10.003 20.836 1.00 97.19 362 ASN A N 1
ATOM 3003 C CA . ASN A 1 362 ? -1.733 -11.210 20.011 1.00 97.19 362 ASN A CA 1
ATOM 3004 C C . ASN A 1 362 ? -0.802 -11.170 18.793 1.00 97.19 362 ASN A C 1
ATOM 3006 O O . ASN A 1 362 ? -0.335 -12.216 18.348 1.00 97.19 362 ASN A O 1
ATOM 3010 N N . SER A 1 363 ? -0.520 -9.989 18.235 1.00 97.50 363 SER A N 1
ATOM 3011 C CA . SER A 1 363 ? 0.169 -9.885 16.939 1.00 97.50 363 SER A CA 1
ATOM 3012 C C . SER A 1 363 ? 1.500 -9.148 17.044 1.00 97.50 363 SER A C 1
ATOM 3014 O O . SER A 1 363 ? 2.532 -9.663 16.621 1.00 97.50 363 SER A O 1
ATOM 3016 N N . TYR A 1 364 ? 1.518 -7.964 17.652 1.00 97.69 364 TYR A N 1
ATOM 3017 C CA . TYR A 1 364 ? 2.703 -7.111 17.696 1.00 97.69 364 TYR A CA 1
ATOM 3018 C C . TYR A 1 364 ? 3.854 -7.727 18.494 1.00 97.69 364 TYR A C 1
ATOM 3020 O O . TYR A 1 364 ? 4.996 -7.717 18.036 1.00 97.69 364 TYR A O 1
ATOM 3028 N N . ASN A 1 365 ? 3.577 -8.322 19.657 1.00 96.75 365 ASN A N 1
ATOM 3029 C CA . ASN A 1 365 ? 4.621 -8.982 20.444 1.00 96.75 365 ASN A CA 1
ATOM 3030 C C . ASN A 1 365 ? 5.287 -10.128 19.663 1.00 96.75 365 ASN A C 1
ATOM 3032 O O . ASN A 1 365 ? 6.516 -10.215 19.625 1.00 96.75 365 ASN A O 1
ATOM 3036 N N . ASN A 1 366 ? 4.489 -10.944 18.969 1.00 97.06 366 ASN A N 1
ATOM 3037 C CA . ASN A 1 366 ? 4.986 -12.029 18.120 1.00 97.06 366 ASN A CA 1
ATOM 3038 C C . ASN A 1 366 ? 5.810 -11.493 16.944 1.00 97.06 366 ASN A C 1
ATOM 3040 O O . ASN A 1 366 ? 6.905 -11.989 16.676 1.00 97.06 366 ASN A O 1
ATOM 3044 N N . TYR A 1 367 ? 5.334 -10.427 16.300 1.00 96.44 367 TYR A N 1
ATOM 3045 C CA . TYR A 1 367 ? 6.056 -9.732 15.238 1.00 96.44 367 TYR A CA 1
ATOM 3046 C C . TYR A 1 367 ? 7.446 -9.260 15.692 1.00 96.44 367 TYR A C 1
ATOM 3048 O O . TYR A 1 367 ? 8.446 -9.532 15.023 1.00 96.44 367 TYR A O 1
ATOM 3056 N N . ILE A 1 368 ? 7.538 -8.612 16.859 1.00 95.94 368 ILE A N 1
ATOM 3057 C CA . ILE A 1 368 ? 8.812 -8.126 17.406 1.00 95.94 368 ILE A CA 1
ATOM 3058 C C . ILE A 1 368 ? 9.758 -9.285 17.75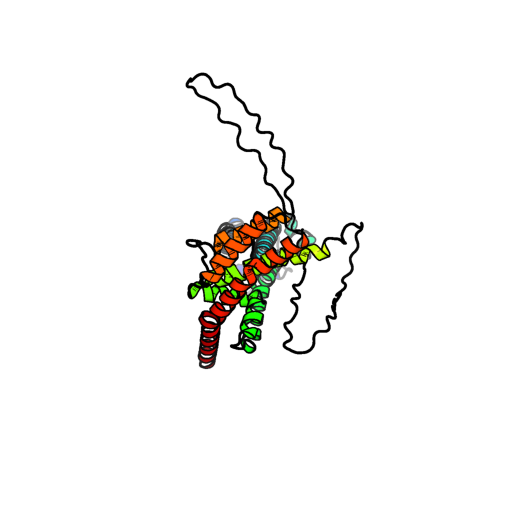2 1.00 95.94 368 ILE A C 1
ATOM 3060 O O . ILE A 1 368 ? 10.958 -9.190 17.483 1.00 95.94 368 ILE A O 1
ATOM 3064 N N . ILE A 1 369 ? 9.252 -10.386 18.315 1.00 95.31 369 ILE A N 1
ATOM 3065 C CA . ILE A 1 369 ? 10.064 -11.577 18.621 1.00 95.31 369 ILE A CA 1
ATOM 3066 C C . ILE A 1 369 ? 10.635 -12.184 17.334 1.00 95.31 369 ILE A C 1
ATOM 3068 O O . ILE A 1 369 ? 11.844 -12.402 17.239 1.00 95.31 369 ILE A O 1
ATOM 3072 N N . LEU A 1 370 ? 9.795 -12.393 16.317 1.00 95.12 370 LEU A N 1
ATOM 3073 C CA . LEU A 1 370 ? 10.220 -12.929 15.022 1.00 95.12 370 LEU A CA 1
ATOM 3074 C C . LEU A 1 370 ? 11.272 -12.039 14.356 1.00 95.12 370 LEU A C 1
ATOM 3076 O O . LEU A 1 370 ? 12.274 -12.537 13.837 1.00 95.12 370 LEU A O 1
ATOM 3080 N N . LYS A 1 371 ? 11.091 -10.717 14.423 1.00 91.56 371 LYS A N 1
ATOM 3081 C CA . LYS A 1 371 ? 12.060 -9.740 13.914 1.00 91.56 371 LYS A CA 1
ATOM 3082 C C . LYS A 1 371 ? 13.412 -9.833 14.614 1.00 91.56 371 LYS A C 1
ATOM 3084 O O . LYS A 1 371 ? 14.440 -9.826 13.937 1.00 91.56 371 LYS A O 1
ATOM 3089 N N . LYS A 1 372 ? 13.427 -9.951 15.945 1.00 92.50 372 LYS A N 1
ATOM 3090 C CA . LYS A 1 372 ? 14.666 -10.113 16.724 1.00 92.50 372 LYS A CA 1
ATOM 3091 C C . LYS A 1 372 ? 15.387 -11.414 16.377 1.00 92.50 372 LYS A C 1
ATOM 3093 O O . LYS A 1 372 ? 16.594 -11.389 16.156 1.00 92.50 372 LYS A O 1
ATOM 3098 N N . ASN A 1 373 ? 14.650 -12.518 16.269 1.00 94.19 373 ASN A N 1
ATOM 3099 C CA . ASN A 1 373 ? 15.224 -13.824 15.938 1.00 94.19 373 ASN A CA 1
ATOM 3100 C C . ASN A 1 373 ? 15.834 -13.841 14.534 1.00 94.19 373 ASN A C 1
ATOM 3102 O O . ASN A 1 373 ? 16.932 -14.360 14.354 1.00 94.19 373 ASN A O 1
ATOM 3106 N N . LYS A 1 374 ? 15.170 -13.213 13.555 1.00 92.06 374 LYS A N 1
ATOM 3107 C CA . LYS A 1 374 ? 15.713 -13.079 12.199 1.00 92.06 374 LYS A CA 1
ATOM 3108 C C . LYS A 1 374 ? 17.033 -12.302 12.190 1.00 92.06 374 LYS A C 1
ATOM 3110 O O . LYS A 1 374 ? 17.995 -12.760 11.593 1.00 92.06 374 LYS A O 1
ATOM 3115 N N . LYS A 1 375 ? 17.109 -11.181 12.918 1.00 88.25 375 LYS A N 1
ATOM 3116 C CA . LYS A 1 375 ? 18.341 -10.383 13.028 1.00 88.25 375 LYS A CA 1
ATOM 3117 C C . LYS A 1 375 ? 19.499 -11.172 13.650 1.00 88.25 375 LYS A C 1
ATOM 3119 O O . LYS A 1 375 ? 20.634 -11.025 13.214 1.00 88.25 375 LYS A O 1
ATOM 3124 N N . LEU A 1 376 ? 19.216 -11.997 14.661 1.00 92.38 376 LEU A N 1
ATOM 3125 C CA . LEU A 1 376 ? 20.225 -12.868 15.268 1.00 92.38 376 LEU A CA 1
ATOM 3126 C C . LEU 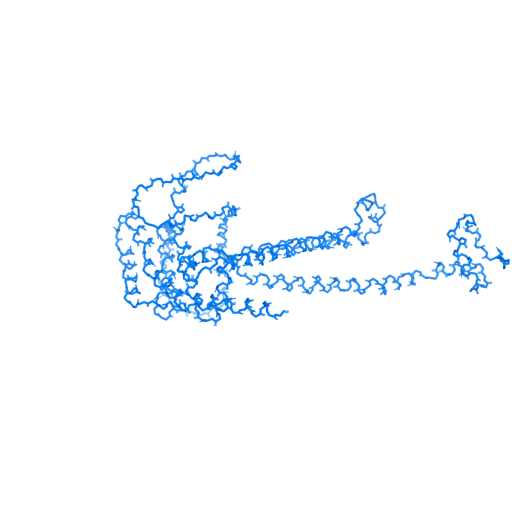A 1 376 ? 20.735 -13.912 14.269 1.00 92.38 376 LEU A C 1
ATOM 3128 O O . LEU A 1 376 ? 21.944 -14.085 14.158 1.00 92.38 376 LEU A O 1
ATOM 3132 N N . ALA A 1 377 ? 19.841 -14.545 13.506 1.00 94.75 377 ALA A N 1
ATOM 3133 C CA . ALA A 1 377 ? 20.224 -15.495 12.463 1.00 94.75 377 ALA A CA 1
ATOM 3134 C C . ALA A 1 377 ? 21.063 -14.833 11.353 1.00 94.75 377 ALA A C 1
ATOM 3136 O O . ALA A 1 377 ? 22.091 -15.378 10.964 1.00 94.75 377 ALA A O 1
ATOM 3137 N N . ASP A 1 378 ? 20.674 -13.635 10.906 1.00 89.94 378 ASP A N 1
ATOM 3138 C CA . ASP A 1 378 ? 21.408 -12.873 9.889 1.00 89.94 378 ASP A CA 1
ATOM 3139 C C . ASP A 1 378 ? 22.799 -12.427 10.385 1.00 89.94 378 ASP A C 1
ATOM 3141 O O . ASP A 1 378 ? 23.699 -12.255 9.578 1.00 89.94 378 ASP A O 1
ATOM 3145 N N . SER A 1 379 ? 22.999 -12.262 11.700 1.00 92.06 379 SER A N 1
ATOM 3146 C CA . SER A 1 379 ? 24.311 -11.926 12.284 1.00 92.06 379 SER A CA 1
ATOM 3147 C C . SER A 1 379 ? 25.253 -13.119 12.484 1.00 92.06 379 SER A C 1
ATOM 3149 O O . SER A 1 379 ? 26.417 -12.919 12.826 1.00 92.06 379 SER A O 1
ATOM 3151 N N . MET A 1 380 ? 24.749 -14.349 12.335 1.00 93.81 380 MET A N 1
ATOM 3152 C CA . MET A 1 380 ? 25.540 -15.580 12.461 1.00 93.81 380 MET A CA 1
ATOM 3153 C C . MET A 1 380 ? 26.046 -16.112 11.113 1.00 93.81 380 MET A C 1
ATOM 3155 O O . MET A 1 380 ? 26.947 -16.951 11.113 1.00 93.81 380 MET A O 1
ATOM 3159 N N . ASN A 1 381 ? 25.469 -15.646 10.002 1.00 86.38 381 ASN A N 1
ATOM 3160 C CA . ASN A 1 381 ? 25.897 -15.947 8.632 1.00 86.38 381 ASN A CA 1
ATOM 3161 C C . ASN A 1 381 ? 26.827 -14.849 8.116 1.00 86.38 381 ASN A C 1
ATOM 3163 O O . ASN A 1 381 ? 27.732 -15.193 7.324 1.00 86.38 381 ASN A O 1
#

Foldseek 3Di:
DPDPCQLPQPPDDCPPPVSVVVCVVCVVPDPHNVVVVCVVVPDPVVVVVVCCVVCVVVVVVVCCCLVPVLVVQLVVLVPDDPPDPLSVLVVVLSVLLVVLVVLLCVCVVDPVNCPDPVCVVPPSCNSVVVSVVSCCVSPVVVVVVLVVVVVVCLVPQDLDLVSVVVLLLDPSSLVVLLVLCVVVVNNLLSVLLVLLVVLLVLLVVVVVVPPPPDDDDDDDDDDDDDDDDDDDDDDDDDDDDDDPPPDPPPPPPPPPDPDDPDDDDDDDDDDDDDPDPPPPPPPPDPCDSLNVSLVSLVVSLQQAQDDPHPSDHPDDPVLSVQLVVLSVCLVPDPDDPVVSSVSSSCSCVRVNVRSSVCCSPPRSSVVSVVSVVVVVVVVVD

Radius of gyration: 35.5 Å; Cα contacts (8 Å, |Δi|>4): 170; chains: 1; bounding box: 113×51×94 Å

pLDDT: mean 77.94, std 21.83, range [25.91, 98.62]